Protein AF-0000000080322066 (afdb_homodimer)

Organism: NCBI:txid113653

Radius of gyration: 26.66 Å; Cα contacts (8 Å, |Δi|>4): 1120; chains: 2; bounding box: 71×75×61 Å

pLDDT: mean 92.22, std 10.04, range [24.88, 98.88]

Foldseek 3Di:
DKWWFQFWAADVVATLAGGDIDDDDWLFEEEEEEDVSLCLLVVLCCQLVVDPTPDTFMDDPRHTCVVCVPVQNLQEQEADPDFDFDQAAFLLRRLVVLCVVSPHDPVLLNVLSVVLCVLLVHDRPDGPNPDDPLNSLSSSVSSSCSSPHQEYRYEASCPPHDPVSLQSVLVVLQVVSVVGHYYYYYHHDQVSVVSRGQWYFYGGNNHTLDTDGPVVLQLLPKWKWWWKDAPRDIDIDIGSDPVVVVVVCVVCVVRVIGTPDIDIDGDGVVVSNCCSVVPVDSPPPD/DKWWFQFWAADVVATLAGGDIDDFDWLFEEEEEEDVSLCLLVVLCCQLVVDPTPDTFMDDPRHTCVVCVPVQNLQEQEADPDFDFDQAAFLLRRLVVLCVVSPHDPVLLNVLSVVLCVLLVHDRPDGPNPDDPLNSLSSSVSSSCSSPHQEYRYEASCPPHDPVSLQSVLVVLQVVSVVGHYYYYYHHDQVSVVSRGQWYFYGGSNHTLDTDGPVVLQLLPKWKWWWKDAPRDIDIDIDSDPVVVVVVCVVCVVRVIGTPDIDIDGDGVVVSNCCSVVPVDSDPPD

Structure (mmCIF, N/CA/C/O backbone):
data_AF-0000000080322066-model_v1
#
loop_
_entity.id
_entity.type
_entity.pdbx_description
1 polymer 'ABC-type multidrug transport system, ATPase component'
#
loop_
_atom_site.group_PDB
_atom_site.id
_atom_site.type_symbol
_atom_site.label_atom_id
_atom_site.label_alt_id
_atom_site.label_comp_id
_atom_site.label_asym_id
_atom_site.label_entity_id
_atom_site.label_seq_id
_atom_site.pdbx_PDB_ins_code
_atom_site.Cartn_x
_atom_site.Cartn_y
_atom_site.Cartn_z
_atom_site.occupancy
_atom_site.B_iso_or_equiv
_atom_site.auth_seq_id
_atom_site.auth_comp_id
_atom_site.auth_asym_id
_atom_site.auth_atom_id
_atom_site.pdbx_PDB_model_num
ATOM 1 N N . MET A 1 1 ? 2.367 23.25 19.203 1 96.31 1 MET A N 1
ATOM 2 C CA . MET A 1 1 ? 2.781 21.875 19.406 1 96.31 1 MET A CA 1
ATOM 3 C C . MET A 1 1 ? 1.598 21 19.828 1 96.31 1 MET A C 1
ATOM 5 O O . MET A 1 1 ? 0.732 21.438 20.578 1 96.31 1 MET A O 1
ATOM 9 N N . LEU A 1 2 ? 1.507 19.812 19.203 1 98.5 2 LEU A N 1
ATOM 10 C CA . LEU A 1 2 ? 0.509 18.812 19.578 1 98.5 2 LEU A CA 1
ATOM 11 C C . LEU A 1 2 ? 1.105 17.781 20.531 1 98.5 2 LEU A C 1
ATOM 13 O O . LEU A 1 2 ? 2.182 17.234 20.266 1 98.5 2 LEU A O 1
ATOM 17 N N . LYS A 1 3 ? 0.4 17.578 21.688 1 98.56 3 LYS A N 1
ATOM 18 C CA . LYS A 1 3 ? 0.848 16.562 22.641 1 98.56 3 LYS A CA 1
ATOM 19 C C . LYS A 1 3 ? -0.284 15.609 23 1 98.56 3 LYS A C 1
ATOM 21 O O . LYS A 1 3 ? -1.39 16.047 23.328 1 98.56 3 LYS A O 1
ATOM 26 N N . ALA A 1 4 ? -0.084 14.414 22.828 1 98.62 4 ALA A N 1
ATOM 27 C CA . ALA A 1 4 ? -0.898 13.359 23.422 1 98.62 4 ALA A CA 1
ATOM 28 C C . ALA A 1 4 ? -0.222 12.781 24.656 1 98.62 4 ALA A C 1
ATOM 30 O O . ALA A 1 4 ? 0.933 12.352 24.594 1 98.62 4 ALA A O 1
ATOM 31 N N . ILE A 1 5 ? -0.932 12.758 25.75 1 98.06 5 ILE A N 1
ATOM 32 C CA . ILE A 1 5 ? -0.31 12.375 27.016 1 98.06 5 ILE A CA 1
ATOM 33 C C . ILE A 1 5 ? -1.082 11.211 27.641 1 98.06 5 ILE A C 1
ATOM 35 O O . ILE A 1 5 ? -2.182 11.398 28.156 1 98.06 5 ILE A O 1
ATOM 39 N N . GLY A 1 6 ? -0.517 10.086 27.547 1 98.06 6 GLY A N 1
ATOM 40 C CA . GLY A 1 6 ? -1.036 8.914 28.234 1 98.06 6 GLY A CA 1
ATOM 41 C C . GLY A 1 6 ? -2.449 8.555 27.828 1 98.06 6 GLY A C 1
ATOM 42 O O . GLY A 1 6 ? -3.293 8.242 28.672 1 98.06 6 GLY A O 1
ATOM 43 N N . LEU A 1 7 ? -2.781 8.57 26.594 1 98.44 7 LEU A N 1
ATOM 44 C CA . LEU A 1 7 ? -4.137 8.312 26.109 1 98.44 7 LEU A CA 1
ATOM 45 C C . LEU A 1 7 ? -4.516 6.848 26.312 1 98.44 7 LEU A C 1
ATOM 47 O O . LEU A 1 7 ? -3.736 5.953 25.984 1 98.44 7 LEU A O 1
ATOM 51 N N . ARG A 1 8 ? -5.633 6.68 26.875 1 98.5 8 ARG A N 1
ATOM 52 C CA . ARG A 1 8 ? -6.207 5.355 27.078 1 98.5 8 ARG A CA 1
ATOM 53 C C . ARG A 1 8 ? -7.672 5.32 26.656 1 98.5 8 ARG A C 1
ATOM 55 O O . ARG A 1 8 ? -8.406 6.285 26.875 1 98.5 8 ARG A O 1
ATOM 62 N N . LYS A 1 9 ? -8.117 4.277 26.031 1 98.44 9 LYS A N 1
ATOM 63 C CA . LYS A 1 9 ? -9.516 4.109 25.656 1 98.44 9 LYS A CA 1
ATOM 64 C C . LYS A 1 9 ? -9.906 2.633 25.641 1 98.44 9 LYS A C 1
ATOM 66 O O . LYS A 1 9 ? -9.18 1.8 25.078 1 98.44 9 LYS A O 1
ATOM 71 N N . SER A 1 10 ? -10.977 2.346 26.203 1 97.56 10 SER A N 1
ATOM 72 C CA . SER A 1 10 ? -11.531 0.998 26.203 1 97.56 10 SER A CA 1
ATOM 73 C C . SER A 1 10 ? -12.953 0.984 25.641 1 97.56 10 SER A C 1
ATOM 75 O O . SER A 1 10 ? -13.688 1.962 25.781 1 97.56 10 SER A O 1
ATOM 77 N N . TYR A 1 11 ? -13.312 -0.067 24.969 1 95.44 11 TYR A N 1
ATOM 78 C CA . TYR A 1 11 ? -14.672 -0.399 24.547 1 95.44 11 TYR A CA 1
ATOM 79 C C . TYR A 1 11 ? -15.164 -1.665 25.25 1 95.44 11 TYR A C 1
ATOM 81 O O . TYR A 1 11 ? -14.82 -2.775 24.844 1 95.44 11 TYR A O 1
ATOM 89 N N . GLY A 1 12 ? -15.969 -1.432 26.25 1 94.5 12 GLY A N 1
ATOM 90 C CA . GLY A 1 12 ? -16.266 -2.574 27.109 1 94.5 12 GLY A CA 1
ATOM 91 C C . GLY A 1 12 ? -15.023 -3.16 27.766 1 94.5 12 GLY A C 1
ATOM 92 O O . GLY A 1 12 ? -14.266 -2.443 28.422 1 94.5 12 GLY A O 1
ATOM 93 N N . ASP A 1 13 ? -14.836 -4.426 27.469 1 92.88 13 ASP A N 1
ATOM 94 C CA . ASP A 1 13 ? -13.703 -5.109 28.078 1 92.88 13 ASP A CA 1
ATOM 95 C C . ASP A 1 13 ? -12.461 -5.023 27.188 1 92.88 13 ASP A C 1
ATOM 97 O O . ASP A 1 13 ? -11.367 -5.418 27.594 1 92.88 13 ASP A O 1
ATOM 101 N N . PHE A 1 14 ? -12.617 -4.434 26.078 1 93.88 14 PHE A N 1
ATOM 102 C CA . PHE A 1 14 ? -11.508 -4.371 25.125 1 93.88 14 PHE A CA 1
ATOM 103 C C . PHE A 1 14 ? -10.789 -3.031 25.234 1 93.88 14 PHE A C 1
ATOM 105 O O . PHE A 1 14 ? -11.391 -1.979 25 1 93.88 14 PHE A O 1
ATOM 112 N N . VAL A 1 15 ? -9.523 -3.096 25.578 1 95.88 15 VAL A N 1
ATOM 113 C CA . VAL A 1 15 ? -8.719 -1.879 25.609 1 95.88 15 VAL A CA 1
ATOM 114 C C . VAL A 1 15 ? -8.125 -1.613 24.234 1 95.88 15 VAL A C 1
ATOM 116 O O . VAL A 1 15 ? -7.199 -2.312 23.797 1 95.88 15 VAL A O 1
ATOM 119 N N . ALA A 1 16 ? -8.562 -0.614 23.547 1 96.56 16 ALA A N 1
ATOM 120 C CA . ALA A 1 16 ? -8.125 -0.282 22.203 1 96.56 16 ALA A CA 1
ATOM 121 C C . ALA A 1 16 ? -6.824 0.512 22.219 1 96.56 16 ALA A C 1
ATOM 123 O O . ALA A 1 16 ? -5.984 0.362 21.328 1 96.56 16 ALA A O 1
ATOM 124 N N . VAL A 1 17 ? -6.715 1.354 23.203 1 98.19 17 VAL A N 1
ATOM 125 C CA . VAL A 1 17 ? -5.52 2.17 23.391 1 98.19 17 VAL A CA 1
ATOM 126 C C . VAL A 1 17 ? -5.062 2.094 24.844 1 98.19 17 VAL A C 1
ATOM 128 O O . VAL A 1 17 ? -5.832 2.385 25.75 1 98.19 17 VAL A O 1
ATOM 131 N N . HIS A 1 18 ? -3.941 1.713 25.109 1 97.06 18 HIS A N 1
ATOM 132 C CA . HIS A 1 18 ? -3.469 1.451 26.453 1 97.06 18 HIS A CA 1
ATOM 133 C C . HIS A 1 18 ? -2.799 2.686 27.062 1 97.06 18 HIS A C 1
ATOM 135 O O . HIS A 1 18 ? -3.125 3.092 28.172 1 97.06 18 HIS A O 1
ATOM 141 N N . GLU A 1 19 ? -1.914 3.281 26.453 1 96.19 19 GLU A N 1
ATOM 142 C CA . GLU A 1 19 ? -1.176 4.453 26.906 1 96.19 19 GLU A CA 1
ATOM 143 C C . GLU A 1 19 ? -0.302 5.027 25.797 1 96.19 19 GLU A C 1
ATOM 145 O O . GLU A 1 19 ? 0.922 4.879 25.828 1 96.19 19 GLU A O 1
ATOM 150 N N . ILE A 1 20 ? -0.901 5.77 25.047 1 97.94 20 ILE A N 1
ATOM 151 C CA . ILE A 1 20 ? -0.164 6.328 23.922 1 97.94 20 ILE A CA 1
ATOM 152 C C . ILE A 1 20 ? 0.227 7.773 24.219 1 97.94 20 ILE A C 1
ATOM 154 O O . ILE A 1 20 ? -0.613 8.578 24.625 1 97.94 20 ILE A O 1
ATOM 158 N N . SER A 1 21 ? 1.488 8.062 24.172 1 98.56 21 SER A N 1
ATOM 159 C CA . SER A 1 21 ? 2.016 9.414 24.312 1 98.56 21 SER A CA 1
ATOM 160 C C . SER A 1 21 ? 2.934 9.773 23.156 1 98.56 21 SER A C 1
ATOM 162 O O . SER A 1 21 ? 3.715 8.945 22.688 1 98.56 21 SER A O 1
ATOM 164 N N . PHE A 1 22 ? 2.768 10.938 22.641 1 98.5 22 PHE A N 1
ATOM 165 C CA . PHE A 1 22 ? 3.674 11.477 21.625 1 98.5 22 PHE A CA 1
ATOM 166 C C . PHE A 1 22 ? 3.516 12.984 21.516 1 98.5 22 PHE A C 1
ATOM 168 O O . PHE A 1 22 ? 2.598 13.57 22.094 1 98.5 22 PHE A O 1
ATOM 175 N N . GLU A 1 23 ? 4.418 13.555 20.859 1 98.5 23 GLU A N 1
ATOM 176 C CA . GLU A 1 23 ? 4.359 14.992 20.609 1 98.5 23 GLU A CA 1
ATOM 177 C C . GLU A 1 23 ? 4.789 15.32 19.172 1 98.5 23 GLU A C 1
ATOM 179 O O . GLU A 1 23 ? 5.633 14.625 18.609 1 98.5 23 GLU A O 1
ATOM 184 N N . VAL A 1 24 ? 4.195 16.344 18.656 1 98.62 24 VAL A N 1
ATOM 185 C CA . VAL A 1 24 ? 4.504 16.781 17.312 1 98.62 24 VAL A CA 1
ATOM 186 C C . VAL A 1 24 ? 4.746 18.297 17.312 1 98.62 24 VAL A C 1
ATOM 188 O O . VAL A 1 24 ? 3.852 19.078 17.641 1 98.62 24 VAL A O 1
ATOM 191 N N . GLU A 1 25 ? 5.949 18.672 16.906 1 97.88 25 GLU A N 1
ATOM 192 C CA . GLU A 1 25 ? 6.266 20.094 16.797 1 97.88 25 GLU A CA 1
ATOM 193 C C . GLU A 1 25 ? 5.492 20.75 15.648 1 97.88 25 GLU A C 1
ATOM 195 O O . GLU A 1 25 ? 5.109 20.078 14.688 1 97.88 25 GLU A O 1
ATOM 200 N N . ARG A 1 26 ? 5.316 22.031 15.797 1 97.38 26 ARG A N 1
ATOM 201 C CA . ARG A 1 26 ? 4.641 22.766 14.727 1 97.38 26 ARG A CA 1
ATOM 202 C C . ARG A 1 26 ? 5.355 22.562 13.391 1 97.38 26 ARG A C 1
ATOM 204 O O . ARG A 1 26 ? 6.586 22.562 13.336 1 97.38 26 ARG A O 1
ATOM 211 N N . GLY A 1 27 ? 4.539 22.328 12.414 1 97.81 27 GLY A N 1
ATOM 212 C CA . GLY A 1 27 ? 5.082 22.25 11.07 1 97.81 27 GLY A CA 1
ATOM 213 C C . GLY A 1 27 ? 5.633 20.875 10.734 1 97.81 27 GLY A C 1
ATOM 214 O O . GLY A 1 27 ? 6.207 20.672 9.664 1 97.81 27 GLY A O 1
ATOM 215 N N . HIS A 1 28 ? 5.488 19.891 11.57 1 98.5 28 HIS A N 1
ATOM 216 C CA . HIS A 1 28 ? 5.988 18.547 11.312 1 98.5 28 HIS A CA 1
ATOM 217 C C . HIS A 1 28 ? 4.859 17.594 10.914 1 98.5 28 HIS A C 1
ATOM 219 O O . HIS A 1 28 ? 3.689 17.875 11.195 1 98.5 28 HIS A O 1
ATOM 225 N N . VAL A 1 29 ? 5.238 16.609 10.234 1 98.75 29 VAL A N 1
ATOM 226 C CA . VAL A 1 29 ? 4.297 15.57 9.812 1 98.75 29 VAL A CA 1
ATOM 227 C C . VAL A 1 29 ? 4.562 14.281 10.586 1 98.75 29 VAL A C 1
ATOM 229 O O . VAL A 1 29 ? 5.684 13.758 10.57 1 98.75 29 VAL A O 1
ATOM 232 N N . LEU A 1 30 ? 3.547 13.789 11.266 1 98.81 30 LEU A N 1
ATOM 233 C CA . LEU A 1 30 ? 3.611 12.508 11.969 1 98.81 30 LEU A CA 1
ATOM 234 C C . LEU A 1 30 ? 2.773 11.453 11.258 1 98.81 30 LEU A C 1
ATOM 236 O O . LEU A 1 30 ? 1.587 11.664 11 1 98.81 30 LEU A O 1
ATOM 240 N N . GLY A 1 31 ? 3.418 10.352 10.938 1 98.56 31 GLY A N 1
ATOM 241 C CA . GLY A 1 31 ? 2.703 9.188 10.438 1 98.56 31 GLY A CA 1
ATOM 242 C C . GLY A 1 31 ? 2.453 8.141 11.508 1 98.56 31 GLY A C 1
ATOM 243 O O . GLY A 1 31 ? 3.365 7.773 12.25 1 98.56 31 GLY A O 1
ATOM 244 N N . ILE A 1 32 ? 1.212 7.723 11.609 1 98.25 32 ILE A N 1
ATOM 245 C CA . ILE A 1 32 ? 0.838 6.648 12.523 1 98.25 32 ILE A CA 1
ATOM 246 C C . ILE A 1 32 ? 0.613 5.359 11.734 1 98.25 32 ILE A C 1
ATOM 248 O O . ILE A 1 32 ? -0.261 5.297 10.867 1 98.25 32 ILE A O 1
ATOM 252 N N . ILE A 1 33 ? 1.356 4.367 12.078 1 96.94 33 ILE A N 1
ATOM 253 C CA . ILE A 1 33 ? 1.239 3.096 11.375 1 96.94 33 ILE A CA 1
ATOM 254 C C . ILE A 1 33 ? 0.971 1.977 12.383 1 96.94 33 ILE A C 1
ATOM 256 O O . ILE A 1 33 ? 1.365 2.07 13.547 1 96.94 33 ILE A O 1
ATOM 260 N N . GLY A 1 34 ? 0.308 0.98 11.961 1 94.5 34 GLY A N 1
ATOM 261 C CA . GLY A 1 34 ? -0.092 -0.172 12.75 1 94.5 34 GLY A CA 1
ATOM 262 C C . GLY A 1 34 ? -1.092 -1.065 12.047 1 94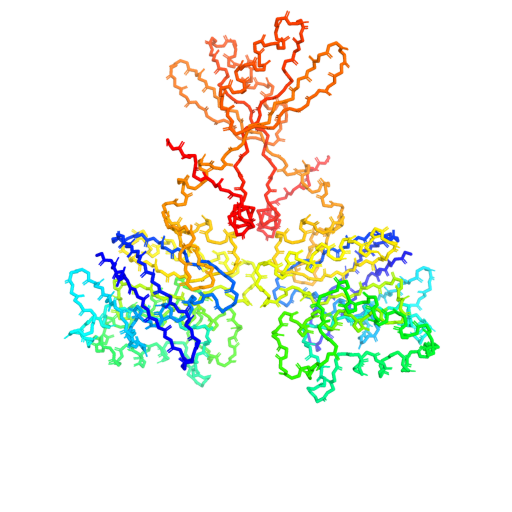.5 34 GLY A C 1
ATOM 263 O O . GLY A 1 34 ? -1.626 -0.699 10.992 1 94.5 34 GLY A O 1
ATOM 264 N N . GLU A 1 35 ? -1.357 -2.15 12.641 1 93.38 35 GLU A N 1
ATOM 265 C CA . GLU A 1 35 ? -2.311 -3.1 12.07 1 93.38 35 GLU A CA 1
ATOM 266 C C . GLU A 1 35 ? -3.744 -2.596 12.211 1 93.38 35 GLU A C 1
ATOM 268 O O . GLU A 1 35 ? -3.992 -1.604 12.906 1 93.38 35 GLU A O 1
ATOM 273 N N . ASN A 1 36 ? -4.59 -3.34 11.477 1 90.44 36 ASN A N 1
ATOM 274 C CA . ASN A 1 36 ? -6.004 -3.053 11.688 1 90.44 36 ASN A CA 1
ATOM 275 C C . ASN A 1 36 ? -6.418 -3.34 13.133 1 90.44 36 ASN A C 1
ATOM 277 O O . ASN A 1 36 ? -6.078 -4.387 13.68 1 90.44 36 ASN A O 1
ATOM 281 N N . GLY A 1 37 ? -7.008 -2.4 13.758 1 91 37 GLY A N 1
ATOM 282 C CA . GLY A 1 37 ? -7.434 -2.564 15.141 1 91 37 GLY A CA 1
ATOM 283 C C . GLY A 1 37 ? -6.359 -2.203 16.141 1 91 37 GLY A C 1
ATOM 284 O O . GLY A 1 37 ? -6.547 -2.367 17.359 1 91 37 GLY A O 1
ATOM 285 N N . ALA A 1 38 ? -5.305 -1.626 15.641 1 94.06 38 ALA A N 1
ATOM 286 C CA . ALA A 1 38 ? -4.18 -1.341 16.531 1 94.06 38 ALA A CA 1
ATOM 287 C C . ALA A 1 38 ? -4.457 -0.113 17.391 1 94.06 38 ALA A C 1
ATOM 289 O O . ALA A 1 38 ? -3.74 0.149 18.359 1 94.06 38 ALA A O 1
ATOM 290 N N . GLY A 1 39 ? -5.516 0.626 17.047 1 96.06 39 GLY A N 1
ATOM 291 C CA . GLY A 1 39 ? -5.855 1.809 17.828 1 96.06 39 GLY A CA 1
ATOM 292 C C . GLY A 1 39 ? -5.629 3.104 17.078 1 96.06 39 GLY A C 1
ATOM 293 O O . GLY A 1 39 ? -5.734 4.191 17.641 1 96.06 39 GLY A O 1
ATOM 294 N N . LYS A 1 40 ? -5.258 3.029 15.797 1 96.81 40 LYS A N 1
ATOM 295 C CA . LYS A 1 40 ? -4.93 4.215 15.008 1 96.81 40 LYS A CA 1
ATOM 296 C C . LYS A 1 40 ? -6.105 5.188 14.961 1 96.81 40 LYS A C 1
ATOM 298 O O . LYS A 1 40 ? -5.988 6.34 15.383 1 96.81 40 LYS A O 1
ATOM 303 N N . SER A 1 41 ? -7.297 4.684 14.5 1 96.38 41 SER A N 1
ATOM 304 C CA . SER A 1 41 ? -8.477 5.527 14.359 1 96.38 41 SER A CA 1
ATOM 305 C C . SER A 1 41 ? -8.969 6.027 15.711 1 96.38 41 SER A C 1
ATOM 307 O O . SER A 1 41 ? -9.391 7.18 15.836 1 96.38 41 SER A O 1
ATOM 309 N N . THR A 1 42 ? -8.914 5.152 16.703 1 97.69 42 THR A N 1
ATOM 310 C CA . THR A 1 42 ? -9.289 5.547 18.047 1 97.69 42 THR A CA 1
ATOM 311 C C . THR A 1 42 ? -8.414 6.695 18.547 1 97.69 42 THR A C 1
ATOM 313 O O . THR A 1 42 ? -8.922 7.676 19.094 1 97.69 42 THR A O 1
ATOM 316 N N . THR A 1 43 ? -7.129 6.586 18.297 1 98.44 43 THR A N 1
ATOM 317 C CA . THR A 1 43 ? -6.188 7.625 18.688 1 98.44 43 THR A CA 1
ATOM 318 C C . THR A 1 43 ? -6.488 8.93 17.953 1 98.44 43 THR A C 1
ATOM 320 O O . THR A 1 43 ? -6.57 9.992 18.578 1 98.44 43 THR A O 1
ATOM 323 N N . LEU A 1 44 ? -6.727 8.859 16.656 1 98.5 44 LEU A N 1
ATOM 324 C CA . LEU A 1 44 ? -6.992 10.062 15.875 1 98.5 44 LEU A CA 1
ATOM 325 C C . LEU A 1 44 ? -8.273 10.742 16.328 1 98.5 44 LEU A C 1
ATOM 327 O O . LEU A 1 44 ? -8.336 11.969 16.422 1 98.5 44 LEU A O 1
ATOM 331 N N . LYS A 1 45 ? -9.273 9.984 16.656 1 98.06 45 LYS A N 1
ATOM 332 C CA . LYS A 1 45 ? -10.539 10.539 17.125 1 98.06 45 LYS A CA 1
ATOM 333 C C . LYS A 1 45 ? -10.359 11.242 18.469 1 98.06 45 LYS A C 1
ATOM 335 O O . LYS A 1 45 ? -10.977 12.273 18.719 1 98.06 45 LYS A O 1
ATOM 340 N N . MET A 1 46 ? -9.523 10.688 19.312 1 98.44 46 MET A N 1
ATOM 341 C CA . MET A 1 46 ? -9.242 11.344 20.578 1 98.44 46 MET A CA 1
ATOM 342 C C . MET A 1 46 ? -8.484 12.648 20.359 1 98.44 46 MET A C 1
ATOM 344 O O . MET A 1 46 ? -8.711 13.625 21.078 1 98.44 46 MET A O 1
ATOM 348 N N . LEU A 1 47 ? -7.637 12.688 19.344 1 98.5 47 LEU A N 1
ATOM 349 C CA . LEU A 1 47 ? -6.863 13.891 19.047 1 98.5 47 LEU A CA 1
ATOM 350 C C . LEU A 1 47 ? -7.777 15.031 18.609 1 98.5 47 LEU A C 1
ATOM 352 O O . LEU A 1 47 ? -7.43 16.203 18.75 1 98.5 47 LEU A O 1
ATOM 356 N N . THR A 1 48 ? -8.945 14.664 18.031 1 97.56 48 THR A N 1
ATOM 357 C CA . THR A 1 48 ? -9.836 15.68 17.469 1 97.56 48 THR A CA 1
ATOM 358 C C . THR A 1 48 ? -10.953 16.031 18.453 1 97.56 48 THR A C 1
ATOM 360 O O . THR A 1 48 ? -11.727 16.953 18.219 1 97.56 48 THR A O 1
ATOM 363 N N . GLY A 1 49 ? -11.078 15.211 19.5 1 97.19 49 GLY A N 1
ATOM 364 C CA . GLY A 1 49 ? -12.141 15.414 20.469 1 97.19 49 GLY A CA 1
ATOM 365 C C . GLY A 1 49 ? -13.43 14.703 20.094 1 97.19 49 GLY A C 1
ATOM 366 O O . GLY A 1 49 ? -14.43 14.805 20.812 1 97.19 49 GLY A O 1
ATOM 367 N N . LEU A 1 50 ? -13.461 14.008 19 1 96.38 50 LEU A N 1
ATOM 368 C CA . LEU A 1 50 ? -14.617 13.219 18.594 1 96.38 50 LEU A CA 1
ATOM 369 C C . LEU A 1 50 ? -14.844 12.055 19.562 1 96.38 50 LEU A C 1
ATOM 371 O O . LEU A 1 50 ? -15.938 11.5 19.625 1 96.38 50 LEU A O 1
ATOM 375 N N . LEU A 1 51 ? -13.82 11.68 20.25 1 97.19 51 LEU A N 1
ATOM 376 C CA . LEU A 1 51 ? -13.844 10.641 21.266 1 97.19 51 LEU A CA 1
ATOM 377 C C . LEU A 1 51 ? -13.117 11.102 22.531 1 97.19 51 LEU A C 1
ATOM 379 O O . LEU A 1 51 ? -12.016 11.648 22.453 1 97.19 51 LEU A O 1
ATOM 383 N N . VAL A 1 52 ? -13.711 10.922 23.656 1 97.38 52 VAL A N 1
ATOM 384 C CA . VAL A 1 52 ? -13.086 11.289 24.922 1 97.38 52 VAL A CA 1
ATOM 385 C C . VAL A 1 52 ? -12.273 10.109 25.469 1 97.38 52 VAL A C 1
ATOM 387 O O . VAL A 1 52 ? -12.797 9 25.578 1 97.38 52 VAL A O 1
ATOM 390 N N . PRO A 1 53 ? -11.062 10.312 25.734 1 98.12 53 PRO A N 1
ATOM 391 C CA . PRO A 1 53 ? -10.289 9.211 26.312 1 98.12 53 PRO A CA 1
ATOM 392 C C . PRO A 1 53 ? -10.734 8.852 27.734 1 98.12 53 PRO A C 1
ATOM 394 O O . PRO A 1 53 ? -11.336 9.68 28.422 1 98.12 53 PRO A O 1
ATOM 397 N N . ASP A 1 54 ? -10.469 7.602 28.078 1 98.25 54 ASP A N 1
ATOM 398 C CA . ASP A 1 54 ? -10.734 7.176 29.453 1 98.25 54 ASP A CA 1
ATOM 399 C C . ASP A 1 54 ? -9.703 7.762 30.422 1 98.25 54 ASP A C 1
ATOM 401 O O . ASP A 1 54 ? -10.008 8.008 31.594 1 98.25 54 ASP A O 1
ATOM 405 N N . ALA A 1 55 ? -8.523 7.883 29.922 1 98.06 55 ALA A N 1
ATOM 406 C CA . ALA A 1 55 ? -7.422 8.5 30.656 1 98.06 55 ALA A CA 1
ATOM 407 C C . ALA A 1 55 ? -6.465 9.219 29.719 1 98.06 55 ALA A C 1
ATOM 409 O O . ALA A 1 55 ? -6.406 8.906 28.531 1 98.06 55 ALA A O 1
ATOM 410 N N . GLY A 1 56 ? -5.734 10.164 30.25 1 97.81 56 GLY A N 1
ATOM 411 C CA . GLY A 1 56 ? -4.812 10.961 29.453 1 97.81 56 GLY A CA 1
ATOM 412 C C . GLY A 1 56 ? -5.438 12.234 28.906 1 97.81 56 GLY A C 1
ATOM 413 O O . GLY A 1 56 ? -6.59 12.547 29.219 1 97.81 56 GLY A O 1
ATOM 414 N N . THR A 1 57 ? -4.629 12.992 28.188 1 97.12 57 THR A N 1
ATOM 415 C CA . THR A 1 57 ? -5.133 14.25 27.641 1 97.12 57 THR A CA 1
ATOM 416 C C . THR A 1 57 ? -4.441 14.594 26.328 1 97.12 57 THR A C 1
ATOM 418 O O . THR A 1 57 ? -3.518 13.891 25.906 1 97.12 57 THR A O 1
ATOM 421 N N . VAL A 1 58 ? -5.035 15.516 25.656 1 98.38 58 VAL A N 1
ATOM 422 C CA . VAL A 1 58 ? -4.5 16.047 24.406 1 98.38 58 VAL A CA 1
ATOM 423 C C . VAL A 1 58 ? -4.328 17.562 24.531 1 98.38 58 VAL A C 1
ATOM 425 O O . VAL A 1 58 ? -5.215 18.266 25.031 1 98.38 58 VAL A O 1
ATOM 428 N N . GLU A 1 59 ? -3.164 18.016 24.172 1 98.31 59 GLU A N 1
ATOM 429 C CA . GLU A 1 59 ? -2.895 19.453 24.234 1 98.31 59 GLU A CA 1
ATOM 430 C C . GLU A 1 59 ? -2.494 20 22.875 1 98.31 59 GLU A C 1
ATOM 432 O O . GLU A 1 59 ? -1.738 19.375 22.141 1 98.31 59 GLU A O 1
ATOM 437 N N . TYR A 1 60 ? -3.057 21.094 22.516 1 98.31 60 TYR A N 1
ATOM 438 C CA . TYR A 1 60 ? -2.654 21.891 21.359 1 98.31 60 TYR A CA 1
ATOM 439 C C . TYR A 1 60 ? -2.088 23.234 21.797 1 98.31 60 TYR A C 1
ATOM 441 O O . TYR A 1 60 ? -2.812 24.078 22.328 1 98.31 60 TYR A O 1
ATOM 449 N N . ASP A 1 61 ? -0.82 23.391 21.562 1 97.19 61 ASP A N 1
ATOM 450 C CA . ASP A 1 61 ? -0.128 24.625 21.953 1 97.19 61 ASP A CA 1
ATOM 451 C C . ASP A 1 61 ? -0.359 24.938 23.422 1 97.19 61 ASP A C 1
ATOM 453 O O . ASP A 1 61 ? -0.689 26.078 23.766 1 97.19 61 ASP A O 1
ATOM 457 N N . GLY A 1 62 ? -0.323 23.953 24.156 1 95.5 62 GLY A N 1
ATOM 458 C CA . GLY A 1 62 ? -0.391 24.109 25.609 1 95.5 62 GLY A CA 1
ATOM 459 C C . GLY A 1 62 ? -1.812 24.141 26.141 1 95.5 62 GLY A C 1
ATOM 460 O O . GLY A 1 62 ? -2.027 24.156 27.344 1 95.5 62 GLY A O 1
ATOM 461 N N . GLN A 1 63 ? -2.777 24.172 25.281 1 96.44 63 GLN A N 1
ATOM 462 C CA . GLN A 1 63 ? -4.176 24.188 25.703 1 96.44 63 GLN A CA 1
ATOM 463 C C . GLN A 1 63 ? -4.773 22.781 25.672 1 96.44 63 GLN A C 1
ATOM 465 O O . GLN A 1 63 ? -4.672 22.078 24.672 1 96.44 63 GLN A O 1
ATOM 470 N N . ASN A 1 64 ? -5.406 22.484 26.766 1 96.81 64 ASN A N 1
ATOM 471 C CA . ASN A 1 64 ? -6.074 21.203 26.844 1 96.81 64 ASN A CA 1
ATOM 472 C C . ASN A 1 64 ? -7.285 21.141 25.922 1 96.81 64 ASN A C 1
ATOM 474 O O . ASN A 1 64 ? -8.188 21.969 26 1 96.81 64 ASN A O 1
ATOM 478 N N . LEU A 1 65 ? -7.297 20.141 25.078 1 97.62 65 LEU A N 1
ATOM 479 C CA . LEU A 1 65 ? -8.344 19.984 24.078 1 97.62 65 LEU A CA 1
ATOM 480 C C . LEU A 1 65 ? -9.719 19.922 24.734 1 97.62 65 LEU A C 1
ATOM 482 O O . LEU A 1 65 ? -10.648 20.609 24.312 1 97.62 65 LEU A O 1
ATOM 486 N N . PHE A 1 66 ? -9.859 19.234 25.797 1 95.75 66 PHE A N 1
ATOM 487 C CA . PHE A 1 66 ? -11.172 18.922 26.359 1 95.75 66 PHE A CA 1
ATOM 488 C C . PHE A 1 66 ? -11.641 20.031 27.297 1 95.75 66 PHE A C 1
ATOM 490 O O . PHE A 1 66 ? -12.82 20.094 27.641 1 95.75 66 PHE A O 1
ATOM 497 N N . ASP A 1 67 ? -10.742 20.969 27.656 1 95 67 ASP A N 1
ATOM 498 C CA . ASP A 1 67 ? -11.133 22.156 28.406 1 95 67 ASP A CA 1
ATOM 499 C C . ASP A 1 67 ? -11.68 23.25 27.484 1 95 67 ASP A C 1
ATOM 501 O O . ASP A 1 67 ? -12.43 24.125 27.922 1 95 67 ASP A O 1
ATOM 505 N N . SER A 1 68 ? -11.219 23.219 26.234 1 93.62 68 SER A N 1
ATOM 506 C CA . SER A 1 68 ? -11.578 24.25 25.266 1 93.62 68 SER A CA 1
ATOM 507 C C . SER A 1 68 ? -11.898 23.625 23.906 1 93.62 68 SER A C 1
ATOM 509 O O . SER A 1 68 ? -11.359 24.047 22.891 1 93.62 68 SER A O 1
ATOM 511 N N . LEU A 1 69 ? -12.789 22.734 23.906 1 93.81 69 LEU A N 1
ATOM 512 C CA . LEU A 1 69 ? -13.078 21.891 22.75 1 93.81 69 LEU A CA 1
ATOM 513 C C . LEU A 1 69 ? -13.461 22.75 21.547 1 93.81 69 LEU A C 1
ATOM 515 O O . LEU A 1 69 ? -12.883 22.594 20.453 1 93.81 69 LEU A O 1
ATOM 519 N N . LYS A 1 70 ? -14.367 23.688 21.703 1 91.94 70 LYS A N 1
ATOM 520 C CA . LYS A 1 70 ? -14.875 24.5 20.609 1 91.94 70 LYS A CA 1
ATOM 521 C C . LYS A 1 70 ? -13.766 25.359 20 1 91.94 70 LYS A C 1
ATOM 523 O O . LYS A 1 70 ? -13.625 25.422 18.781 1 91.94 70 LYS A O 1
ATOM 528 N N . GLU A 1 71 ? -13.008 25.922 20.828 1 93.81 71 GLU A N 1
ATOM 529 C CA . GLU A 1 71 ? -11.945 26.812 20.375 1 93.81 71 GLU A CA 1
ATOM 530 C C . GLU A 1 71 ? -10.836 26.031 19.672 1 93.81 71 GLU A C 1
ATOM 532 O O . GLU A 1 71 ? -10.352 26.453 18.625 1 93.81 71 GLU A O 1
ATOM 537 N N . VAL A 1 72 ? -10.492 24.906 20.25 1 94.88 72 VAL A N 1
ATOM 538 C CA . VAL A 1 72 ? -9.383 24.125 19.703 1 94.88 72 VAL A CA 1
ATOM 539 C C . VAL A 1 72 ? -9.805 23.484 18.391 1 94.88 72 VAL A C 1
ATOM 541 O O . VAL A 1 72 ? -9.023 23.422 17.438 1 94.88 72 VAL A O 1
ATOM 544 N N . ARG A 1 73 ? -11 23.109 18.281 1 94.19 73 ARG A N 1
ATOM 545 C CA . ARG A 1 73 ? -11.492 22.406 17.094 1 94.19 73 ARG A CA 1
ATOM 546 C C . ARG A 1 73 ? -11.5 23.312 15.875 1 94.19 73 ARG A C 1
ATOM 548 O O . ARG A 1 73 ? -11.383 22.844 14.742 1 94.19 73 ARG A O 1
ATOM 555 N N . LYS A 1 74 ? -11.578 24.594 16.109 1 95.19 74 LYS A N 1
ATOM 556 C CA . LYS A 1 74 ? -11.516 25.562 15.008 1 95.19 74 LYS A CA 1
ATOM 557 C C . LYS A 1 74 ? -10.141 25.562 14.352 1 95.19 74 LYS A C 1
ATOM 559 O O . LYS A 1 74 ? -9.992 26.031 13.219 1 95.19 74 LYS A O 1
ATOM 564 N N . ARG A 1 75 ? -9.195 25.031 15.07 1 97.38 75 ARG A N 1
ATOM 565 C CA . ARG A 1 75 ? -7.824 25.031 14.578 1 97.38 75 ARG A CA 1
ATOM 566 C C . ARG A 1 75 ? -7.453 23.672 13.992 1 97.38 75 ARG A C 1
ATOM 568 O O . ARG A 1 75 ? -6.301 23.438 13.609 1 97.38 75 ARG A O 1
ATOM 575 N N . ILE A 1 76 ? -8.453 22.781 13.961 1 98.25 76 ILE A N 1
ATOM 576 C CA . ILE A 1 76 ? -8.18 21.406 13.523 1 98.25 76 ILE A CA 1
ATOM 577 C C . ILE A 1 76 ? -8.969 21.109 12.242 1 98.25 76 ILE A C 1
ATOM 579 O O . ILE A 1 76 ? -10.148 21.438 12.148 1 98.25 76 ILE A O 1
ATOM 583 N N . GLY A 1 77 ? -8.305 20.656 11.227 1 98.38 77 GLY A N 1
ATOM 584 C CA . GLY A 1 77 ? -8.945 20 10.094 1 98.38 77 GLY A CA 1
ATOM 585 C C . GLY A 1 77 ? -8.898 18.484 10.172 1 98.38 77 GLY A C 1
ATOM 586 O O . GLY A 1 77 ? -7.82 17.891 10.219 1 98.38 77 GLY A O 1
ATOM 587 N N . TYR A 1 78 ? -10.07 17.891 10.195 1 98.12 78 TYR A N 1
ATOM 588 C CA . TYR A 1 78 ? -10.148 16.438 10.359 1 98.12 78 TYR A CA 1
ATOM 589 C C . TYR A 1 78 ? -10.656 15.773 9.086 1 98.12 78 TYR A C 1
ATOM 591 O O . TYR A 1 78 ? -11.664 16.188 8.516 1 98.12 78 TYR A O 1
ATOM 599 N N . LEU A 1 79 ? -9.922 14.766 8.633 1 98.19 79 LEU A N 1
ATOM 600 C CA . LEU A 1 79 ? -10.305 13.938 7.504 1 98.19 79 LEU A CA 1
ATOM 601 C C . LEU A 1 79 ? -10.602 12.508 7.953 1 98.19 79 LEU A C 1
ATOM 603 O O . LEU A 1 79 ? -9.688 11.742 8.258 1 98.19 79 LEU A O 1
ATOM 607 N N . PRO A 1 80 ? -11.852 12.102 7.973 1 95.94 80 PRO A N 1
ATOM 608 C CA . PRO A 1 80 ? -12.172 10.719 8.32 1 95.94 80 PRO A CA 1
ATOM 609 C C . PRO A 1 80 ? -11.82 9.727 7.211 1 95.94 80 PRO A C 1
ATOM 611 O O . PRO A 1 80 ? -11.492 10.141 6.094 1 95.94 80 PRO A O 1
ATOM 614 N N . GLU A 1 81 ? -11.852 8.508 7.57 1 91 81 GLU A N 1
ATOM 615 C CA . GLU A 1 81 ? -11.508 7.469 6.605 1 91 81 GLU A CA 1
ATOM 616 C C . GLU A 1 81 ? -12.492 7.449 5.441 1 91 81 GLU A C 1
ATOM 618 O O . GLU A 1 81 ? -12.102 7.23 4.293 1 91 81 GLU A O 1
ATOM 623 N N . TYR A 1 82 ? -13.703 7.715 5.703 1 88.62 82 TYR A N 1
ATOM 624 C CA . TYR A 1 82 ? -14.727 7.707 4.66 1 88.62 82 TYR A CA 1
ATOM 625 C C . TYR A 1 82 ? -15.141 9.125 4.297 1 88.62 82 TYR A C 1
ATOM 627 O O . TYR A 1 82 ? -15.234 9.992 5.164 1 88.62 82 TYR A O 1
ATOM 635 N N . ASP A 1 83 ? -15.43 9.219 3.027 1 87.06 83 ASP A N 1
ATOM 636 C CA . ASP A 1 83 ? -15.844 10.531 2.535 1 87.06 83 ASP A CA 1
ATOM 637 C C . ASP A 1 83 ? -17.359 10.703 2.643 1 87.06 83 ASP A C 1
ATOM 639 O O . ASP A 1 83 ? -18.125 9.828 2.229 1 87.06 83 ASP A O 1
ATOM 643 N N . ALA A 1 84 ? -17.734 11.672 3.316 1 85.06 84 ALA A N 1
ATOM 644 C CA . ALA A 1 84 ? -19.141 12.023 3.379 1 85.06 84 ALA A CA 1
ATOM 645 C C . ALA A 1 84 ? -19.422 13.297 2.582 1 85.06 84 ALA A C 1
ATOM 647 O O . ALA A 1 84 ? -19.484 14.391 3.146 1 85.06 84 ALA A O 1
ATOM 648 N N . LEU A 1 85 ? -19.641 13.164 1.312 1 91.31 85 LEU A N 1
ATOM 649 C CA . LEU A 1 85 ? -19.828 14.32 0.433 1 91.31 85 LEU A CA 1
ATOM 650 C C . LEU A 1 85 ? -21.281 14.438 -0.008 1 91.31 85 LEU A C 1
ATOM 652 O O . LEU A 1 85 ? -22.062 13.5 0.164 1 91.31 85 LEU A O 1
ATOM 656 N N . TYR A 1 86 ? -21.578 15.523 -0.489 1 88.62 86 TYR A N 1
ATOM 657 C CA . TYR A 1 86 ? -22.906 15.781 -1.056 1 88.62 86 TYR A CA 1
ATOM 658 C C . TYR A 1 86 ? -22.859 15.703 -2.576 1 88.62 86 TYR A C 1
ATOM 660 O O . TYR A 1 86 ? -22.391 16.625 -3.244 1 88.62 86 TYR A O 1
ATOM 668 N N . ASP A 1 87 ? -23.531 14.758 -3.121 1 90.94 87 ASP A N 1
ATOM 669 C CA . ASP A 1 87 ? -23.359 14.398 -4.527 1 90.94 87 ASP A CA 1
ATOM 670 C C . ASP A 1 87 ? -24 15.453 -5.434 1 90.94 87 ASP A C 1
ATOM 672 O O . ASP A 1 87 ? -23.594 15.609 -6.59 1 90.94 87 ASP A O 1
ATOM 676 N N . ASN A 1 88 ? -24.906 16.172 -4.906 1 92.56 88 ASN A N 1
ATOM 677 C CA . ASN A 1 88 ? -25.688 17.078 -5.75 1 92.56 88 ASN A CA 1
ATOM 678 C C . ASN A 1 88 ? -25.062 18.469 -5.82 1 92.56 88 ASN A C 1
ATOM 680 O O . ASN A 1 88 ? -25.453 19.281 -6.648 1 92.56 88 ASN A O 1
ATOM 684 N N . LEU A 1 89 ? -24.109 18.766 -5.031 1 94.12 89 LEU A N 1
ATOM 685 C CA . LEU A 1 89 ? -23.422 20.047 -5.047 1 94.12 89 LEU A CA 1
ATOM 686 C C . LEU A 1 89 ? -22.172 19.984 -5.93 1 94.12 89 LEU A C 1
ATOM 688 O O . LEU A 1 89 ? -21.594 18.906 -6.125 1 94.12 89 LEU A O 1
ATOM 692 N N . ASN A 1 90 ? -21.875 21.109 -6.477 1 95.31 90 ASN A N 1
ATOM 693 C CA . ASN A 1 90 ? -20.531 21.172 -7.066 1 95.31 90 ASN A CA 1
ATOM 694 C C . ASN A 1 90 ? -19.469 21.375 -6.004 1 95.31 90 ASN A C 1
ATOM 696 O O . ASN A 1 90 ? -19.781 21.609 -4.832 1 95.31 90 ASN A O 1
ATOM 700 N N . ALA A 1 91 ? -18.25 21.266 -6.395 1 96.75 91 ALA A N 1
ATOM 701 C CA . ALA A 1 91 ? -17.141 21.297 -5.449 1 96.75 91 ALA A CA 1
ATOM 702 C C . ALA A 1 91 ? -17.094 22.625 -4.691 1 96.75 91 ALA A C 1
ATOM 704 O O . ALA A 1 91 ? -16.953 22.641 -3.469 1 96.75 91 ALA A O 1
ATOM 705 N N . ALA A 1 92 ? -17.266 23.734 -5.402 1 96.69 92 ALA A N 1
ATOM 706 C CA . ALA A 1 92 ? -17.203 25.047 -4.777 1 96.69 92 ALA A CA 1
ATOM 707 C C . ALA A 1 92 ? -18.359 25.25 -3.803 1 96.69 92 ALA A C 1
ATOM 709 O O . ALA A 1 92 ? -18.156 25.797 -2.707 1 96.69 92 ALA A O 1
ATOM 710 N N . GLU A 1 93 ? -19.547 24.844 -4.195 1 96.06 93 GLU A N 1
ATOM 711 C CA . GLU A 1 93 ? -20.719 24.953 -3.332 1 96.06 93 GLU A CA 1
ATOM 712 C C . GLU A 1 93 ? -20.547 24.141 -2.051 1 96.06 93 GLU A C 1
ATOM 714 O O . GLU A 1 93 ? -20.859 24.609 -0.96 1 96.06 93 GLU A O 1
ATOM 719 N N . TYR A 1 94 ? -20.047 22.984 -2.26 1 96.19 94 TYR A N 1
ATOM 720 C CA . TYR A 1 94 ? -19.781 22.109 -1.124 1 96.19 94 TYR A CA 1
ATOM 721 C C . TYR A 1 94 ? -18.828 22.75 -0.129 1 96.19 94 TYR A C 1
ATOM 723 O O . TYR A 1 94 ? -19.109 22.781 1.073 1 96.19 94 TYR A O 1
ATOM 731 N N . LEU A 1 95 ? -17.781 23.344 -0.606 1 97.25 95 LEU A N 1
ATOM 732 C CA . LEU A 1 95 ? -16.781 23.953 0.256 1 97.25 95 LEU A CA 1
ATOM 733 C C . LEU A 1 95 ? -17.328 25.219 0.915 1 97.25 95 LEU A C 1
ATOM 735 O O . LEU A 1 95 ? -16.969 25.531 2.049 1 97.25 95 LEU A O 1
ATOM 739 N N . ARG A 1 96 ? -18.219 25.906 0.219 1 96.56 96 ARG A N 1
ATOM 740 C CA . ARG A 1 96 ? -18.828 27.125 0.766 1 96.56 96 ARG A CA 1
ATOM 741 C C . ARG A 1 96 ? -19.656 26.797 2.004 1 96.56 96 ARG A C 1
ATOM 743 O O . ARG A 1 96 ? -19.672 27.578 2.963 1 96.56 96 ARG A O 1
ATOM 750 N N . VAL A 1 97 ? -20.359 25.688 1.919 1 96.44 97 VAL A N 1
ATOM 751 C CA . VAL A 1 97 ? -21.172 25.266 3.061 1 96.44 97 VAL A CA 1
ATOM 752 C C . VAL A 1 97 ? -20.281 25.141 4.301 1 96.44 97 VAL A C 1
ATOM 754 O O . VAL A 1 97 ? -20.641 25.656 5.367 1 96.44 97 VAL A O 1
ATOM 757 N N . PHE A 1 98 ? -19.172 24.609 4.168 1 96.12 98 PHE A N 1
ATOM 758 C CA . PHE A 1 98 ? -18.281 24.375 5.305 1 96.12 98 PHE A CA 1
ATOM 759 C C . PHE A 1 98 ? -17.578 25.656 5.715 1 96.12 98 PHE A C 1
ATOM 761 O O . PHE A 1 98 ? -17.328 25.891 6.902 1 96.12 98 PHE A O 1
ATOM 768 N N . ALA A 1 99 ? -17.266 26.469 4.746 1 97.56 99 ALA A N 1
ATOM 769 C CA . ALA A 1 99 ? -16.719 27.781 5.086 1 97.56 99 ALA A CA 1
ATOM 770 C C . ALA A 1 99 ? -17.688 28.562 5.977 1 97.56 99 ALA A C 1
ATOM 772 O O . ALA A 1 99 ? -17.266 29.203 6.945 1 97.56 99 ALA A O 1
ATOM 773 N N . GLU A 1 100 ? -18.938 28.438 5.664 1 97.19 100 GLU A N 1
ATOM 774 C CA . GLU A 1 100 ? -19.969 29.125 6.441 1 97.19 100 GLU A CA 1
ATOM 775 C C . GLU A 1 100 ? -20.078 28.531 7.848 1 97.19 100 GLU A C 1
ATOM 777 O O . GLU A 1 100 ? -20.188 29.281 8.828 1 97.19 100 GLU A O 1
ATOM 782 N N . ILE A 1 101 ? -20.031 27.266 7.875 1 95.44 101 ILE A N 1
ATOM 783 C CA . ILE A 1 101 ? -20.125 26.578 9.156 1 95.44 101 ILE A CA 1
ATOM 784 C C . ILE A 1 101 ? -18.984 27.047 10.07 1 95.44 101 ILE A C 1
ATOM 786 O O . ILE A 1 101 ? -19.203 27.25 11.273 1 95.44 101 ILE A O 1
ATOM 790 N N . TYR A 1 102 ? -17.812 27.359 9.5 1 96 102 TYR A N 1
ATOM 791 C CA . TYR A 1 102 ? -16.641 27.75 10.297 1 96 102 TYR A CA 1
ATOM 792 C C . TYR A 1 102 ? -16.562 29.266 10.445 1 96 102 TYR A C 1
ATOM 794 O O . TYR A 1 102 ? -15.617 29.781 11.047 1 96 102 TYR A O 1
ATOM 802 N N . GLY A 1 103 ? -17.453 29.922 9.797 1 95.94 103 GLY A N 1
ATOM 803 C CA . GLY A 1 103 ? -17.547 31.359 9.961 1 95.94 103 GLY A CA 1
ATOM 804 C C . GLY A 1 103 ? -16.5 32.125 9.172 1 95.94 103 GLY A C 1
ATOM 805 O O . GLY A 1 103 ? -16.047 33.188 9.586 1 95.94 103 GLY A O 1
ATOM 806 N N . VAL A 1 104 ? -16.125 31.594 8.086 1 97 104 VAL A N 1
ATOM 807 C CA . VAL A 1 104 ? -15.156 32.281 7.234 1 97 104 VAL A CA 1
ATOM 808 C C . VAL A 1 104 ? -15.844 33.375 6.441 1 97 104 VAL A C 1
ATOM 810 O O . VAL A 1 104 ? -16.922 33.156 5.879 1 97 104 VAL A O 1
ATOM 813 N N . GLU A 1 105 ? -15.219 34.5 6.438 1 97.19 105 GLU A N 1
ATOM 814 C CA . GLU A 1 105 ? -15.766 35.625 5.668 1 97.19 105 GLU A CA 1
ATOM 815 C C . GLU A 1 105 ? -15.875 35.25 4.188 1 97.19 105 GLU A C 1
ATOM 817 O O . GLU A 1 105 ? -14.977 34.625 3.625 1 97.19 105 GLU A O 1
ATOM 822 N N . ARG A 1 106 ? -16.891 35.719 3.609 1 96.31 106 ARG A N 1
ATOM 823 C CA . ARG A 1 106 ? -17.266 35.312 2.268 1 96.31 106 ARG A CA 1
ATOM 824 C C . ARG A 1 106 ? -16.141 35.562 1.271 1 96.31 106 ARG A C 1
ATOM 826 O O . ARG A 1 106 ? -15.773 34.656 0.5 1 96.31 106 ARG A O 1
ATOM 833 N N . GLU A 1 107 ? -15.594 36.688 1.285 1 97.25 107 GLU A N 1
ATOM 834 C CA . GLU A 1 107 ? -14.547 37.031 0.326 1 97.25 107 GLU A CA 1
ATOM 835 C C . GLU A 1 107 ? -13.312 36.156 0.521 1 97.25 107 GLU A C 1
ATOM 837 O O . GLU A 1 107 ? -12.727 35.688 -0.45 1 97.25 107 GLU A O 1
ATOM 842 N N . VAL A 1 108 ? -13.016 35.969 1.751 1 97.69 108 VAL A N 1
ATOM 843 C CA . VAL A 1 108 ? -11.875 35.125 2.096 1 97.69 108 VAL A CA 1
ATOM 844 C C . VAL A 1 108 ? -12.148 33.688 1.68 1 97.69 108 VAL A C 1
ATOM 846 O O . VAL A 1 108 ? -11.273 33.031 1.125 1 97.69 108 VAL A O 1
ATOM 849 N N . ALA A 1 109 ? -13.352 33.281 1.949 1 97.81 109 ALA A N 1
ATOM 850 C CA . ALA A 1 109 ? -13.758 31.922 1.608 1 97.81 109 ALA A CA 1
ATOM 851 C C . ALA A 1 109 ? -13.648 31.688 0.105 1 97.81 109 ALA A C 1
ATOM 853 O O . ALA A 1 109 ? -13.109 30.656 -0.327 1 97.81 109 ALA A O 1
ATOM 854 N N . GLU A 1 110 ? -14.141 32.625 -0.654 1 97.25 110 GLU A N 1
ATOM 855 C CA . GLU A 1 110 ? -14.133 32.438 -2.104 1 97.25 110 GLU A CA 1
ATOM 856 C C . GLU A 1 110 ? -12.703 32.344 -2.639 1 97.25 110 GLU A C 1
ATOM 858 O O . GLU A 1 110 ? -12.414 31.531 -3.506 1 97.25 110 GLU A O 1
ATOM 863 N N . GLU A 1 111 ? -11.883 33.188 -2.154 1 97.88 111 GLU A N 1
ATOM 864 C CA . GLU A 1 111 ? -10.484 33.156 -2.574 1 97.88 111 GLU A CA 1
ATOM 865 C C . GLU A 1 111 ? -9.812 31.828 -2.193 1 97.88 111 GLU A C 1
ATOM 867 O O . GLU A 1 111 ? -9.109 31.234 -3.004 1 97.88 111 GLU A O 1
ATOM 872 N N . ARG A 1 112 ? -10.016 31.422 -0.999 1 97.81 112 ARG A N 1
ATOM 873 C CA . ARG A 1 112 ? -9.422 30.172 -0.504 1 97.81 112 ARG A CA 1
ATOM 874 C C . ARG A 1 112 ? -9.953 28.969 -1.272 1 97.81 112 ARG A C 1
ATOM 876 O O . ARG A 1 112 ? -9.188 28.062 -1.622 1 97.81 112 ARG A O 1
ATOM 883 N N . ILE A 1 113 ? -11.227 28.953 -1.507 1 97.81 113 ILE A N 1
ATOM 884 C CA . ILE A 1 113 ? -11.859 27.859 -2.229 1 97.81 113 ILE A CA 1
ATOM 885 C C . ILE A 1 113 ? -11.273 27.766 -3.637 1 97.81 113 ILE A C 1
ATOM 887 O O . ILE A 1 113 ? -10.922 26.672 -4.09 1 97.81 113 ILE A O 1
ATOM 891 N N . ALA A 1 114 ? -11.141 28.891 -4.289 1 97.38 114 ALA A N 1
ATOM 892 C CA . ALA A 1 114 ? -10.562 28.891 -5.629 1 97.38 114 ALA A CA 1
ATOM 893 C C . ALA A 1 114 ? -9.141 28.344 -5.617 1 97.38 114 ALA A C 1
ATOM 895 O O . ALA A 1 114 ? -8.766 27.547 -6.48 1 97.38 114 ALA A O 1
ATOM 896 N N . ARG A 1 115 ? -8.383 28.766 -4.676 1 97.69 115 ARG A N 1
ATOM 897 C CA . ARG A 1 115 ? -7.004 28.297 -4.547 1 97.69 115 ARG A CA 1
ATOM 898 C C . ARG A 1 115 ? -6.949 26.797 -4.281 1 97.69 115 ARG A C 1
ATOM 900 O O . ARG A 1 115 ? -6.133 26.094 -4.871 1 97.69 115 ARG A O 1
ATOM 907 N N . LEU A 1 116 ? -7.781 26.312 -3.389 1 98.06 116 LEU A N 1
ATOM 908 C CA . LEU A 1 116 ? -7.801 24.906 -3.021 1 98.06 116 LEU A CA 1
ATOM 909 C C . LEU A 1 116 ? -8.211 24.031 -4.207 1 98.06 116 LEU A C 1
ATOM 911 O O . LEU A 1 116 ? -7.594 23 -4.469 1 98.06 116 LEU A O 1
ATOM 915 N N . LEU A 1 117 ? -9.266 24.484 -4.91 1 98.06 117 LEU A N 1
ATOM 916 C CA . LEU A 1 117 ? -9.711 23.719 -6.07 1 98.06 117 LEU A CA 1
ATOM 917 C C . LEU A 1 117 ? -8.617 23.656 -7.129 1 98.06 117 LEU A C 1
ATOM 919 O O . LEU A 1 117 ? -8.391 22.594 -7.73 1 98.06 117 LEU A O 1
ATOM 923 N N . SER A 1 118 ? -7.918 24.734 -7.309 1 97.56 118 SER A N 1
ATOM 924 C CA . SER A 1 118 ? -6.809 24.766 -8.258 1 97.56 118 SER A CA 1
ATOM 925 C C . SER A 1 118 ? -5.66 23.875 -7.801 1 97.56 118 SER A C 1
ATOM 927 O O . SER A 1 118 ? -5.16 23.062 -8.57 1 97.56 118 SER A O 1
ATOM 929 N N . SER A 1 119 ? -5.254 23.969 -6.527 1 97.38 119 SER A N 1
ATOM 930 C CA . SER A 1 119 ? -4.121 23.219 -5.988 1 97.38 119 SER A CA 1
ATOM 931 C C . SER A 1 119 ? -4.387 21.719 -6.008 1 97.38 119 SER A C 1
ATOM 933 O O . SER A 1 119 ? -3.457 20.922 -6.141 1 97.38 119 SER A O 1
ATOM 935 N N . LEU A 1 120 ? -5.688 21.328 -5.926 1 97.75 120 LEU A N 1
ATOM 936 C CA . LEU A 1 120 ? -6.031 19.922 -5.859 1 97.75 120 LEU A CA 1
ATOM 937 C C . LEU A 1 120 ? -6.566 19.422 -7.199 1 97.75 120 LEU A C 1
ATOM 939 O O . LEU A 1 120 ? -7.059 18.297 -7.301 1 97.75 120 LEU A O 1
ATOM 943 N N . ASN A 1 121 ? -6.508 20.25 -8.219 1 96.25 121 ASN A N 1
ATOM 944 C CA . ASN A 1 121 ? -6.918 19.922 -9.578 1 96.25 121 ASN A CA 1
ATOM 945 C C . ASN A 1 121 ? -8.359 19.422 -9.625 1 96.25 121 ASN A C 1
ATOM 947 O O . ASN A 1 121 ? -8.641 18.375 -10.195 1 96.25 121 ASN A O 1
ATOM 951 N N . LEU A 1 122 ? -9.227 20.172 -8.977 1 97.31 122 LEU A N 1
ATOM 952 C CA . LEU A 1 122 ? -10.641 19.812 -8.938 1 97.31 122 LEU A CA 1
ATOM 953 C C . LEU A 1 122 ? -11.469 20.781 -9.789 1 97.31 122 LEU A C 1
ATOM 955 O O . LEU A 1 122 ? -11.25 21.984 -9.75 1 97.31 122 LEU A O 1
ATOM 959 N N . PRO A 1 123 ? -12.344 20.25 -10.555 1 93.25 123 PRO A N 1
ATOM 960 C CA . PRO A 1 123 ? -13.242 21.109 -11.312 1 93.25 123 PRO A CA 1
ATOM 961 C C . PRO A 1 123 ? -14.312 21.766 -10.438 1 93.25 123 PRO A C 1
ATOM 963 O O . PRO A 1 123 ? -14.641 21.234 -9.367 1 93.25 123 PRO A O 1
ATOM 966 N N . ASP 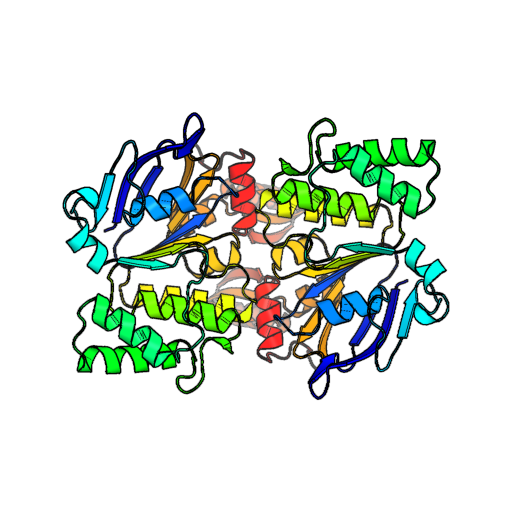A 1 124 ? -14.766 22.859 -10.875 1 86.06 124 ASP A N 1
ATOM 967 C CA . ASP A 1 124 ? -15.797 23.578 -10.125 1 86.06 124 ASP A CA 1
ATOM 968 C C . ASP A 1 124 ? -17.109 23.641 -10.906 1 86.06 124 ASP A C 1
ATOM 970 O O . ASP A 1 124 ? -18.094 24.219 -10.438 1 86.06 124 ASP A O 1
ATOM 974 N N . ASP A 1 125 ? -17.141 23.016 -11.938 1 84.88 125 ASP A N 1
ATOM 975 C CA . ASP A 1 125 ? -18.266 23.234 -12.852 1 84.88 125 ASP A CA 1
ATOM 976 C C . ASP A 1 125 ? -19.125 21.969 -12.969 1 84.88 125 ASP A C 1
ATOM 978 O O . ASP A 1 125 ? -19.953 21.859 -13.875 1 84.88 125 ASP A O 1
ATOM 982 N N . ARG A 1 126 ? -18.844 20.906 -12.148 1 88 126 ARG A N 1
ATOM 983 C CA . ARG A 1 126 ? -19.672 19.703 -12.234 1 88 126 ARG A CA 1
ATOM 984 C C . ARG A 1 126 ? -19.969 19.141 -10.852 1 88 126 ARG A C 1
ATOM 986 O O . ARG A 1 126 ? -19.219 19.375 -9.906 1 88 126 ARG A O 1
ATOM 993 N N . PRO A 1 127 ? -21.047 18.406 -10.859 1 94 127 PRO A N 1
ATOM 994 C CA . PRO A 1 127 ? -21.469 17.859 -9.562 1 94 127 PRO A CA 1
ATOM 995 C C . PRO A 1 127 ? -20.484 16.828 -9.016 1 94 127 PRO A C 1
ATOM 997 O O . PRO A 1 127 ? -19.906 16.047 -9.773 1 94 127 PRO A O 1
ATOM 1000 N N . VAL A 1 128 ? -20.406 16.781 -7.684 1 94.56 128 VAL A N 1
ATOM 1001 C CA . VAL A 1 128 ? -19.5 15.922 -6.941 1 94.56 128 VAL A CA 1
ATOM 1002 C C . VAL A 1 128 ? -19.844 14.453 -7.199 1 94.56 128 VAL A C 1
ATOM 1004 O O . VAL A 1 128 ? -18.969 13.586 -7.164 1 94.56 128 VAL A O 1
ATOM 1007 N N . GLY A 1 129 ? -21.078 14.227 -7.449 1 94.06 129 GLY A N 1
ATOM 1008 C CA . GLY A 1 129 ? -21.516 12.867 -7.723 1 94.06 129 GLY A CA 1
ATOM 1009 C C . GLY A 1 129 ? -20.781 12.219 -8.883 1 94.06 129 GLY A C 1
ATOM 1010 O O . GLY A 1 129 ? -20.641 10.992 -8.93 1 94.06 129 GLY A O 1
ATOM 1011 N N . GLY A 1 130 ? -20.328 12.984 -9.812 1 92.75 130 GLY A N 1
ATOM 1012 C CA . GLY A 1 130 ? -19.609 12.484 -10.977 1 92.75 130 GLY A CA 1
ATOM 1013 C C . GLY A 1 130 ? -18.109 12.391 -10.766 1 92.75 130 GLY A C 1
ATOM 1014 O O . GLY A 1 130 ? -17.375 12 -11.672 1 92.75 130 GLY A O 1
ATOM 1015 N N . PHE A 1 131 ? -17.672 12.75 -9.57 1 94.25 131 PHE A N 1
ATOM 1016 C CA . PHE A 1 131 ? -16.234 12.711 -9.266 1 94.25 131 PHE A CA 1
ATOM 1017 C C . PHE A 1 131 ? -15.758 11.273 -9.117 1 94.25 131 PHE A C 1
ATOM 1019 O O . PHE A 1 131 ? -16.5 10.406 -8.641 1 94.25 131 PHE A O 1
ATOM 1026 N N . SER A 1 132 ? -14.555 11.055 -9.602 1 91.62 132 SER A N 1
ATOM 1027 C CA . SER A 1 132 ? -13.883 9.797 -9.289 1 91.62 132 SER A CA 1
ATOM 1028 C C . SER A 1 132 ? -13.586 9.695 -7.793 1 91.62 132 SER A C 1
ATOM 1030 O O . SER A 1 132 ? -13.727 10.672 -7.055 1 91.62 132 SER A O 1
ATOM 1032 N N . LYS A 1 133 ? -13.242 8.523 -7.312 1 91.38 133 LYS A N 1
ATOM 1033 C CA . LYS A 1 133 ? -12.867 8.312 -5.914 1 91.38 133 LYS A CA 1
ATOM 1034 C C . LYS A 1 133 ? -11.734 9.242 -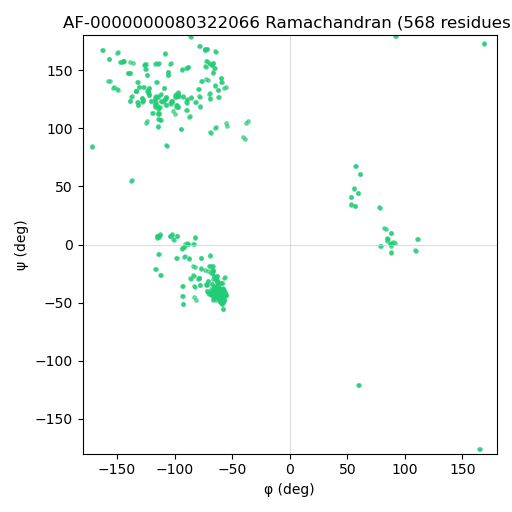5.508 1 91.38 133 LYS A C 1
ATOM 1036 O O . LYS A 1 133 ? -11.75 9.82 -4.414 1 91.38 133 LYS A O 1
ATOM 1041 N N . GLY A 1 134 ? -10.711 9.383 -6.402 1 94.75 134 GLY A N 1
ATOM 1042 C CA . GLY A 1 134 ? -9.586 10.273 -6.137 1 94.75 134 GLY A CA 1
ATOM 1043 C C . GLY A 1 134 ? -9.992 11.727 -6.023 1 94.75 134 GLY A C 1
ATOM 1044 O O . GLY A 1 134 ? -9.492 12.453 -5.16 1 94.75 134 GLY A O 1
ATOM 1045 N N . MET A 1 135 ? -10.898 12.086 -6.855 1 95.38 135 MET A N 1
ATOM 1046 C CA . MET A 1 135 ? -11.391 13.461 -6.824 1 95.38 135 MET A CA 1
ATOM 1047 C C . MET A 1 135 ? -12.188 13.727 -5.551 1 95.38 135 MET A C 1
ATOM 1049 O O . MET A 1 135 ? -12.047 14.781 -4.934 1 95.38 135 MET A O 1
ATOM 1053 N N . LYS A 1 136 ? -12.992 12.781 -5.23 1 96.69 136 LYS A N 1
ATOM 1054 C CA . LYS A 1 136 ? -13.781 12.914 -4.008 1 96.69 136 LYS A CA 1
ATOM 1055 C C . LYS A 1 136 ? -12.875 13.023 -2.781 1 96.69 136 LYS A C 1
ATOM 1057 O O . LYS A 1 136 ? -13.125 13.844 -1.894 1 96.69 136 LYS A O 1
ATOM 1062 N N . ARG A 1 137 ? -11.867 12.242 -2.754 1 97.06 137 ARG A N 1
ATOM 1063 C CA . ARG A 1 137 ? -10.922 12.289 -1.642 1 97.06 137 ARG A CA 1
ATOM 1064 C C . ARG A 1 137 ? -10.227 13.648 -1.574 1 97.06 137 ARG A C 1
ATOM 1066 O O . ARG A 1 137 ? -10.078 14.219 -0.493 1 97.06 137 ARG A O 1
ATOM 1073 N N . LYS A 1 138 ? -9.812 14.141 -2.715 1 97.81 138 LYS A N 1
ATOM 1074 C CA . LYS A 1 138 ? -9.188 15.461 -2.783 1 97.81 138 LYS A CA 1
ATOM 1075 C C . LYS A 1 138 ? -10.133 16.547 -2.291 1 97.81 138 LYS A C 1
ATOM 1077 O O . LYS A 1 138 ? -9.719 17.469 -1.592 1 97.81 138 LYS A O 1
ATOM 1082 N N . LEU A 1 139 ? -11.375 16.391 -2.625 1 97.69 139 LEU A N 1
ATOM 1083 C CA . LEU A 1 139 ? -12.375 17.359 -2.166 1 97.69 139 LEU A CA 1
ATOM 1084 C C . LEU A 1 139 ? -12.539 17.281 -0.65 1 97.69 139 LEU A C 1
ATOM 1086 O O . LEU A 1 139 ? -12.648 18.328 0.012 1 97.69 139 LEU A O 1
ATOM 1090 N N . SER A 1 140 ? -12.531 16.062 -0.14 1 98 140 SER A N 1
ATOM 1091 C CA . SER A 1 140 ? -12.594 15.898 1.309 1 98 140 SER A CA 1
ATOM 1092 C C . SER A 1 140 ? -11.414 16.562 1.998 1 98 140 SER A C 1
ATOM 1094 O O . SER A 1 140 ? -11.562 17.156 3.07 1 98 140 SER A O 1
ATOM 1096 N N . ILE A 1 141 ? -10.273 16.469 1.393 1 98.5 141 ILE A N 1
ATOM 1097 C CA . ILE A 1 141 ? -9.086 17.125 1.923 1 98.5 141 ILE A CA 1
ATOM 1098 C C . ILE A 1 141 ? -9.25 18.641 1.865 1 98.5 141 ILE A C 1
ATOM 1100 O O . ILE A 1 141 ? -8.953 19.344 2.834 1 98.5 141 ILE A O 1
ATOM 1104 N N . ALA A 1 142 ? -9.758 19.125 0.733 1 98.19 142 ALA A N 1
ATOM 1105 C CA . ALA A 1 142 ? -10.016 20.547 0.601 1 98.19 142 ALA A CA 1
ATOM 1106 C C . ALA A 1 142 ? -10.938 21.047 1.714 1 98.19 142 ALA A C 1
ATOM 1108 O O . ALA A 1 142 ? -10.719 22.125 2.271 1 98.19 142 ALA A O 1
ATOM 1109 N N . ARG A 1 143 ? -11.898 20.281 1.99 1 97.88 143 ARG A N 1
ATOM 1110 C CA . ARG A 1 143 ? -12.867 20.641 3.025 1 97.88 143 ARG A CA 1
ATOM 1111 C C . ARG A 1 143 ? -12.18 20.859 4.367 1 97.88 143 ARG A C 1
ATOM 1113 O O . ARG A 1 143 ? -12.562 21.75 5.125 1 97.88 143 ARG A O 1
ATOM 1120 N N . THR A 1 144 ? -11.18 20.062 4.648 1 98.25 144 THR A N 1
ATOM 1121 C CA . THR A 1 144 ? -10.484 20.172 5.93 1 98.25 144 THR A CA 1
ATOM 1122 C C . THR A 1 144 ? -9.68 21.469 6 1 98.25 144 THR A C 1
ATOM 1124 O O . THR A 1 144 ? -9.234 21.875 7.074 1 98.25 144 THR A O 1
ATOM 1127 N N . LEU A 1 145 ? -9.539 22.188 4.898 1 98.5 145 LEU A N 1
ATOM 1128 C CA . LEU A 1 145 ? -8.602 23.312 4.816 1 98.5 145 LEU A CA 1
ATOM 1129 C C . LEU A 1 145 ? -9.344 24.625 4.66 1 98.5 145 LEU A C 1
ATOM 1131 O O . LEU A 1 145 ? -8.734 25.703 4.754 1 98.5 145 LEU A O 1
ATOM 1135 N N . VAL A 1 146 ? -10.586 24.594 4.469 1 97.62 146 VAL A N 1
ATOM 1136 C CA . VAL A 1 146 ? -11.352 25.781 4.074 1 97.62 146 VAL A CA 1
ATOM 1137 C C . VAL A 1 146 ? -11.281 26.828 5.172 1 97.62 146 VAL A C 1
ATOM 1139 O O . VAL A 1 146 ? -11.344 28.031 4.895 1 97.62 146 VAL A O 1
ATOM 1142 N N . HIS A 1 147 ? -11.18 26.438 6.402 1 97.62 147 HIS A N 1
ATOM 1143 C CA . HIS A 1 147 ? -11.141 27.375 7.508 1 97.62 147 HIS A CA 1
ATOM 1144 C C . HIS A 1 147 ? -9.703 27.641 7.965 1 97.62 147 HIS A C 1
ATOM 1146 O O . HIS A 1 147 ? -9.484 28.219 9.031 1 97.62 147 HIS A O 1
ATOM 1152 N N . ASP A 1 148 ? -8.742 27.141 7.246 1 97.75 148 ASP A N 1
ATOM 1153 C CA . ASP A 1 148 ? -7.32 27.391 7.422 1 97.75 148 ASP A CA 1
ATOM 1154 C C . ASP A 1 148 ? -6.844 26.922 8.797 1 97.75 148 ASP A C 1
ATOM 1156 O O . ASP A 1 148 ? -6.266 27.703 9.555 1 97.75 148 ASP A O 1
ATOM 1160 N N . PRO A 1 149 ? -6.965 25.688 9.109 1 98.44 149 PRO A N 1
ATOM 1161 C CA . PRO A 1 149 ? -6.547 25.141 10.406 1 98.44 149 PRO A CA 1
ATOM 1162 C C . PRO A 1 149 ? -5.031 25.062 10.547 1 98.44 149 PRO A C 1
ATOM 1164 O O . PRO A 1 149 ? -4.312 25.031 9.539 1 98.44 149 PRO A O 1
ATOM 1167 N N . ASP A 1 150 ? -4.57 25.016 11.805 1 98.31 150 ASP A N 1
ATOM 1168 C CA . ASP A 1 150 ? -3.15 24.859 12.109 1 98.31 150 ASP A CA 1
ATOM 1169 C C . ASP A 1 150 ? -2.742 23.391 12.125 1 98.31 150 ASP A C 1
ATOM 1171 O O . ASP A 1 150 ? -1.589 23.062 11.844 1 98.31 150 ASP A O 1
ATOM 1175 N N . TYR A 1 151 ? -3.691 22.594 12.469 1 98.81 151 TYR A N 1
ATOM 1176 C CA . TYR A 1 151 ? -3.447 21.172 12.664 1 98.81 151 TYR A CA 1
ATOM 1177 C C . TYR A 1 151 ? -4.355 20.344 11.766 1 98.81 151 TYR A C 1
ATOM 1179 O O . TYR A 1 151 ? -5.551 20.625 11.648 1 98.81 151 TYR A O 1
ATOM 1187 N N . LEU A 1 152 ? -3.791 19.391 11.102 1 98.88 152 LEU A N 1
ATOM 1188 C CA . LEU A 1 152 ? -4.531 18.469 10.242 1 98.88 152 LEU A CA 1
ATOM 1189 C C . LEU A 1 152 ? -4.426 17.031 10.758 1 98.88 152 LEU A C 1
ATOM 1191 O O . LEU A 1 152 ? -3.324 16.531 10.969 1 98.88 152 LEU A O 1
ATOM 1195 N N . ILE A 1 153 ? -5.559 16.406 11.047 1 98.88 153 ILE A N 1
ATOM 1196 C CA . ILE A 1 153 ? -5.648 15.031 11.508 1 98.88 153 ILE A CA 1
ATOM 1197 C C . ILE A 1 153 ? -6.352 14.18 10.445 1 98.88 153 ILE A C 1
ATOM 1199 O O . ILE A 1 153 ? -7.566 14.289 10.266 1 98.88 153 ILE A O 1
ATOM 1203 N N . TYR A 1 154 ? -5.594 13.336 9.773 1 98.69 154 TYR A N 1
ATOM 1204 C CA . TYR A 1 154 ? -6.121 12.609 8.625 1 98.69 154 TYR A CA 1
ATOM 1205 C C . TYR A 1 154 ? -6.117 11.109 8.875 1 98.69 154 TYR A C 1
ATOM 1207 O O . TYR A 1 154 ? -5.078 10.531 9.219 1 98.69 154 TYR A O 1
ATOM 1215 N N . ASP A 1 155 ? -7.238 10.523 8.727 1 97.81 155 ASP A N 1
ATOM 1216 C CA . ASP A 1 155 ? -7.363 9.078 8.836 1 97.81 155 ASP A CA 1
ATOM 1217 C C . ASP A 1 155 ? -7.277 8.414 7.465 1 97.81 155 ASP A C 1
ATOM 1219 O O . ASP A 1 155 ? -8.258 8.398 6.715 1 97.81 155 ASP A O 1
ATOM 1223 N N . GLU A 1 156 ? -6.09 7.887 7.133 1 95.88 156 GLU A N 1
ATOM 1224 C CA . GLU A 1 156 ? -5.816 7.164 5.895 1 95.88 156 GLU A CA 1
ATOM 1225 C C . GLU A 1 156 ? -6.141 8.023 4.676 1 95.88 156 GLU A C 1
ATOM 1227 O O . GLU A 1 156 ? -6.961 7.641 3.838 1 95.88 156 GLU A O 1
ATOM 1232 N N . PRO A 1 157 ? -5.43 9.016 4.469 1 97.19 157 PRO A N 1
ATOM 1233 C CA . PRO A 1 157 ? -5.754 9.969 3.404 1 97.19 157 PRO A CA 1
ATOM 1234 C C . PRO A 1 157 ? -5.547 9.383 2.01 1 97.19 157 PRO A C 1
ATOM 1236 O O . PRO A 1 157 ? -6.09 9.906 1.032 1 97.19 157 PRO A O 1
ATOM 1239 N N . THR A 1 158 ? -4.781 8.32 1.922 1 94.81 158 THR A N 1
ATOM 1240 C CA . THR A 1 158 ? -4.488 7.801 0.59 1 94.81 158 THR A CA 1
ATOM 1241 C C . THR A 1 158 ? -5.098 6.414 0.401 1 94.81 158 THR A C 1
ATOM 1243 O O . THR A 1 158 ? -4.824 5.742 -0.596 1 94.81 158 THR A O 1
ATOM 1246 N N . SER A 1 159 ? -5.848 5.992 1.316 1 89.56 159 SER A N 1
ATOM 1247 C CA . SER A 1 159 ? -6.418 4.652 1.238 1 89.56 159 SER A CA 1
ATOM 1248 C C . SER A 1 159 ? -7.328 4.508 0.024 1 89.56 159 SER A C 1
ATOM 1250 O O . SER A 1 159 ? -8.148 5.383 -0.248 1 89.56 159 SER A O 1
ATOM 1252 N N . GLY A 1 160 ? -7.129 3.408 -0.701 1 85.94 160 GLY A N 1
ATOM 1253 C CA . GLY A 1 160 ? -8 3.098 -1.822 1 85.94 160 GLY A CA 1
ATOM 1254 C C . GLY A 1 160 ? -7.68 3.898 -3.07 1 85.94 160 GLY A C 1
ATOM 1255 O O . GLY A 1 160 ? -8.328 3.732 -4.105 1 85.94 160 GLY A O 1
ATOM 1256 N N . LEU A 1 161 ? -6.715 4.77 -3.004 1 92.06 161 LEU A N 1
ATOM 1257 C CA . LEU A 1 161 ? -6.348 5.598 -4.148 1 92.06 161 LEU A CA 1
ATOM 1258 C C . LEU A 1 161 ? -5.312 4.895 -5.02 1 92.06 161 LEU A C 1
ATOM 1260 O O . LEU A 1 161 ? -4.562 4.047 -4.535 1 92.06 161 LEU A O 1
ATOM 1264 N N . ASP A 1 162 ? -5.312 5.246 -6.324 1 92.19 162 ASP A N 1
ATOM 1265 C CA . ASP A 1 162 ? -4.27 4.727 -7.203 1 92.19 162 ASP A CA 1
ATOM 1266 C C . ASP A 1 162 ? -2.922 5.379 -6.902 1 92.19 162 ASP A C 1
ATOM 1268 O O . ASP A 1 162 ? -2.852 6.348 -6.145 1 92.19 162 ASP A O 1
ATOM 1272 N N . PRO A 1 163 ? -1.872 4.875 -7.422 1 92.12 163 PRO A N 1
ATOM 1273 C CA . PRO A 1 163 ? -0.524 5.328 -7.074 1 92.12 163 PRO A CA 1
ATOM 1274 C C . PRO A 1 163 ? -0.302 6.805 -7.383 1 92.12 163 PRO A C 1
ATOM 1276 O O . PRO A 1 163 ? 0.264 7.535 -6.566 1 92.12 163 PRO A O 1
ATOM 1279 N N . SER A 1 164 ? -0.764 7.254 -8.508 1 92.62 164 SER A N 1
ATOM 1280 C CA . SER A 1 164 ? -0.521 8.641 -8.898 1 92.62 164 SER A CA 1
ATOM 1281 C C . SER A 1 164 ? -1.245 9.609 -7.973 1 92.62 164 SER A C 1
ATOM 1283 O O . SER A 1 164 ? -0.674 10.617 -7.555 1 92.62 164 SER A O 1
ATOM 1285 N N . THR A 1 165 ? -2.471 9.281 -7.684 1 94.38 165 THR A N 1
ATOM 1286 C CA . THR A 1 165 ? -3.238 10.133 -6.781 1 94.38 165 THR A CA 1
ATOM 1287 C C . THR A 1 165 ? -2.66 10.086 -5.367 1 94.38 165 THR A C 1
ATOM 1289 O O . THR A 1 165 ? -2.588 11.109 -4.688 1 94.38 165 THR A O 1
ATOM 1292 N N . SER A 1 166 ? -2.266 8.891 -4.965 1 95.5 166 SER A N 1
ATOM 1293 C CA . SER A 1 166 ? -1.639 8.75 -3.652 1 95.5 166 SER A CA 1
ATOM 1294 C C . SER A 1 166 ? -0.382 9.609 -3.547 1 95.5 166 SER A C 1
ATOM 1296 O O . SER A 1 166 ? -0.163 10.281 -2.535 1 95.5 166 SER A O 1
ATOM 1298 N N . LEU A 1 167 ? 0.425 9.586 -4.582 1 94.69 167 LEU A N 1
ATOM 1299 C CA . LEU A 1 167 ? 1.637 10.398 -4.602 1 94.69 167 LEU A CA 1
ATOM 1300 C C . LEU A 1 167 ? 1.296 11.883 -4.559 1 94.69 167 LEU A C 1
ATOM 1302 O O . LEU A 1 167 ? 1.932 12.648 -3.832 1 94.69 167 LEU A O 1
ATOM 1306 N N . PHE A 1 168 ? 0.323 12.242 -5.293 1 96.06 168 PHE A N 1
ATOM 1307 C CA . PHE A 1 168 ? -0.123 13.625 -5.312 1 96.06 168 PHE A CA 1
ATOM 1308 C C . PHE A 1 168 ? -0.54 14.078 -3.916 1 96.06 168 PHE A C 1
ATOM 1310 O O . PHE A 1 168 ? -0.088 15.117 -3.434 1 96.06 168 PHE A O 1
ATOM 1317 N N . VAL A 1 169 ? -1.376 13.312 -3.299 1 97.62 169 VAL A N 1
ATOM 1318 C CA . VAL A 1 169 ? -1.872 13.641 -1.967 1 97.62 169 VAL A CA 1
ATOM 1319 C C . VAL A 1 169 ? -0.709 13.695 -0.979 1 97.62 169 VAL A C 1
ATOM 1321 O O . VAL A 1 169 ? -0.65 14.578 -0.125 1 97.62 169 VAL A O 1
ATOM 1324 N N . THR A 1 170 ? 0.193 12.789 -1.094 1 97.12 170 THR A N 1
ATOM 1325 C CA . THR A 1 170 ? 1.373 12.734 -0.238 1 97.12 170 THR A CA 1
ATOM 1326 C C . THR A 1 170 ? 2.193 14.016 -0.363 1 97.12 170 THR A C 1
ATOM 1328 O O . THR A 1 170 ? 2.561 14.625 0.645 1 97.12 170 THR A O 1
ATOM 1331 N N . ARG A 1 171 ? 2.43 14.398 -1.564 1 97.19 171 ARG A N 1
ATOM 1332 C CA . ARG A 1 171 ? 3.182 15.625 -1.813 1 97.19 171 ARG A CA 1
ATOM 1333 C C . ARG A 1 171 ? 2.424 16.844 -1.3 1 97.19 171 ARG A C 1
ATOM 1335 O O . ARG A 1 171 ? 3.027 17.781 -0.756 1 97.19 171 ARG A O 1
ATOM 1342 N N . PHE A 1 172 ? 1.158 16.797 -1.486 1 98.25 172 PHE A N 1
ATOM 1343 C CA . PHE A 1 172 ? 0.319 17.891 -1.02 1 98.25 172 PHE A CA 1
ATOM 1344 C C . PHE A 1 172 ? 0.417 18.047 0.493 1 98.25 172 PHE A C 1
ATOM 1346 O O . PHE A 1 172 ? 0.552 19.156 1.004 1 98.25 172 PHE A O 1
ATOM 1353 N N . ILE A 1 173 ? 0.408 16.953 1.209 1 98.12 173 ILE A N 1
ATOM 1354 C CA . ILE A 1 173 ? 0.537 16.953 2.662 1 98.12 173 ILE A CA 1
ATOM 1355 C C . ILE A 1 173 ? 1.891 17.531 3.062 1 98.12 173 ILE A C 1
ATOM 1357 O O . ILE A 1 173 ? 1.975 18.344 3.98 1 98.12 173 ILE A O 1
ATOM 1361 N N . ARG A 1 174 ? 2.879 17.141 2.402 1 97.69 174 ARG A N 1
ATOM 1362 C CA . ARG A 1 174 ? 4.215 17.672 2.682 1 97.69 174 ARG A CA 1
ATOM 1363 C C . ARG A 1 174 ? 4.27 19.172 2.443 1 97.69 174 ARG A C 1
ATOM 1365 O O . ARG A 1 174 ? 4.879 19.906 3.225 1 97.69 174 ARG A O 1
ATOM 1372 N N . ASP A 1 175 ? 3.658 19.562 1.372 1 97.75 175 ASP A N 1
ATOM 1373 C CA . ASP A 1 175 ? 3.625 20.984 1.057 1 97.75 175 ASP A CA 1
ATOM 1374 C C . ASP A 1 175 ? 2.898 21.781 2.146 1 97.75 175 ASP A C 1
ATOM 1376 O O . ASP A 1 175 ? 3.322 22.875 2.514 1 97.75 175 ASP A O 1
ATOM 1380 N N . LEU A 1 176 ? 1.828 21.25 2.621 1 98.31 176 LEU A N 1
ATOM 1381 C CA . LEU A 1 176 ? 1.096 21.906 3.703 1 98.31 176 LEU A CA 1
ATOM 1382 C C . LEU A 1 176 ? 1.981 22.078 4.934 1 98.31 176 LEU A C 1
ATOM 1384 O O . LEU A 1 176 ? 1.944 23.109 5.594 1 98.31 176 LEU A O 1
ATOM 1388 N N . SER A 1 177 ? 2.725 21.047 5.215 1 98.06 177 SER A N 1
ATOM 1389 C CA . SER A 1 177 ? 3.658 21.125 6.332 1 98.06 177 SER A CA 1
ATOM 1390 C C . SER A 1 177 ? 4.691 22.234 6.113 1 98.06 177 SER A C 1
ATOM 1392 O O . SER A 1 177 ? 4.992 23 7.031 1 98.06 177 SER A O 1
ATOM 1394 N N . ARG A 1 178 ? 5.18 22.344 4.961 1 96.69 178 ARG A N 1
ATOM 1395 C CA . ARG A 1 178 ? 6.164 23.359 4.625 1 96.69 178 ARG A CA 1
ATOM 1396 C C . ARG A 1 178 ? 5.574 24.766 4.777 1 96.69 178 ARG A C 1
ATOM 1398 O O . ARG A 1 178 ? 6.297 25.719 5.066 1 96.69 178 ARG A O 1
ATOM 1405 N N . GLU A 1 179 ? 4.293 24.781 4.609 1 97.06 179 GLU A N 1
ATOM 1406 C CA . GLU A 1 179 ? 3.584 26.047 4.773 1 97.06 179 GLU A CA 1
ATOM 1407 C C . GLU A 1 179 ? 3.27 26.312 6.242 1 97.06 179 GLU A C 1
ATOM 1409 O O . GLU A 1 179 ? 2.633 27.312 6.574 1 97.06 179 GLU A O 1
ATOM 1414 N N . GLY A 1 180 ? 3.682 25.406 7.074 1 97.62 180 GLY A N 1
ATOM 1415 C CA . GLY A 1 180 ? 3.586 25.656 8.5 1 97.62 180 GLY A CA 1
ATOM 1416 C C .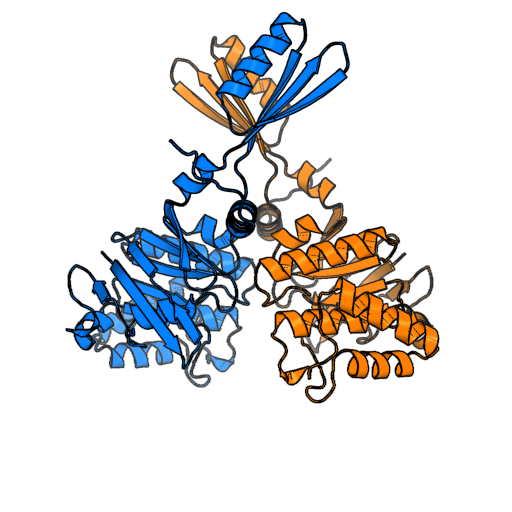 GLY A 1 180 ? 2.523 24.812 9.188 1 97.62 180 GLY A C 1
ATOM 1417 O O . GLY A 1 180 ? 2.371 24.875 10.414 1 97.62 180 GLY A O 1
ATOM 1418 N N . LYS A 1 181 ? 1.747 24.047 8.492 1 98.44 181 LYS A N 1
ATOM 1419 C CA . LYS A 1 181 ? 0.709 23.219 9.094 1 98.44 181 LYS A CA 1
ATOM 1420 C C . LYS A 1 181 ? 1.309 21.969 9.734 1 98.44 181 LYS A C 1
ATOM 1422 O O . LYS A 1 181 ? 2.27 21.406 9.219 1 98.44 181 LYS A O 1
ATOM 1427 N N . THR A 1 182 ? 0.765 21.609 10.875 1 98.81 182 THR A N 1
ATOM 1428 C CA . THR A 1 182 ? 1.128 20.344 11.531 1 98.81 182 THR A CA 1
ATOM 1429 C C . THR A 1 182 ? 0.179 19.234 11.117 1 98.81 182 THR A C 1
ATOM 1431 O O . THR A 1 182 ? -1.042 19.391 11.188 1 98.81 182 THR A O 1
ATOM 1434 N N . VAL A 1 183 ? 0.739 18.109 10.648 1 98.81 183 VAL A N 1
ATOM 1435 C CA . VAL A 1 183 ? -0.116 17.062 10.102 1 98.81 183 VAL A CA 1
ATOM 1436 C C . VAL A 1 183 ? 0.136 15.75 10.844 1 98.81 183 VAL A C 1
ATOM 1438 O O . VAL A 1 183 ? 1.286 15.383 11.094 1 98.81 183 VAL A O 1
ATOM 1441 N N . VAL A 1 184 ? -0.913 15.109 11.242 1 98.88 184 VAL A N 1
ATOM 1442 C CA . VAL A 1 184 ? -0.899 13.734 11.734 1 98.88 184 VAL A CA 1
ATOM 1443 C C . VAL A 1 184 ? -1.796 12.859 10.867 1 98.88 184 VAL A C 1
ATOM 1445 O O . VAL A 1 184 ? -2.963 13.188 10.641 1 98.88 184 VAL A O 1
ATOM 1448 N N . PHE A 1 185 ? -1.249 11.82 10.328 1 98.44 185 PHE A N 1
ATOM 1449 C CA . PHE A 1 185 ? -2.121 10.961 9.539 1 98.44 185 PHE A CA 1
ATOM 1450 C C . PHE A 1 185 ? -1.778 9.492 9.766 1 98.44 185 PHE A C 1
ATOM 1452 O O . PHE A 1 185 ? -0.641 9.156 10.109 1 98.44 185 PHE A O 1
ATOM 1459 N N . SER A 1 186 ? -2.771 8.648 9.703 1 97.56 186 SER A N 1
ATOM 1460 C CA . SER A 1 186 ? -2.58 7.203 9.719 1 97.56 186 SER A CA 1
ATOM 1461 C C . SER A 1 186 ? -2.412 6.652 8.312 1 97.56 186 SER A C 1
ATOM 1463 O O . SER A 1 186 ? -2.857 7.27 7.34 1 97.56 186 SER A O 1
ATOM 1465 N N . ALA A 1 187 ? -1.702 5.555 8.18 1 93.88 187 ALA A N 1
ATOM 1466 C CA . ALA A 1 187 ? -1.516 4.957 6.855 1 93.88 187 ALA A CA 1
ATOM 1467 C C . ALA A 1 187 ? -1.173 3.475 6.969 1 93.88 187 ALA A C 1
ATOM 1469 O O . ALA A 1 187 ? -0.695 3.02 8.008 1 93.88 187 ALA A O 1
ATOM 1470 N N . HIS A 1 188 ? -1.432 2.836 5.828 1 88.88 188 HIS A N 1
ATOM 1471 C CA . HIS A 1 188 ? -1.024 1.441 5.703 1 88.88 188 HIS A CA 1
ATOM 1472 C C . HIS A 1 188 ? 0.092 1.286 4.676 1 88.88 188 HIS A C 1
ATOM 1474 O O . HIS A 1 188 ? 0.826 0.295 4.695 1 88.88 188 HIS A O 1
ATOM 1480 N N . ASN A 1 189 ? 0.145 2.123 3.793 1 89.75 189 ASN A N 1
ATOM 1481 C CA . ASN A 1 189 ? 1.215 2.088 2.801 1 89.75 189 ASN A CA 1
ATOM 1482 C C . ASN A 1 189 ? 2.432 2.887 3.26 1 89.75 189 ASN A C 1
ATOM 1484 O O . ASN A 1 189 ? 2.402 4.117 3.268 1 89.75 189 ASN A O 1
ATOM 1488 N N . MET A 1 190 ? 3.477 2.23 3.445 1 93.25 190 MET A N 1
ATOM 1489 C CA . MET A 1 190 ? 4.625 2.812 4.133 1 93.25 190 MET A CA 1
ATOM 1490 C C . MET A 1 190 ? 5.484 3.625 3.168 1 93.25 190 MET A C 1
ATOM 1492 O O . MET A 1 190 ? 6.285 4.457 3.592 1 93.25 190 MET A O 1
ATOM 1496 N N . TYR A 1 191 ? 5.32 3.383 1.834 1 91.94 191 TYR A N 1
ATOM 1497 C CA . TYR A 1 191 ? 6.039 4.203 0.863 1 91.94 191 TYR A CA 1
ATOM 1498 C C . TYR A 1 191 ? 5.672 5.672 1.011 1 91.94 191 TYR A C 1
ATOM 1500 O O . TYR A 1 191 ? 6.551 6.539 1.05 1 91.94 191 TYR A O 1
ATOM 1508 N N . TYR A 1 192 ? 4.438 5.91 1.198 1 93.38 192 TYR A N 1
ATOM 1509 C CA . TYR A 1 192 ? 3.951 7.281 1.268 1 93.38 192 TYR A CA 1
ATOM 1510 C C . TYR A 1 192 ? 4.234 7.891 2.635 1 93.38 192 TYR A C 1
ATOM 1512 O O . TYR A 1 192 ? 4.43 9.102 2.752 1 93.38 192 TYR A O 1
ATOM 1520 N N . VAL A 1 193 ? 4.277 7.043 3.643 1 95.44 193 VAL A N 1
ATOM 1521 C CA . VAL A 1 193 ? 4.688 7.508 4.965 1 95.44 193 VAL A CA 1
ATOM 1522 C C . VAL A 1 193 ? 6.129 8.008 4.91 1 95.44 193 VAL A C 1
ATOM 1524 O O . VAL A 1 193 ? 6.426 9.109 5.383 1 95.44 193 VAL A O 1
ATOM 1527 N N . GLU A 1 194 ? 6.938 7.266 4.285 1 94.12 194 GLU A N 1
ATOM 1528 C CA . GLU A 1 194 ? 8.344 7.645 4.168 1 94.12 194 GLU A CA 1
ATOM 1529 C C . GLU A 1 194 ? 8.5 8.953 3.4 1 94.12 194 GLU A C 1
ATOM 1531 O O . GLU A 1 194 ? 9.375 9.766 3.715 1 94.12 194 GLU A O 1
ATOM 1536 N N . ALA A 1 195 ? 7.668 9.117 2.455 1 93 195 ALA A N 1
ATOM 1537 C CA . ALA A 1 195 ? 7.785 10.273 1.567 1 93 195 ALA A CA 1
ATOM 1538 C C . ALA A 1 195 ? 7.273 11.539 2.246 1 93 195 ALA A C 1
ATOM 1540 O O . ALA A 1 195 ? 7.715 12.641 1.923 1 93 195 ALA A O 1
ATOM 1541 N N . ALA A 1 196 ? 6.469 11.375 3.25 1 96.12 196 ALA A N 1
ATOM 1542 C CA . ALA A 1 196 ? 5.77 12.562 3.732 1 96.12 196 ALA A CA 1
ATOM 1543 C C . ALA A 1 196 ? 6.184 12.898 5.16 1 96.12 196 ALA A C 1
ATOM 1545 O O . ALA A 1 196 ? 6.047 14.039 5.602 1 96.12 196 ALA A O 1
ATOM 1546 N N . CYS A 1 197 ? 6.719 11.969 5.922 1 97.38 197 CYS A N 1
ATOM 1547 C CA . CYS A 1 197 ? 6.688 12.141 7.371 1 97.38 197 CYS A CA 1
ATOM 1548 C C . CYS A 1 197 ? 8.062 12.516 7.906 1 97.38 197 CYS A C 1
ATOM 1550 O O . CYS A 1 197 ? 9.086 12.086 7.367 1 97.38 197 CYS A O 1
ATOM 1552 N N . ASP A 1 198 ? 8.039 13.273 8.961 1 97.62 198 ASP A N 1
ATOM 1553 C CA . ASP A 1 198 ? 9.203 13.555 9.789 1 97.62 198 ASP A CA 1
ATOM 1554 C C . ASP A 1 198 ? 9.312 12.57 10.953 1 97.62 198 ASP A C 1
ATOM 1556 O O . ASP A 1 198 ? 10.398 12.094 11.273 1 97.62 198 ASP A O 1
ATOM 1560 N N . LEU A 1 199 ? 8.141 12.375 11.531 1 98.31 199 LEU A N 1
ATOM 1561 C CA . LEU A 1 199 ? 8.016 11.523 12.703 1 98.31 199 LEU A CA 1
ATOM 1562 C C . LEU A 1 199 ? 7.188 10.281 12.383 1 98.31 199 LEU A C 1
ATOM 1564 O O . LEU A 1 199 ? 6.383 10.289 11.445 1 98.31 199 LEU A O 1
ATOM 1568 N N . LEU A 1 200 ? 7.469 9.281 13.188 1 97.94 200 LEU A N 1
ATOM 1569 C CA . LEU A 1 200 ? 6.777 8.008 13.031 1 97.94 200 LEU A CA 1
ATOM 1570 C C . LEU A 1 200 ? 6.281 7.48 14.375 1 97.94 200 LEU A C 1
ATOM 1572 O O . LEU A 1 200 ? 7.008 7.535 15.367 1 97.94 200 LEU A O 1
ATOM 1576 N N . LEU A 1 201 ? 5.062 7.094 14.391 1 98.25 201 LEU A N 1
ATOM 1577 C CA . LEU A 1 201 ? 4.477 6.375 15.516 1 98.25 201 LEU A CA 1
ATOM 1578 C C . LEU A 1 201 ? 3.988 4.996 15.094 1 98.25 201 LEU A C 1
ATOM 1580 O O . LEU A 1 201 ? 3.088 4.883 14.258 1 98.25 201 LEU A O 1
ATOM 1584 N N . ILE A 1 202 ? 4.586 4.008 15.57 1 96.81 202 ILE A N 1
ATOM 1585 C CA . ILE A 1 202 ? 4.164 2.639 15.297 1 96.81 202 ILE A CA 1
ATOM 1586 C C . ILE A 1 202 ? 3.41 2.082 16.5 1 96.81 202 ILE A C 1
ATOM 1588 O O . ILE A 1 202 ? 3.941 2.047 17.609 1 96.81 202 ILE A O 1
ATOM 1592 N N . ILE A 1 203 ? 2.23 1.672 16.203 1 96.62 203 ILE A N 1
ATOM 1593 C CA . ILE A 1 203 ? 1.379 1.158 17.266 1 96.62 203 ILE A CA 1
ATOM 1594 C C . ILE A 1 203 ? 1.092 -0.322 17.031 1 96.62 203 ILE A C 1
ATOM 1596 O O . ILE A 1 203 ? 0.851 -0.741 15.898 1 96.62 203 ILE A O 1
ATOM 1600 N N . LYS A 1 204 ? 1.108 -1.064 18.062 1 94.12 204 LYS A N 1
ATOM 1601 C CA . LYS A 1 204 ? 0.736 -2.477 18.047 1 94.12 204 LYS A CA 1
ATOM 1602 C C . LYS A 1 204 ? -0.1 -2.84 19.266 1 94.12 204 LYS A C 1
ATOM 1604 O O . LYS A 1 204 ? 0.338 -2.65 20.406 1 94.12 204 LYS A O 1
ATOM 1609 N N . GLY A 1 205 ? -1.265 -3.363 19.016 1 92.19 205 GLY A N 1
ATOM 1610 C CA . GLY A 1 205 ? -2.139 -3.762 20.094 1 92.19 205 GLY A CA 1
ATOM 1611 C C . GLY A 1 205 ? -2.457 -2.627 21.047 1 92.19 205 GLY A C 1
ATOM 1612 O O . GLY A 1 205 ? -2.463 -2.816 22.266 1 92.19 205 GLY A O 1
ATOM 1613 N N . GLY A 1 206 ? -2.531 -1.452 20.562 1 95.94 206 GLY A N 1
ATOM 1614 C CA . GLY A 1 206 ? -2.908 -0.3 21.359 1 95.94 206 GLY A CA 1
ATOM 1615 C C . GLY A 1 206 ? -1.74 0.308 22.109 1 95.94 206 GLY A C 1
ATOM 1616 O O . GLY A 1 206 ? -1.92 1.236 22.906 1 95.94 206 GLY A O 1
ATOM 1617 N N . ARG A 1 207 ? -0.564 -0.231 21.859 1 96.38 207 ARG A N 1
ATOM 1618 C CA . ARG A 1 207 ? 0.635 0.252 22.531 1 96.38 207 ARG A CA 1
ATOM 1619 C C . ARG A 1 207 ? 1.63 0.835 21.531 1 96.38 207 ARG A C 1
ATOM 1621 O O . ARG A 1 207 ? 1.653 0.436 20.375 1 96.38 207 ARG A O 1
ATOM 1628 N N . VAL A 1 208 ? 2.479 1.73 22.062 1 96.88 208 VAL A N 1
ATOM 1629 C CA . VAL A 1 208 ? 3.502 2.342 21.219 1 96.88 208 VAL A CA 1
ATOM 1630 C C . VAL A 1 208 ? 4.695 1.398 21.094 1 96.88 208 VAL A C 1
ATOM 1632 O O . VAL A 1 208 ? 5.285 0.993 22.094 1 96.88 208 VAL A O 1
ATOM 1635 N N . LEU A 1 209 ? 4.992 1.075 19.922 1 95.06 209 LEU A N 1
ATOM 1636 C CA . LEU A 1 209 ? 6.184 0.275 19.656 1 95.06 209 LEU A CA 1
ATOM 1637 C C . LEU A 1 209 ? 7.379 1.169 19.344 1 95.06 209 LEU A C 1
ATOM 1639 O O . LEU A 1 209 ? 8.516 0.832 19.703 1 95.06 209 LEU A O 1
ATOM 1643 N N . TYR A 1 210 ? 7.133 2.227 18.688 1 95.56 210 TYR A N 1
ATOM 1644 C CA . TYR A 1 210 ? 8.164 3.201 18.359 1 95.56 210 TYR A CA 1
ATOM 1645 C C . TYR A 1 210 ? 7.57 4.594 18.203 1 95.56 210 TYR A C 1
ATOM 1647 O O . TYR A 1 210 ? 6.492 4.75 17.625 1 95.56 210 TYR A O 1
ATOM 1655 N N . PHE A 1 211 ? 8.195 5.48 18.734 1 97.75 211 PHE A N 1
ATOM 1656 C CA . PHE A 1 211 ? 7.938 6.891 18.453 1 97.75 211 PHE A CA 1
ATOM 1657 C C . PHE A 1 211 ? 9.242 7.656 18.312 1 97.75 211 PHE A C 1
ATOM 1659 O O . PHE A 1 211 ? 10.117 7.582 19.172 1 97.75 211 PHE A O 1
ATOM 1666 N N . GLY A 1 212 ? 9.375 8.391 17.172 1 97.31 212 GLY A N 1
ATOM 1667 C CA . GLY A 1 212 ? 10.555 9.211 16.938 1 97.31 212 GLY A CA 1
ATOM 1668 C C . GLY A 1 212 ? 10.703 9.656 15.5 1 97.31 212 GLY A C 1
ATOM 1669 O O . GLY A 1 212 ? 9.781 9.484 14.695 1 97.31 212 GLY A O 1
ATOM 1670 N N . GLU A 1 213 ? 11.773 10.289 15.289 1 97.25 213 GLU A N 1
ATOM 1671 C CA . GLU A 1 213 ? 12.078 10.719 13.93 1 97.25 213 GLU A CA 1
ATOM 1672 C C . GLU A 1 213 ? 12.297 9.523 13 1 97.25 213 GLU A C 1
ATOM 1674 O O . GLU A 1 213 ? 12.938 8.547 13.383 1 97.25 213 GLU A O 1
ATOM 1679 N N . LEU A 1 214 ? 11.719 9.633 11.812 1 95.38 214 LEU A N 1
ATOM 1680 C CA . LEU A 1 214 ? 11.883 8.586 10.805 1 95.38 214 LEU A CA 1
ATOM 1681 C C . LEU A 1 214 ? 13.359 8.359 10.492 1 95.38 214 LEU A C 1
ATOM 1683 O O . LEU A 1 214 ? 13.805 7.215 10.391 1 95.38 214 LEU A O 1
ATOM 1687 N N . GLU A 1 215 ? 14.086 9.414 10.445 1 91.25 215 GLU A N 1
ATOM 1688 C CA . GLU A 1 215 ? 15.508 9.336 10.102 1 91.25 215 GLU A CA 1
ATOM 1689 C C . GLU A 1 215 ? 16.297 8.578 11.172 1 91.25 215 GLU A C 1
ATOM 1691 O O . GLU A 1 215 ? 17.234 7.859 10.859 1 91.25 215 GLU A O 1
ATOM 1696 N N . ASN A 1 216 ? 15.891 8.773 12.359 1 92.94 216 ASN A N 1
ATOM 1697 C CA . ASN A 1 216 ? 16.562 8.055 13.438 1 92.94 216 ASN A CA 1
ATOM 1698 C C . ASN A 1 216 ? 16.344 6.547 13.32 1 92.94 216 ASN A C 1
ATOM 1700 O O . ASN A 1 216 ? 17.266 5.762 13.547 1 92.94 216 ASN A O 1
ATOM 1704 N N . LEU A 1 217 ? 15.156 6.215 12.969 1 91.06 217 LEU A N 1
ATOM 1705 C CA . LEU A 1 217 ? 14.867 4.797 12.781 1 91.06 217 LEU A CA 1
ATOM 1706 C C . LEU A 1 217 ? 15.672 4.223 11.625 1 91.06 217 LEU A C 1
ATOM 1708 O O . LEU A 1 217 ? 16.234 3.133 11.734 1 91.06 217 LEU A O 1
ATOM 1712 N N . ARG A 1 218 ? 15.742 4.926 10.539 1 88.06 218 ARG A N 1
ATOM 1713 C CA . ARG A 1 218 ? 16.5 4.52 9.359 1 88.06 218 ARG A CA 1
ATOM 1714 C C . ARG A 1 218 ? 17.969 4.305 9.703 1 88.06 218 ARG A C 1
ATOM 1716 O O . ARG A 1 218 ? 18.562 3.299 9.312 1 88.06 218 ARG A O 1
ATOM 1723 N N . GLU A 1 219 ? 18.484 5.203 10.453 1 83.94 219 GLU A N 1
ATOM 1724 C CA . GLU A 1 219 ? 19.891 5.125 10.836 1 83.94 219 GLU A CA 1
ATOM 1725 C C . GLU A 1 219 ? 20.141 3.928 11.75 1 83.94 219 GLU A C 1
ATOM 1727 O O . GLU A 1 219 ? 21.141 3.227 11.594 1 83.94 219 GLU A O 1
ATOM 1732 N N . ALA A 1 220 ? 19.25 3.752 12.578 1 85.75 220 ALA A N 1
ATOM 1733 C CA . ALA A 1 220 ? 19.391 2.668 13.539 1 85.75 220 ALA A CA 1
ATOM 1734 C C . ALA A 1 220 ? 19.328 1.307 12.859 1 85.75 220 ALA A C 1
ATOM 1736 O O . ALA A 1 220 ? 19.891 0.33 13.344 1 85.75 220 ALA A O 1
ATOM 1737 N N . MET A 1 221 ? 18.719 1.298 11.688 1 87.25 221 MET A N 1
ATOM 1738 C CA . MET A 1 221 ? 18.484 0 11.055 1 87.25 221 MET A CA 1
ATOM 1739 C C . MET A 1 221 ? 19.328 -0.139 9.789 1 87.25 221 MET A C 1
ATOM 1741 O O . MET A 1 221 ? 19.125 -1.07 9.008 1 87.25 221 MET A O 1
ATOM 1745 N N . LYS A 1 222 ? 20.141 0.776 9.648 1 83.94 222 LYS A N 1
ATOM 1746 C CA . LYS A 1 222 ? 21.078 0.732 8.531 1 83.94 222 LYS A CA 1
ATOM 1747 C C . LYS A 1 222 ? 21.938 -0.519 8.594 1 83.94 222 LYS A C 1
ATOM 1749 O O . LYS A 1 222 ? 22.328 -0.96 9.672 1 83.94 222 LYS A O 1
ATOM 1754 N N . ARG A 1 223 ? 22.172 -1.121 7.379 1 82.75 223 ARG A N 1
ATOM 1755 C CA . ARG A 1 223 ? 23.047 -2.283 7.281 1 82.75 223 ARG A CA 1
ATOM 1756 C C . ARG A 1 223 ? 24.141 -2.057 6.242 1 82.75 223 ARG A C 1
ATOM 1758 O O . ARG A 1 223 ? 23.984 -1.23 5.34 1 82.75 223 ARG A O 1
ATOM 1765 N N . TYR A 1 224 ? 25.234 -2.791 6.484 1 78.38 224 TYR A N 1
ATOM 1766 C CA . TYR A 1 224 ? 26.359 -2.764 5.559 1 78.38 224 TYR A CA 1
ATOM 1767 C C . TYR A 1 224 ? 26.562 -4.125 4.906 1 78.38 224 TYR A C 1
ATOM 1769 O O . TYR A 1 224 ? 26.516 -5.156 5.582 1 78.38 224 TYR A O 1
ATOM 1777 N N . VAL A 1 225 ? 26.594 -4.066 3.627 1 83.69 225 VAL A N 1
ATOM 1778 C CA . VAL A 1 225 ? 26.891 -5.285 2.887 1 83.69 225 VAL A CA 1
ATOM 1779 C C . VAL A 1 225 ? 28.297 -5.203 2.301 1 83.69 225 VAL A C 1
ATOM 1781 O O . VAL A 1 225 ? 28.594 -4.316 1.492 1 83.69 225 VAL A O 1
ATOM 1784 N N . VAL A 1 226 ? 29.109 -6.188 2.75 1 80.88 226 VAL A N 1
ATOM 1785 C CA . VAL A 1 226 ? 30.484 -6.246 2.262 1 80.88 226 VAL A CA 1
ATOM 1786 C C . VAL A 1 226 ? 30.688 -7.52 1.439 1 80.88 226 VAL A C 1
ATOM 1788 O O . VAL A 1 226 ? 30.469 -8.625 1.939 1 80.88 226 VAL A O 1
ATOM 1791 N N . VAL A 1 227 ? 30.875 -7.348 0.27 1 86.88 227 VAL A N 1
ATOM 1792 C CA . VAL A 1 227 ? 31.25 -8.469 -0.583 1 86.88 227 VAL A CA 1
ATOM 1793 C C . VAL A 1 227 ? 32.781 -8.492 -0.759 1 86.88 227 VAL A C 1
ATOM 1795 O O . VAL A 1 227 ? 33.375 -7.477 -1.083 1 86.88 227 VAL A O 1
ATOM 1798 N N . TYR A 1 228 ? 33.375 -9.656 -0.482 1 83.12 228 TYR A N 1
ATOM 1799 C CA . TYR A 1 228 ? 34.844 -9.75 -0.565 1 83.12 228 TYR A CA 1
ATOM 1800 C C . TYR A 1 228 ? 35.281 -11.117 -1.069 1 83.12 228 TYR A C 1
ATOM 1802 O O . TYR A 1 228 ? 34.469 -12.047 -1.135 1 83.12 228 TYR A O 1
ATOM 1810 N N . GLU A 1 229 ? 36.312 -11.156 -1.528 1 89.38 229 GLU A N 1
ATOM 1811 C CA . GLU A 1 229 ? 36.906 -12.398 -2.01 1 89.38 229 GLU A CA 1
ATOM 1812 C C . GLU A 1 229 ? 38.094 -12.82 -1.123 1 89.38 229 GLU A C 1
ATOM 1814 O O . GLU A 1 229 ? 38.969 -12.016 -0.846 1 89.38 229 GLU A O 1
ATOM 1819 N N . GLU A 1 230 ? 37.969 -14.031 -0.617 1 85.56 230 GLU A N 1
ATOM 1820 C CA . GLU A 1 230 ? 39.062 -14.648 0.154 1 85.56 230 GLU A CA 1
ATOM 1821 C C . GLU A 1 230 ? 39.406 -16.031 -0.39 1 85.56 230 GLU A C 1
ATOM 1823 O O . GLU A 1 230 ? 38.531 -16.906 -0.467 1 85.56 230 GLU A O 1
ATOM 1828 N N . SER A 1 231 ? 40.719 -16.234 -0.753 1 89.62 231 SER A N 1
ATOM 1829 C CA . SER A 1 231 ? 41.219 -17.5 -1.296 1 89.62 231 SER A CA 1
ATOM 1830 C C . SER A 1 231 ? 40.375 -17.938 -2.508 1 89.62 231 SER A C 1
ATOM 1832 O O . SER A 1 231 ? 40.031 -19.109 -2.639 1 89.62 231 SER A O 1
ATOM 1834 N N . GLY A 1 232 ? 39.906 -17.109 -3.273 1 87.31 232 GLY A N 1
ATOM 1835 C CA . GLY A 1 232 ? 39.188 -17.359 -4.523 1 87.31 232 GLY A CA 1
ATOM 1836 C C . GLY A 1 232 ? 37.719 -17.562 -4.344 1 87.31 232 GLY A C 1
ATOM 1837 O O . GLY A 1 232 ? 37 -17.859 -5.305 1 87.31 232 GLY A O 1
ATOM 1838 N N . VAL A 1 233 ? 37.281 -17.484 -3.113 1 93 233 VAL A N 1
ATOM 1839 C CA . VAL A 1 233 ? 35.875 -17.703 -2.828 1 93 233 VAL A CA 1
ATOM 1840 C C . VAL A 1 233 ? 35.219 -16.375 -2.473 1 93 233 VAL A C 1
ATOM 1842 O O . VAL A 1 233 ? 35.688 -15.641 -1.614 1 93 233 VAL A O 1
ATOM 1845 N N . GLU A 1 234 ? 34.094 -16.016 -3.158 1 92.75 234 GLU A N 1
ATOM 1846 C CA . GLU A 1 234 ? 33.344 -14.797 -2.863 1 92.75 234 GLU A CA 1
ATOM 1847 C C . GLU A 1 234 ? 32.469 -14.984 -1.634 1 92.75 234 GLU A C 1
ATOM 1849 O O . GLU A 1 234 ? 31.75 -16 -1.515 1 92.75 234 GLU A O 1
ATOM 1854 N N . ARG A 1 235 ? 32.625 -14.062 -0.72 1 92.62 235 ARG A N 1
ATOM 1855 C CA . ARG A 1 235 ? 31.844 -14.086 0.511 1 92.62 235 ARG A CA 1
ATOM 1856 C C . ARG A 1 235 ? 31.125 -12.766 0.716 1 92.62 235 ARG A C 1
ATOM 1858 O O . ARG A 1 235 ? 31.453 -11.758 0.081 1 92.62 235 ARG A O 1
ATOM 1865 N N . GLU A 1 236 ? 30.031 -12.875 1.474 1 91.12 236 GLU A N 1
ATOM 1866 C CA . GLU A 1 236 ? 29.219 -11.695 1.772 1 91.12 236 GLU A CA 1
ATOM 1867 C C . GLU A 1 236 ? 28.969 -11.562 3.271 1 91.12 236 GLU A C 1
ATOM 1869 O O . GLU A 1 236 ? 28.688 -12.547 3.951 1 91.12 236 GLU A O 1
ATOM 1874 N N . LEU A 1 237 ? 29.328 -10.367 3.75 1 87.75 237 LEU A N 1
ATOM 1875 C CA . LEU A 1 237 ? 29.016 -10.031 5.133 1 87.75 237 LEU A CA 1
ATOM 1876 C C . LEU A 1 237 ? 27.891 -8.992 5.195 1 87.75 237 LEU A C 1
ATOM 1878 O O . LEU A 1 237 ? 27.953 -7.965 4.52 1 87.75 237 LEU A O 1
ATOM 1882 N N . VAL A 1 238 ? 26.875 -9.336 5.926 1 89.38 238 VAL A N 1
ATOM 1883 C CA . VAL A 1 238 ? 25.828 -8.367 6.227 1 89.38 238 VAL A CA 1
ATOM 1884 C C . VAL A 1 238 ? 25.812 -8.055 7.723 1 89.38 238 VAL A C 1
ATOM 1886 O O . VAL A 1 238 ? 25.688 -8.961 8.555 1 89.38 238 VAL A O 1
ATOM 1889 N N . THR A 1 239 ? 26.094 -6.793 8.016 1 85.62 239 THR A N 1
ATOM 1890 C CA . THR A 1 239 ? 26.188 -6.426 9.43 1 85.62 239 THR A CA 1
ATOM 1891 C C . THR A 1 239 ? 25.656 -5.016 9.656 1 85.62 239 THR A C 1
ATOM 1893 O O . THR A 1 239 ? 25.531 -4.23 8.711 1 85.62 239 THR A O 1
ATOM 1896 N N . ASP A 1 240 ? 25.25 -4.766 10.922 1 81.5 240 ASP A N 1
ATOM 1897 C CA . ASP A 1 240 ? 24.812 -3.416 11.273 1 81.5 240 ASP A CA 1
ATOM 1898 C C . ASP A 1 240 ? 25.906 -2.674 12.039 1 81.5 240 ASP A C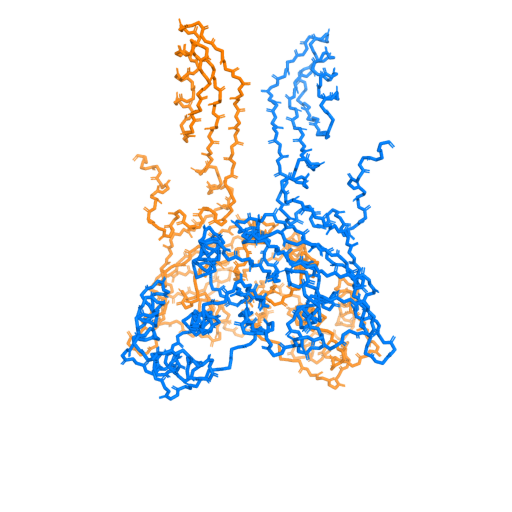 1
ATOM 1900 O O . ASP A 1 240 ? 25.688 -1.578 12.555 1 81.5 240 ASP A O 1
ATOM 1904 N N . SER A 1 241 ? 27.062 -3.268 12.102 1 80.44 241 SER A N 1
ATOM 1905 C CA . SER A 1 241 ? 28.172 -2.713 12.883 1 80.44 241 SER A CA 1
ATOM 1906 C C . SER A 1 241 ? 29.312 -2.254 11.977 1 80.44 241 SER A C 1
ATOM 1908 O O . SER A 1 241 ? 29.922 -3.066 11.289 1 80.44 241 SER A O 1
ATOM 1910 N N . VAL A 1 242 ? 29.484 -0.964 12.133 1 75.12 242 VAL A N 1
ATOM 1911 C CA . VAL A 1 242 ? 30.594 -0.41 11.367 1 75.12 242 VAL A CA 1
ATOM 1912 C C . VAL A 1 242 ? 31.906 -1.034 11.844 1 75.12 242 VAL A C 1
ATOM 1914 O O . VAL A 1 242 ? 32.812 -1.251 11.055 1 75.12 242 VAL A O 1
ATOM 1917 N N . GLU A 1 243 ? 31.922 -1.314 13.023 1 79.5 243 GLU A N 1
ATOM 1918 C CA . GLU A 1 243 ? 33.094 -1.938 13.594 1 79.5 243 GLU A CA 1
ATOM 1919 C C . GLU A 1 243 ? 33.375 -3.291 12.945 1 79.5 243 GLU A C 1
ATOM 1921 O O . GLU A 1 243 ? 34.531 -3.623 12.656 1 79.5 243 GLU A O 1
ATOM 1926 N N . GLU A 1 244 ? 32.281 -3.951 12.734 1 84.12 244 GLU A N 1
ATOM 1927 C CA . GLU A 1 244 ? 32.406 -5.258 12.102 1 84.12 244 GLU A CA 1
ATOM 1928 C C . GLU A 1 244 ? 32.906 -5.117 10.656 1 84.12 244 GLU A C 1
ATOM 1930 O O . GLU A 1 244 ? 33.688 -5.926 10.18 1 84.12 244 GLU A O 1
ATOM 1935 N N . VAL A 1 245 ? 32.344 -4.137 10.07 1 80.44 245 VAL A N 1
ATOM 1936 C CA . VAL A 1 245 ? 32.781 -3.879 8.703 1 80.44 245 VAL A CA 1
ATOM 1937 C C . VAL A 1 245 ? 34.281 -3.646 8.664 1 80.44 245 VAL A C 1
ATOM 1939 O O . VAL A 1 245 ? 35 -4.273 7.875 1 80.44 245 VAL A O 1
ATOM 1942 N N . ASN A 1 246 ? 34.75 -2.846 9.516 1 77.25 246 ASN A N 1
ATOM 1943 C CA . ASN A 1 246 ? 36.188 -2.512 9.57 1 77.25 246 ASN A CA 1
ATOM 1944 C C . ASN A 1 246 ? 37.031 -3.73 9.914 1 77.25 246 ASN A C 1
ATOM 1946 O O . ASN A 1 246 ? 38.094 -3.916 9.352 1 77.25 246 ASN A O 1
ATOM 1950 N N . ARG A 1 247 ? 36.5 -4.441 10.781 1 84.44 247 ARG A N 1
ATOM 1951 C CA . ARG A 1 247 ? 37.219 -5.66 11.164 1 84.44 247 ARG A CA 1
ATOM 1952 C C . ARG A 1 247 ? 37.406 -6.59 9.969 1 84.44 247 ARG A C 1
ATOM 1954 O O . ARG A 1 247 ? 38.5 -7.082 9.719 1 84.44 247 ARG A O 1
ATOM 1961 N N . VAL A 1 248 ? 36.312 -6.781 9.258 1 85.69 248 VAL A N 1
ATOM 1962 C CA . VAL A 1 248 ? 36.344 -7.707 8.125 1 85.69 248 VAL A CA 1
ATOM 1963 C C . VAL A 1 248 ? 37.281 -7.168 7.043 1 85.69 248 VAL A C 1
ATOM 1965 O O . VAL A 1 248 ? 38.031 -7.926 6.434 1 85.69 248 VAL A O 1
ATOM 1968 N N . ILE A 1 249 ? 37.188 -5.906 6.883 1 78.94 249 ILE A N 1
ATOM 1969 C CA . ILE A 1 249 ? 38.062 -5.297 5.883 1 78.94 249 ILE A CA 1
ATOM 1970 C C . ILE A 1 249 ? 39.531 -5.57 6.234 1 78.94 249 ILE A C 1
ATOM 1972 O O . ILE A 1 249 ? 40.312 -5.973 5.379 1 78.94 249 ILE A O 1
ATOM 1976 N N . ARG A 1 250 ? 39.844 -5.438 7.449 1 80.25 250 ARG A N 1
ATOM 1977 C CA . ARG A 1 250 ? 41.188 -5.656 7.93 1 80.25 250 ARG A CA 1
ATOM 1978 C C . ARG A 1 250 ? 41.594 -7.117 7.777 1 80.25 250 ARG A C 1
ATOM 1980 O O . ARG A 1 250 ? 42.688 -7.418 7.297 1 80.25 250 ARG A O 1
ATOM 1987 N N . GLU A 1 251 ? 40.656 -7.922 8.148 1 88.31 251 GLU A N 1
ATOM 1988 C CA . GLU A 1 251 ? 40.938 -9.352 8.086 1 88.31 251 GLU A CA 1
ATOM 1989 C C . GLU A 1 251 ? 41.125 -9.82 6.648 1 88.31 251 GLU A C 1
ATOM 1991 O O . GLU A 1 251 ? 42 -10.648 6.371 1 88.31 251 GLU A O 1
ATOM 1996 N N . VAL A 1 252 ? 40.281 -9.383 5.82 1 85.44 252 VAL A N 1
ATOM 1997 C CA . VAL A 1 252 ? 40.375 -9.758 4.41 1 85.44 252 VAL A CA 1
ATOM 1998 C C . VAL A 1 252 ? 41.719 -9.297 3.834 1 85.44 252 VAL A C 1
ATOM 2000 O O . VAL A 1 252 ? 42.375 -10.047 3.113 1 85.44 252 VAL A O 1
ATOM 2003 N N . ALA A 1 253 ? 42.031 -8.102 4.156 1 80.25 253 ALA A N 1
ATOM 2004 C CA . ALA A 1 253 ? 43.312 -7.551 3.676 1 80.25 253 ALA A CA 1
ATOM 2005 C C . ALA A 1 253 ? 44.5 -8.367 4.191 1 80.25 253 ALA A C 1
ATOM 2007 O O . ALA A 1 253 ? 45.406 -8.68 3.436 1 80.25 253 ALA A O 1
ATOM 2008 N N . GLU A 1 254 ? 44.469 -8.719 5.395 1 87.38 254 GLU A N 1
ATOM 2009 C CA . GLU A 1 254 ? 45.562 -9.469 6.031 1 87.38 254 GLU A CA 1
ATOM 2010 C C . GLU A 1 254 ? 45.688 -10.867 5.43 1 87.38 254 GLU A C 1
ATOM 2012 O O . GLU A 1 254 ? 46.781 -11.414 5.359 1 87.38 254 GLU A O 1
ATOM 2017 N N . ALA A 1 255 ? 44.625 -11.359 4.992 1 90.25 255 ALA A N 1
ATOM 2018 C CA . ALA A 1 255 ? 44.594 -12.711 4.434 1 90.25 255 ALA A CA 1
ATOM 2019 C C . ALA A 1 255 ? 44.906 -12.688 2.941 1 90.25 255 ALA A C 1
ATOM 2021 O O . ALA A 1 255 ? 44.969 -13.742 2.295 1 90.25 255 ALA A O 1
ATOM 2022 N N . GLY A 1 256 ? 45.156 -11.539 2.414 1 86.12 256 GLY A N 1
ATOM 2023 C CA . GLY A 1 256 ? 45.469 -11.398 1.003 1 86.12 256 GLY A CA 1
ATOM 2024 C C . GLY A 1 256 ? 44.25 -11.375 0.109 1 86.12 256 GLY A C 1
ATOM 2025 O O . GLY A 1 256 ? 44.344 -11.562 -1.104 1 86.12 256 GLY A O 1
ATOM 2026 N N . GLY A 1 257 ? 43.094 -11.195 0.757 1 84.94 257 GLY A N 1
ATOM 2027 C CA . GLY A 1 257 ? 41.875 -11.109 -0.012 1 84.94 257 GLY A CA 1
ATOM 2028 C C . GLY A 1 257 ? 41.562 -9.703 -0.506 1 84.94 257 GLY A C 1
ATOM 2029 O O . GLY A 1 257 ? 42.438 -8.828 -0.454 1 84.94 257 GLY A O 1
ATOM 2030 N N . LYS A 1 258 ? 40.438 -9.586 -1.233 1 85 258 LYS A N 1
ATOM 2031 C CA . LYS A 1 258 ? 40.031 -8.281 -1.748 1 85 258 LYS A CA 1
ATOM 2032 C C . LYS A 1 258 ? 38.562 -7.996 -1.44 1 85 258 LYS A C 1
ATOM 2034 O O . LYS A 1 258 ? 37.719 -8.898 -1.524 1 85 258 LYS A O 1
ATOM 2039 N N . VAL A 1 259 ? 38.312 -6.738 -0.973 1 78.06 259 VAL A N 1
ATOM 2040 C CA . VAL A 1 259 ? 36.938 -6.273 -0.828 1 78.06 259 VAL A CA 1
ATOM 2041 C C . VAL A 1 259 ? 36.375 -5.871 -2.191 1 78.06 259 VAL A C 1
ATOM 2043 O O . VAL A 1 259 ? 36.969 -5.016 -2.873 1 78.06 259 VAL A O 1
ATOM 2046 N N . ILE A 1 260 ? 35.344 -6.543 -2.568 1 77.94 260 ILE A N 1
ATOM 2047 C CA . ILE A 1 260 ? 34.781 -6.32 -3.887 1 77.94 260 ILE A CA 1
ATOM 2048 C C . ILE A 1 260 ? 33.844 -5.117 -3.836 1 77.94 260 ILE A C 1
ATOM 2050 O O . ILE A 1 260 ? 33.844 -4.273 -4.734 1 77.94 260 ILE A O 1
ATOM 2054 N N . SER A 1 261 ? 33 -5.109 -2.775 1 76.44 261 SER A N 1
ATOM 2055 C CA . SER A 1 261 ? 32.062 -4.004 -2.65 1 76.44 261 SER A CA 1
ATOM 2056 C C . SER A 1 261 ? 31.594 -3.826 -1.205 1 76.44 261 SER A C 1
ATOM 2058 O O . SER A 1 261 ? 31.609 -4.777 -0.423 1 76.44 261 SER A O 1
ATOM 2060 N N . ILE A 1 262 ? 31.469 -2.535 -0.812 1 70.81 262 ILE A N 1
ATOM 2061 C CA . ILE A 1 262 ? 30.797 -2.168 0.434 1 70.81 262 ILE A CA 1
ATOM 2062 C C . ILE A 1 262 ? 29.562 -1.318 0.133 1 70.81 262 ILE A C 1
ATOM 2064 O O . ILE A 1 262 ? 29.672 -0.281 -0.527 1 70.81 262 ILE A O 1
ATOM 2068 N N . GLU A 1 263 ? 28.438 -1.864 0.547 1 74.38 263 GLU A N 1
ATOM 2069 C CA . GLU A 1 263 ? 27.188 -1.15 0.29 1 74.38 263 GLU A CA 1
ATOM 2070 C C . GLU A 1 263 ? 26.438 -0.871 1.588 1 74.38 263 GLU A C 1
ATOM 2072 O O . GLU A 1 263 ? 26.375 -1.725 2.475 1 74.38 263 GLU A O 1
ATOM 2077 N N . THR A 1 264 ? 26.094 0.41 1.711 1 75.81 264 THR A N 1
ATOM 2078 C CA . THR A 1 264 ? 25.172 0.75 2.793 1 75.81 264 THR A CA 1
ATOM 2079 C C . THR A 1 264 ? 23.734 0.57 2.352 1 75.81 264 THR A C 1
ATOM 2081 O O . THR A 1 264 ? 23.328 1.088 1.309 1 75.81 264 THR A O 1
ATOM 2084 N N . GLN A 1 265 ? 23.016 -0.198 3.129 1 81.31 265 GLN A N 1
ATOM 2085 C CA . GLN A 1 265 ? 21.609 -0.437 2.83 1 81.31 265 GLN A CA 1
ATOM 2086 C C . GLN A 1 265 ? 20.703 0.136 3.922 1 81.31 265 GLN A C 1
ATOM 2088 O O . GLN A 1 265 ? 20.906 -0.143 5.105 1 81.31 265 GLN A O 1
ATOM 2093 N N . VAL A 1 266 ? 19.891 1.007 3.514 1 81.19 266 VAL A N 1
ATOM 2094 C CA . VAL A 1 266 ? 18.844 1.472 4.41 1 81.19 266 VAL A CA 1
ATOM 2095 C C . VAL A 1 266 ? 17.547 0.715 4.125 1 81.19 266 VAL A C 1
ATOM 2097 O O . VAL A 1 266 ? 17.016 0.773 3.012 1 81.19 266 VAL A O 1
ATOM 2100 N N . PRO A 1 267 ? 17.094 0.023 5.105 1 86.19 267 PRO A N 1
ATOM 2101 C CA . PRO A 1 267 ? 15.891 -0.764 4.852 1 86.19 267 PRO A CA 1
ATOM 2102 C C . PRO A 1 267 ? 14.672 0.106 4.57 1 86.19 267 PRO A C 1
ATOM 2104 O O . PRO A 1 267 ? 14.602 1.251 5.023 1 86.19 267 PRO A O 1
ATOM 2107 N N . ARG A 1 268 ? 13.758 -0.444 3.801 1 89.25 268 ARG A N 1
ATOM 2108 C CA . ARG A 1 268 ? 12.461 0.194 3.6 1 89.25 268 ARG A CA 1
ATOM 2109 C C . ARG A 1 268 ? 11.648 0.206 4.891 1 89.25 268 ARG A C 1
ATOM 2111 O O . ARG A 1 268 ? 11.867 -0.622 5.777 1 89.25 268 ARG A O 1
ATOM 2118 N N . LEU A 1 269 ? 10.773 1.083 4.961 1 92 269 LEU A N 1
ATOM 2119 C CA . LEU A 1 269 ? 9.977 1.211 6.172 1 92 269 LEU A CA 1
ATOM 2120 C C . LEU A 1 269 ? 9.18 -0.064 6.434 1 92 269 LEU A C 1
ATOM 2122 O O . LEU A 1 269 ? 8.992 -0.459 7.586 1 92 269 LEU A O 1
ATOM 2126 N N . GLU A 1 270 ? 8.75 -0.755 5.352 1 91.94 270 GLU A N 1
ATOM 2127 C CA . GLU A 1 270 ? 8.078 -2.039 5.527 1 91.94 270 GLU A CA 1
ATOM 2128 C C . GLU A 1 270 ? 8.953 -3.023 6.293 1 91.94 270 GLU A C 1
ATOM 2130 O O . GLU A 1 270 ? 8.492 -3.676 7.234 1 91.94 270 GLU A O 1
ATOM 2135 N N . GLU A 1 271 ? 10.148 -3.082 5.891 1 90.31 271 GLU A N 1
ATOM 2136 C CA . GLU A 1 271 ? 11.086 -4.004 6.527 1 90.31 271 GLU A CA 1
ATOM 2137 C C . GLU A 1 271 ? 11.32 -3.631 7.988 1 90.31 271 GLU A C 1
ATOM 2139 O O . GLU A 1 271 ? 11.383 -4.504 8.859 1 90.31 271 GLU A O 1
ATOM 2144 N N . MET A 1 272 ? 11.477 -2.326 8.203 1 91.81 272 MET A N 1
ATOM 2145 C CA . MET A 1 272 ? 11.656 -1.851 9.578 1 91.81 272 MET A CA 1
ATOM 2146 C C . MET A 1 272 ? 10.438 -2.184 10.43 1 91.81 272 MET A C 1
ATOM 2148 O O . MET A 1 272 ? 10.578 -2.637 11.57 1 91.81 272 MET A O 1
ATOM 2152 N N . TYR A 1 273 ? 9.297 -2.008 9.891 1 93.5 273 TYR A N 1
ATOM 2153 C CA . TYR A 1 273 ? 8.039 -2.289 10.57 1 93.5 273 TYR A CA 1
ATOM 2154 C C . TYR A 1 273 ? 7.953 -3.76 10.961 1 93.5 273 TYR A C 1
ATOM 2156 O O . TYR A 1 273 ? 7.652 -4.082 12.117 1 93.5 273 TYR A O 1
ATOM 2164 N N . PHE A 1 274 ? 8.227 -4.609 10.023 1 92.38 274 PHE A N 1
ATOM 2165 C CA . PHE A 1 274 ? 8.117 -6.039 10.289 1 92.38 274 PHE A CA 1
ATOM 2166 C C . PHE A 1 274 ? 9.172 -6.484 11.297 1 92.38 274 PHE A C 1
ATOM 2168 O O . PHE A 1 274 ? 8.898 -7.328 12.156 1 92.38 274 PHE A O 1
ATOM 2175 N N . ALA A 1 275 ? 10.344 -5.934 11.18 1 89.5 275 ALA A N 1
ATOM 2176 C CA . ALA A 1 275 ? 11.391 -6.25 12.141 1 89.5 275 ALA A CA 1
ATOM 2177 C C . ALA A 1 275 ? 10.961 -5.871 13.555 1 89.5 275 ALA A C 1
ATOM 2179 O O . ALA A 1 275 ? 11.148 -6.648 14.5 1 89.5 275 ALA A O 1
ATOM 2180 N N . LEU A 1 276 ? 10.336 -4.715 13.703 1 90 276 LEU A N 1
ATOM 2181 C CA . LEU A 1 276 ? 9.914 -4.207 15 1 90 276 LEU A CA 1
ATOM 2182 C C . LEU A 1 276 ? 8.734 -5.008 15.539 1 90 276 LEU A C 1
ATOM 2184 O O . LEU A 1 276 ? 8.68 -5.328 16.734 1 90 276 LEU A O 1
ATOM 2188 N N . THR A 1 277 ? 7.883 -5.336 14.711 1 89.56 277 THR A N 1
ATOM 2189 C CA . THR A 1 277 ? 6.652 -5.98 15.148 1 89.56 277 THR A CA 1
ATOM 2190 C C . THR A 1 277 ? 6.891 -7.461 15.43 1 89.56 277 THR A C 1
ATOM 2192 O O . THR A 1 277 ? 6.133 -8.086 16.172 1 89.56 277 THR A O 1
ATOM 2195 N N . GLU A 1 278 ? 7.867 -8.062 14.711 1 84.75 278 GLU A N 1
ATOM 2196 C CA . GLU A 1 278 ? 8.227 -9.453 14.961 1 84.75 278 GLU A CA 1
ATOM 2197 C C . GLU A 1 278 ? 9.18 -9.578 16.141 1 84.75 278 GLU A C 1
ATOM 2199 O O . GLU A 1 278 ? 9.578 -10.68 16.516 1 84.75 278 GLU A O 1
ATOM 2204 N N . GLY A 1 279 ? 9.477 -8.57 16.828 1 74.38 279 GLY A N 1
ATOM 2205 C CA . GLY A 1 279 ? 10.242 -8.586 18.062 1 74.38 279 GLY A CA 1
ATOM 2206 C C . GLY A 1 279 ? 11.734 -8.406 17.844 1 74.38 279 GLY A C 1
ATOM 2207 O O . GLY A 1 279 ? 12.539 -8.648 18.75 1 74.38 279 GLY A O 1
ATOM 2208 N N . LYS A 1 280 ? 12.25 -8.219 16.625 1 62.25 280 LYS A N 1
ATOM 2209 C CA . LYS A 1 280 ? 13.672 -7.926 16.469 1 62.25 280 LYS A CA 1
ATOM 2210 C C . LYS A 1 280 ? 14.023 -6.586 17.109 1 62.25 280 LYS A C 1
ATOM 2212 O O . LYS A 1 280 ? 13.336 -5.59 16.891 1 62.25 280 LYS A O 1
ATOM 2217 N N . SER A 1 281 ? 14.641 -6.625 18.406 1 51.94 281 SER A N 1
ATOM 2218 C CA . SER A 1 281 ? 14.977 -5.465 19.219 1 51.94 281 SER A CA 1
ATOM 2219 C C . SER A 1 281 ? 15.859 -4.484 18.453 1 51.94 281 SER A C 1
ATOM 2221 O O . SER A 1 281 ? 16.812 -4.895 17.797 1 51.94 281 SER A O 1
ATOM 2223 N N . ILE A 1 282 ? 15.477 -3.475 18 1 50.47 282 ILE A N 1
ATOM 2224 C CA . ILE A 1 282 ? 16.266 -2.426 17.375 1 50.47 282 ILE A CA 1
ATOM 2225 C C . ILE A 1 282 ? 17.141 -1.736 18.438 1 50.47 282 ILE A C 1
ATOM 2227 O O . ILE A 1 282 ? 18 -0.917 18.094 1 50.47 282 ILE A O 1
ATOM 2231 N N . ILE A 1 283 ? 16.672 -1.426 19.672 1 38.41 283 ILE A N 1
ATOM 2232 C CA . ILE A 1 283 ? 17.438 -0.547 20.547 1 38.41 283 ILE A CA 1
ATOM 2233 C C . ILE A 1 283 ? 18.719 -1.246 20.984 1 38.41 283 ILE A C 1
ATOM 2235 O O . ILE A 1 283 ? 18.672 -2.338 21.562 1 38.41 283 ILE A O 1
ATOM 2239 N N . LYS A 1 284 ? 19.75 -0.925 20.234 1 36.88 284 LYS A N 1
ATOM 2240 C CA . LYS A 1 284 ? 21.078 -1.177 20.797 1 36.88 284 LYS A CA 1
ATOM 2241 C C . LYS A 1 284 ? 21.109 -0.841 22.297 1 36.88 284 LYS A C 1
ATOM 2243 O O . LYS A 1 284 ? 20.641 0.225 22.703 1 36.88 284 LYS A O 1
ATOM 2248 N N . GLU A 1 285 ? 20.812 -1.831 23.172 1 28.61 285 GLU A N 1
ATOM 2249 C CA . GLU A 1 285 ? 21.188 -1.483 24.531 1 28.61 285 GLU A CA 1
ATOM 2250 C C . GLU A 1 285 ? 22.484 -0.683 24.562 1 28.61 285 GLU A C 1
ATOM 2252 O O . GLU A 1 285 ? 23.5 -1.115 24.016 1 28.61 285 GLU A O 1
ATOM 2257 N N . GLU A 1 286 ? 22.328 0.598 24.828 1 24.88 286 GLU A N 1
ATOM 2258 C CA . GLU A 1 286 ? 23.531 1.137 25.453 1 24.88 286 GLU A CA 1
ATOM 2259 C C . GLU A 1 286 ? 23.969 0.295 26.656 1 24.88 286 GLU A C 1
ATOM 2261 O O . GLU A 1 286 ? 23.109 -0.161 27.422 1 24.88 286 GLU A O 1
ATOM 2266 N N . MET B 1 1 ? 1.276 -22.906 -20 1 96.25 1 MET B N 1
ATOM 2267 C CA . MET B 1 1 ? 1.568 -21.5 -20.25 1 96.25 1 MET B CA 1
ATOM 2268 C C . MET B 1 1 ? 0.285 -20.719 -20.5 1 96.25 1 MET B C 1
ATOM 2270 O O . MET B 1 1 ? -0.643 -21.219 -21.141 1 96.25 1 MET B O 1
ATOM 2274 N N . LEU B 1 2 ? 0.201 -19.531 -19.859 1 98.5 2 LEU B N 1
ATOM 2275 C CA . LEU B 1 2 ? -0.901 -18.609 -20.094 1 98.5 2 LEU B CA 1
ATOM 2276 C C . LEU B 1 2 ? -0.506 -17.547 -21.109 1 98.5 2 LEU B C 1
ATOM 2278 O O . LEU B 1 2 ? 0.556 -16.922 -20.984 1 98.5 2 LEU B O 1
ATOM 2282 N N . LYS B 1 3 ? -1.371 -17.375 -22.156 1 98.56 3 LYS B N 1
ATOM 2283 C CA . LYS B 1 3 ? -1.121 -16.359 -23.172 1 98.56 3 LYS B CA 1
ATOM 2284 C C . LYS B 1 3 ? -2.352 -15.477 -23.375 1 98.56 3 LYS B C 1
ATOM 2286 O O . LYS B 1 3 ? -3.459 -15.984 -23.562 1 98.56 3 LYS B O 1
ATOM 2291 N N . ALA B 1 4 ? -2.207 -14.266 -23.203 1 98.62 4 ALA B N 1
ATOM 2292 C CA . ALA B 1 4 ? -3.16 -13.273 -23.688 1 98.62 4 ALA B CA 1
ATOM 2293 C C . ALA B 1 4 ? -2.693 -12.656 -25 1 98.62 4 ALA B C 1
ATOM 2295 O O . ALA B 1 4 ? -1.571 -12.148 -25.094 1 98.62 4 ALA B O 1
ATOM 2296 N N . ILE B 1 5 ? -3.543 -12.688 -25.984 1 98.06 5 ILE B N 1
ATOM 2297 C CA . ILE B 1 5 ? -3.119 -12.266 -27.328 1 98.06 5 ILE B CA 1
ATOM 2298 C C . ILE B 1 5 ? -4.043 -11.164 -27.828 1 98.06 5 ILE B C 1
ATOM 2300 O O . ILE B 1 5 ? -5.188 -11.422 -28.203 1 98.06 5 ILE B O 1
ATOM 2304 N N . GLY B 1 6 ? -3.553 -10 -27.828 1 98.06 6 GLY B N 1
ATOM 2305 C CA . GLY B 1 6 ? -4.234 -8.867 -28.438 1 98.06 6 GLY B CA 1
ATOM 2306 C C . GLY B 1 6 ? -5.602 -8.602 -27.828 1 98.06 6 GLY B C 1
ATOM 2307 O O . GLY B 1 6 ? -6.566 -8.352 -28.547 1 98.06 6 GLY B O 1
ATOM 2308 N N . LEU B 1 7 ? -5.754 -8.625 -26.562 1 98.44 7 LEU B N 1
ATOM 2309 C CA . LEU B 1 7 ? -7.047 -8.461 -25.906 1 98.44 7 LEU B CA 1
ATOM 2310 C C . LEU B 1 7 ? -7.543 -7.023 -26.047 1 98.44 7 LEU B C 1
ATOM 2312 O O . LEU B 1 7 ? -6.785 -6.078 -25.812 1 98.44 7 LEU B O 1
ATOM 2316 N N . ARG B 1 8 ? -8.734 -6.93 -26.469 1 98.44 8 ARG B N 1
ATOM 2317 C CA . ARG B 1 8 ? -9.422 -5.645 -26.578 1 98.44 8 ARG B CA 1
ATOM 2318 C C . ARG B 1 8 ? -10.812 -5.707 -25.969 1 98.44 8 ARG B C 1
ATOM 2320 O O . ARG B 1 8 ? -11.508 -6.719 -26.094 1 98.44 8 ARG B O 1
ATOM 2327 N N . LYS B 1 9 ? -11.234 -4.703 -25.281 1 98.44 9 LYS B N 1
ATOM 2328 C CA . LYS B 1 9 ? -12.578 -4.625 -24.719 1 98.44 9 LYS B CA 1
ATOM 2329 C C . LYS B 1 9 ? -13.062 -3.18 -24.641 1 98.44 9 LYS B C 1
ATOM 2331 O O . LYS B 1 9 ? -12.328 -2.297 -24.188 1 98.44 9 LYS B O 1
ATOM 2336 N N . SER B 1 10 ? -14.219 -2.961 -25.062 1 97.56 10 SER B N 1
ATOM 2337 C CA . SER B 1 10 ? -14.852 -1.651 -24.984 1 97.56 10 SER B CA 1
ATOM 2338 C C . SER B 1 10 ? -16.188 -1.727 -24.234 1 97.56 10 SER B C 1
ATOM 2340 O O . SER B 1 10 ? -16.875 -2.752 -24.281 1 97.56 10 SER B O 1
ATOM 2342 N N . TYR B 1 11 ? -16.516 -0.695 -23.516 1 95.5 11 TYR B N 1
ATOM 2343 C CA . TYR B 1 11 ? -17.828 -0.448 -22.922 1 95.5 11 TYR B CA 1
ATOM 2344 C C . TYR B 1 11 ? -18.484 0.781 -23.547 1 95.5 11 TYR B C 1
ATOM 2346 O O . TYR B 1 11 ? -18.172 1.914 -23.172 1 95.5 11 TYR B O 1
ATOM 2354 N N . GLY B 1 12 ? -19.406 0.494 -24.438 1 94.5 12 GLY B N 1
ATOM 2355 C CA . GLY B 1 12 ? -19.875 1.611 -25.25 1 94.5 12 GLY B CA 1
ATOM 2356 C C . GLY B 1 12 ? -18.781 2.275 -26.047 1 94.5 12 GLY B C 1
ATOM 2357 O O . GLY B 1 12 ? -18.062 1.609 -26.812 1 94.5 12 GLY B O 1
ATOM 2358 N N . ASP B 1 13 ? -18.625 3.553 -25.781 1 92.88 13 ASP B N 1
ATOM 2359 C CA . ASP B 1 13 ? -17.625 4.309 -26.531 1 92.88 13 ASP B CA 1
ATOM 2360 C C . ASP B 1 13 ? -16.281 4.305 -25.812 1 92.88 13 ASP B C 1
ATOM 2362 O O . ASP B 1 13 ? -15.281 4.758 -26.359 1 92.88 13 ASP B O 1
ATOM 2366 N N . PHE B 1 14 ? -16.25 3.703 -24.688 1 93.88 14 PHE B N 1
ATOM 2367 C CA . PHE B 1 14 ? -15.031 3.715 -23.906 1 93.88 14 PHE B CA 1
ATOM 2368 C C . PHE B 1 14 ? -14.25 2.424 -24.094 1 93.88 14 PHE B C 1
ATOM 2370 O O . PHE B 1 14 ? -14.742 1.337 -23.797 1 93.88 14 PHE B O 1
ATOM 2377 N N . VAL B 1 15 ? -13.055 2.574 -24.609 1 95.81 15 VAL B N 1
ATOM 2378 C CA . VAL B 1 15 ? -12.18 1.41 -24.75 1 95.81 15 VAL B CA 1
ATOM 2379 C C . VAL B 1 15 ? -11.391 1.191 -23.469 1 95.81 15 VAL B C 1
ATOM 2381 O O . VAL B 1 15 ? -10.469 1.953 -23.156 1 95.81 15 VAL B O 1
ATOM 2384 N N . ALA B 1 16 ? -11.672 0.156 -22.734 1 96.62 16 ALA B N 1
ATOM 2385 C CA . ALA B 1 16 ? -11.039 -0.14 -21.453 1 96.62 16 ALA B CA 1
ATOM 2386 C C . ALA B 1 16 ? -9.703 -0.846 -21.641 1 96.62 16 ALA B C 1
ATOM 2388 O O . ALA B 1 16 ? -8.766 -0.634 -20.875 1 96.62 16 ALA B O 1
ATOM 2389 N N . VAL B 1 17 ? -9.672 -1.676 -22.641 1 98.19 17 VAL B N 1
ATOM 2390 C CA . VAL B 1 17 ? -8.461 -2.41 -22.984 1 98.19 17 VAL B CA 1
ATOM 2391 C C . VAL B 1 17 ? -8.203 -2.305 -24.484 1 98.19 17 VAL B C 1
ATOM 2393 O O . VAL B 1 17 ? -9.062 -2.652 -25.297 1 98.19 17 VAL B O 1
ATOM 2396 N N . HIS B 1 18 ? -7.148 -1.847 -24.891 1 97.06 18 HIS B N 1
ATOM 2397 C CA . HIS B 1 18 ? -6.875 -1.556 -26.297 1 97.06 18 HIS B CA 1
ATOM 2398 C C . HIS B 1 18 ? -6.211 -2.742 -26.984 1 97.06 18 HIS B C 1
ATOM 2400 O O . HIS B 1 18 ? -6.648 -3.17 -28.062 1 97.06 18 HIS B O 1
ATOM 2406 N N . GLU B 1 19 ? -5.234 -3.271 -26.516 1 96.12 19 GLU B N 1
ATOM 2407 C CA . GLU B 1 19 ? -4.488 -4.395 -27.062 1 96.12 19 GLU B CA 1
ATOM 2408 C C . GLU B 1 19 ? -3.439 -4.902 -26.078 1 96.12 19 GLU B C 1
ATOM 2410 O O . GLU B 1 19 ? -2.246 -4.641 -26.25 1 96.12 19 GLU B O 1
ATOM 2415 N N . ILE B 1 20 ? -3.871 -5.703 -25.266 1 97.94 20 ILE B N 1
ATOM 2416 C CA . ILE B 1 20 ? -2.957 -6.211 -24.25 1 97.94 20 ILE B CA 1
ATOM 2417 C C . ILE B 1 20 ? -2.516 -7.625 -24.609 1 97.94 20 ILE B C 1
ATOM 2419 O O . ILE B 1 20 ? -3.35 -8.484 -24.906 1 97.94 20 ILE B O 1
ATOM 2423 N N . SER B 1 21 ? -1.246 -7.828 -24.719 1 98.56 21 SER B N 1
ATOM 2424 C CA . SER B 1 21 ? -0.657 -9.141 -24.938 1 98.56 21 SER B CA 1
ATOM 2425 C C . SER B 1 21 ? 0.43 -9.438 -23.906 1 98.56 21 SER B C 1
ATOM 2427 O O . SER B 1 21 ? 1.212 -8.555 -23.562 1 98.56 21 SER B O 1
ATOM 2429 N N . PHE B 1 22 ? 0.407 -10.609 -23.391 1 98.5 22 PHE B N 1
ATOM 2430 C CA . PHE B 1 22 ? 1.471 -11.086 -22.516 1 98.5 22 PHE B CA 1
ATOM 2431 C C . PHE B 1 22 ? 1.429 -12.602 -22.391 1 98.5 22 PHE B C 1
ATOM 2433 O O . PHE B 1 22 ? 0.481 -13.242 -22.844 1 98.5 22 PHE B O 1
ATOM 2440 N N . GLU B 1 23 ? 2.445 -13.117 -21.859 1 98.5 23 GLU B N 1
ATOM 2441 C CA . GLU B 1 23 ? 2.514 -14.555 -21.609 1 98.5 23 GLU B CA 1
ATOM 2442 C C . GLU B 1 23 ? 3.15 -14.844 -20.25 1 98.5 23 GLU B C 1
ATOM 2444 O O . GLU B 1 23 ? 4.012 -14.094 -19.797 1 98.5 23 GLU B O 1
ATOM 2449 N N . VAL B 1 24 ? 2.697 -15.898 -19.672 1 98.62 24 VAL B N 1
ATOM 2450 C CA . VAL B 1 24 ? 3.209 -16.312 -18.359 1 98.62 24 VAL B CA 1
ATOM 2451 C C . VAL B 1 24 ? 3.545 -17.812 -18.406 1 98.62 24 VAL B C 1
ATOM 2453 O O . VAL B 1 24 ? 2.668 -18.641 -18.641 1 98.62 24 VAL B O 1
ATOM 2456 N N . GLU B 1 25 ? 4.816 -18.094 -18.156 1 97.88 25 GLU B N 1
ATOM 2457 C CA . GLU B 1 25 ? 5.238 -19.5 -18.109 1 97.88 25 GLU B CA 1
ATOM 2458 C C . GLU B 1 25 ? 4.664 -20.188 -16.875 1 97.88 25 GLU B C 1
ATOM 2460 O O . GLU B 1 25 ? 4.363 -19.547 -15.867 1 97.88 25 GLU B O 1
ATOM 2465 N N . ARG B 1 26 ? 4.555 -21.5 -17 1 97.31 26 ARG B N 1
ATOM 2466 C CA . ARG B 1 26 ? 4.074 -22.266 -15.867 1 97.31 26 ARG B CA 1
ATOM 2467 C C . ARG B 1 26 ? 4.941 -22.031 -14.633 1 97.31 26 ARG B C 1
ATOM 2469 O O . ARG B 1 26 ? 6.168 -21.938 -14.742 1 97.31 26 ARG B O 1
ATOM 2476 N N . GLY B 1 27 ? 4.254 -21.828 -13.555 1 97.81 27 GLY B N 1
ATOM 2477 C CA . GLY B 1 27 ? 4.961 -21.703 -12.289 1 97.81 27 GLY B CA 1
ATOM 2478 C C . GLY B 1 27 ? 5.457 -20.297 -12.016 1 97.81 27 GLY B C 1
ATOM 2479 O O . GLY B 1 27 ? 6.137 -20.062 -11.016 1 97.81 27 GLY B O 1
ATOM 2480 N N . HIS B 1 28 ? 5.152 -19.328 -12.82 1 98.5 28 HIS B N 1
ATOM 2481 C CA . HIS B 1 28 ? 5.594 -17.953 -12.625 1 98.5 28 HIS B CA 1
ATOM 2482 C C . HIS B 1 28 ? 4.469 -17.078 -12.07 1 98.5 28 HIS B C 1
ATOM 2484 O O . HIS B 1 28 ? 3.293 -17.438 -12.195 1 98.5 28 HIS B O 1
ATOM 2490 N N . VAL B 1 29 ? 4.867 -16.062 -11.445 1 98.75 29 VAL B N 1
ATOM 2491 C CA . VAL B 1 29 ? 3.926 -15.094 -10.898 1 98.75 29 VAL B CA 1
ATOM 2492 C C . VAL B 1 29 ? 4 -13.789 -11.688 1 98.75 29 VAL B C 1
ATOM 2494 O O . VAL B 1 29 ? 5.074 -13.195 -11.82 1 98.75 29 VAL B O 1
ATOM 2497 N N . LEU B 1 30 ? 2.871 -13.359 -12.234 1 98.81 30 LEU B N 1
ATOM 2498 C CA . LEU B 1 30 ? 2.758 -12.086 -12.93 1 98.81 30 LEU B CA 1
ATOM 2499 C C . LEU B 1 30 ? 1.957 -11.086 -12.102 1 98.81 30 LEU B C 1
ATOM 2501 O O . LEU B 1 30 ? 0.831 -11.375 -11.695 1 98.81 30 LEU B O 1
ATOM 2505 N N . GLY B 1 31 ? 2.559 -9.953 -11.867 1 98.56 31 GLY B N 1
ATOM 2506 C CA . GLY B 1 31 ? 1.843 -8.836 -11.266 1 98.56 31 GLY B CA 1
ATOM 2507 C C . GLY B 1 31 ? 1.39 -7.805 -12.281 1 98.56 31 GLY B C 1
ATOM 2508 O O . GLY B 1 31 ? 2.172 -7.379 -13.141 1 98.56 31 GLY B O 1
ATOM 2509 N N . ILE B 1 32 ? 0.122 -7.465 -12.227 1 98.25 32 ILE B N 1
ATOM 2510 C CA . ILE B 1 32 ? -0.438 -6.422 -13.078 1 98.25 32 ILE B CA 1
ATOM 2511 C C . ILE B 1 32 ? -0.641 -5.145 -12.266 1 98.25 32 ILE B C 1
ATOM 2513 O O . ILE B 1 32 ? -1.396 -5.137 -11.289 1 98.25 32 ILE B O 1
ATOM 2517 N N . ILE B 1 33 ? -0.013 -4.109 -12.695 1 96.94 33 ILE B N 1
ATOM 2518 C CA . ILE B 1 33 ? -0.121 -2.844 -11.977 1 96.94 33 ILE B CA 1
ATOM 2519 C C . ILE B 1 33 ? -0.59 -1.747 -12.93 1 96.94 33 ILE B C 1
ATOM 2521 O O . ILE B 1 33 ? -0.345 -1.818 -14.133 1 96.94 33 ILE B O 1
ATOM 2525 N N . GLY B 1 34 ? -1.256 -0.786 -12.422 1 94.44 34 GLY B N 1
ATOM 2526 C CA . GLY B 1 34 ? -1.828 0.336 -13.148 1 94.44 34 GLY B CA 1
ATOM 2527 C C . GLY B 1 34 ? -2.781 1.166 -12.312 1 94.44 34 GLY B C 1
ATOM 2528 O O . GLY B 1 34 ? -3.145 0.772 -11.203 1 94.44 34 GLY B O 1
ATOM 2529 N N . GLU B 1 35 ? -3.191 2.217 -12.867 1 93.31 35 GLU B N 1
ATOM 2530 C CA . GLU B 1 35 ? -4.121 3.105 -12.172 1 93.31 35 GLU B CA 1
ATOM 2531 C C . GLU B 1 35 ? -5.523 2.504 -12.125 1 93.31 35 GLU B C 1
ATOM 2533 O O . GLU B 1 35 ? -5.797 1.498 -12.773 1 93.31 35 GLU B O 1
ATOM 2538 N N . ASN B 1 36 ? -6.309 3.191 -11.266 1 90.31 36 ASN B N 1
ATOM 2539 C CA . ASN B 1 36 ? -7.719 2.811 -11.289 1 90.31 36 ASN B CA 1
ATOM 2540 C C . ASN B 1 36 ? -8.344 3.068 -12.664 1 90.31 36 ASN B C 1
ATOM 2542 O O . ASN B 1 36 ? -8.148 4.137 -13.242 1 90.31 36 ASN B O 1
ATOM 2546 N N . GLY B 1 37 ? -8.938 2.086 -13.211 1 91.06 37 GLY B N 1
ATOM 2547 C CA . GLY B 1 37 ? -9.555 2.219 -14.516 1 91.06 37 GLY B CA 1
ATOM 2548 C C . GLY B 1 37 ? -8.602 1.927 -15.664 1 91.06 37 GLY B C 1
ATOM 2549 O O . GLY B 1 37 ? -8.961 2.078 -16.828 1 91.06 37 GLY B O 1
ATOM 2550 N N . ALA B 1 38 ? -7.461 1.421 -15.32 1 94.06 38 ALA B N 1
ATOM 2551 C CA . ALA B 1 38 ? -6.449 1.207 -16.344 1 94.06 38 ALA B CA 1
ATOM 2552 C C . ALA B 1 38 ? -6.762 -0.037 -17.172 1 94.06 38 ALA B C 1
ATOM 2554 O O . ALA B 1 38 ? -6.16 -0.256 -18.234 1 94.06 38 ALA B O 1
ATOM 2555 N N . GLY B 1 39 ? -7.715 -0.835 -16.703 1 96.12 39 GLY B N 1
ATOM 2556 C CA . GLY B 1 39 ? -8.078 -2.039 -17.438 1 96.12 39 GLY B CA 1
ATOM 2557 C C . GLY B 1 39 ? -7.668 -3.314 -16.719 1 96.12 39 GLY B C 1
ATOM 2558 O O . GLY B 1 39 ? -7.785 -4.406 -17.281 1 96.12 39 GLY B O 1
ATOM 2559 N N . LYS B 1 40 ? -7.133 -3.219 -15.5 1 96.94 40 LYS B N 1
ATOM 2560 C CA . LYS B 1 40 ? -6.629 -4.379 -14.773 1 96.94 40 LYS B CA 1
ATOM 2561 C C . LYS B 1 40 ? -7.723 -5.422 -14.578 1 96.94 40 LYS B C 1
ATOM 2563 O O . LYS B 1 40 ? -7.582 -6.566 -15.008 1 96.94 40 LYS B O 1
ATOM 2568 N N . SER B 1 41 ? -8.867 -5 -13.961 1 96.44 41 SER B N 1
ATOM 2569 C CA . SER B 1 41 ? -9.961 -5.918 -13.664 1 96.44 41 SER B CA 1
ATOM 2570 C C . SER B 1 41 ? -10.594 -6.453 -14.945 1 96.44 41 SER B C 1
ATOM 2572 O O . SER B 1 41 ? -10.953 -7.629 -15.023 1 96.44 41 SER B O 1
ATOM 2574 N N . THR B 1 42 ? -10.734 -5.578 -15.922 1 97.75 42 THR B N 1
ATOM 2575 C CA . THR B 1 42 ? -11.258 -6 -17.219 1 97.75 42 THR B CA 1
ATOM 2576 C C . THR B 1 42 ? -10.383 -7.09 -17.828 1 97.75 42 THR B C 1
ATOM 2578 O O . THR B 1 42 ? -10.891 -8.102 -18.312 1 97.75 42 THR B O 1
ATOM 2581 N N . THR B 1 43 ? -9.086 -6.891 -17.75 1 98.5 43 THR B N 1
ATOM 2582 C CA . THR B 1 43 ? -8.141 -7.871 -18.266 1 98.5 43 THR B CA 1
ATOM 2583 C C . THR B 1 43 ? -8.258 -9.188 -17.516 1 98.5 43 THR B C 1
ATOM 2585 O O . THR B 1 43 ? -8.352 -10.258 -18.125 1 98.5 43 THR B O 1
ATOM 2588 N N . LEU B 1 44 ? -8.328 -9.141 -16.188 1 98.5 44 LEU B N 1
ATOM 2589 C CA . LEU B 1 44 ? -8.406 -10.352 -15.383 1 98.5 44 LEU B CA 1
ATOM 2590 C C . LEU B 1 44 ? -9.695 -11.117 -15.68 1 98.5 44 LEU B C 1
ATOM 2592 O O . LEU B 1 44 ? -9.68 -12.352 -15.758 1 98.5 44 LEU B O 1
ATOM 2596 N N . LYS B 1 45 ? -10.773 -10.422 -15.859 1 98.06 45 LYS B N 1
ATOM 2597 C CA . LYS B 1 45 ? -12.047 -11.062 -16.156 1 98.06 45 LYS B CA 1
ATOM 2598 C C . LYS B 1 45 ? -12.008 -11.75 -17.516 1 98.06 45 LYS B C 1
ATOM 2600 O O . LYS B 1 45 ? -12.586 -12.828 -17.688 1 98.06 45 LYS B O 1
ATOM 2605 N N . MET B 1 46 ? -11.32 -11.148 -18.453 1 98.5 46 MET B N 1
ATOM 2606 C CA . MET B 1 46 ? -11.164 -11.789 -19.75 1 98.5 46 MET B CA 1
ATOM 2607 C C . MET B 1 46 ? -10.305 -13.039 -19.641 1 98.5 46 MET B C 1
ATOM 2609 O O . MET B 1 46 ? -10.555 -14.031 -20.328 1 98.5 46 MET B O 1
ATOM 2613 N N . LEU B 1 47 ? -9.32 -13.031 -18.75 1 98.5 47 LEU B N 1
ATOM 2614 C CA . LEU B 1 47 ? -8.445 -14.172 -18.562 1 98.5 47 LEU B CA 1
ATOM 2615 C C . LEU B 1 47 ? -9.211 -15.367 -18.016 1 98.5 47 LEU B C 1
ATOM 2617 O O . LEU B 1 47 ? -8.812 -16.516 -18.203 1 98.5 47 LEU B O 1
ATOM 2621 N N . THR B 1 48 ? -10.328 -15.078 -17.281 1 97.56 48 THR B N 1
ATOM 2622 C CA . THR B 1 48 ? -11.062 -16.141 -16.625 1 97.56 48 THR B CA 1
ATOM 2623 C C . THR B 1 48 ? -12.273 -16.562 -17.453 1 97.56 48 THR B C 1
ATOM 2625 O O . THR B 1 48 ? -12.945 -17.547 -17.125 1 97.56 48 THR B O 1
ATOM 2628 N N . GLY B 1 49 ? -12.586 -15.773 -18.453 1 97.19 49 GLY B N 1
ATOM 2629 C CA . GLY B 1 49 ? -13.758 -16.047 -19.281 1 97.19 49 GLY B CA 1
ATOM 2630 C C . GLY B 1 49 ? -15.031 -15.422 -18.734 1 97.19 49 GLY B C 1
ATOM 2631 O O . GLY B 1 49 ? -16.109 -15.594 -19.297 1 97.19 49 GLY B O 1
ATOM 2632 N N . LEU B 1 50 ? -14.953 -14.719 -17.641 1 96.31 50 LEU B N 1
ATOM 2633 C CA . LEU B 1 50 ? -16.109 -14.008 -17.078 1 96.31 50 LEU B CA 1
ATOM 2634 C C . LEU B 1 50 ? -16.531 -12.867 -18 1 96.31 50 LEU B C 1
ATOM 2636 O O . LEU B 1 50 ? -17.656 -12.383 -17.922 1 96.31 50 LEU B O 1
ATOM 2640 N N . LEU B 1 51 ? -15.625 -12.422 -18.828 1 97.19 51 LEU B N 1
ATOM 2641 C CA . LEU B 1 51 ? -15.852 -11.398 -19.828 1 97.19 51 LEU B CA 1
ATOM 2642 C C . LEU B 1 51 ? -15.266 -11.812 -21.172 1 97.19 51 LEU B C 1
ATOM 2644 O O . LEU B 1 51 ? -14.133 -12.281 -21.25 1 97.19 51 LEU B O 1
ATOM 2648 N N . VAL B 1 52 ? -16.016 -11.68 -22.219 1 97.38 52 VAL B N 1
ATOM 2649 C CA . VAL B 1 52 ? -15.547 -12.016 -23.562 1 97.38 52 VAL B CA 1
ATOM 2650 C C . VAL B 1 52 ? -14.898 -10.789 -24.203 1 97.38 52 VAL B C 1
ATOM 2652 O O . VAL B 1 52 ? -15.5 -9.711 -24.234 1 97.38 52 VAL B O 1
ATOM 2655 N N . PRO B 1 53 ? -13.719 -10.906 -24.625 1 98.12 53 PRO B N 1
ATOM 2656 C CA . PRO B 1 53 ? -13.094 -9.758 -25.297 1 98.12 53 PRO B CA 1
ATOM 2657 C C . PRO B 1 53 ? -13.758 -9.438 -26.641 1 98.12 53 PRO B C 1
ATOM 2659 O O . PRO B 1 53 ? -14.391 -10.305 -27.25 1 98.12 53 PRO B O 1
ATOM 2662 N N . ASP B 1 54 ? -13.625 -8.188 -27.016 1 98.25 54 ASP B N 1
ATOM 2663 C CA . ASP B 1 54 ? -14.094 -7.781 -28.344 1 98.25 54 ASP B CA 1
ATOM 2664 C C . ASP B 1 54 ? -13.172 -8.305 -29.438 1 98.25 54 ASP B C 1
ATOM 2666 O O . ASP B 1 54 ? -13.609 -8.57 -30.562 1 98.25 54 ASP B O 1
ATOM 2670 N N . ALA B 1 55 ? -11.93 -8.336 -29.109 1 98.06 55 ALA B N 1
ATOM 2671 C CA . ALA B 1 55 ? -10.898 -8.875 -29.984 1 98.06 55 ALA B CA 1
ATOM 2672 C C . ALA B 1 55 ? -9.781 -9.531 -29.188 1 98.06 55 ALA B C 1
ATOM 2674 O O . ALA B 1 55 ? -9.578 -9.211 -28.016 1 98.06 55 ALA B O 1
ATOM 2675 N N . GLY B 1 56 ? -9.062 -10.438 -29.812 1 97.81 56 GLY B N 1
ATOM 2676 C CA . GLY B 1 56 ? -7.992 -11.164 -29.141 1 97.81 56 GLY B CA 1
ATOM 2677 C C . GLY B 1 56 ? -8.453 -12.477 -28.531 1 97.81 56 GLY B C 1
ATOM 2678 O O . GLY B 1 56 ? -9.617 -12.859 -28.688 1 97.81 56 GLY B O 1
ATOM 2679 N N . THR B 1 57 ? -7.508 -13.172 -27.922 1 97.12 57 THR B N 1
ATOM 2680 C CA . THR B 1 57 ? -7.848 -14.461 -27.328 1 97.12 57 THR B CA 1
ATOM 2681 C C . THR B 1 57 ? -6.973 -14.75 -26.125 1 97.12 57 THR B C 1
ATOM 2683 O O . THR B 1 57 ? -6.047 -13.992 -25.828 1 97.12 57 THR B O 1
ATOM 2686 N N . VAL B 1 58 ? -7.406 -15.695 -25.375 1 98.38 58 VAL B N 1
ATOM 2687 C CA . VAL B 1 58 ? -6.68 -16.203 -24.219 1 98.38 58 VAL B CA 1
ATOM 2688 C C . VAL B 1 58 ? -6.426 -17.703 -24.359 1 98.38 58 VAL B C 1
ATOM 2690 O O . VAL B 1 58 ? -7.324 -18.453 -24.75 1 98.38 58 VAL B O 1
ATOM 2693 N N . GLU B 1 59 ? -5.195 -18.062 -24.156 1 98.31 59 GLU B N 1
ATOM 2694 C CA . GLU B 1 59 ? -4.844 -19.484 -24.266 1 98.31 59 GLU B CA 1
ATOM 2695 C C . GLU B 1 59 ? -4.23 -20 -22.969 1 98.31 59 GLU B C 1
ATOM 2697 O O . GLU B 1 59 ? -3.428 -19.312 -22.344 1 98.31 59 GLU B O 1
ATOM 2702 N N . TYR B 1 60 ? -4.672 -21.125 -22.547 1 98.31 60 TYR B N 1
ATOM 2703 C CA . TYR B 1 60 ? -4.066 -21.891 -21.469 1 98.31 60 TYR B CA 1
ATOM 2704 C C . TYR B 1 60 ? -3.473 -23.203 -21.984 1 98.31 60 TYR B C 1
ATOM 2706 O O . TYR B 1 60 ? -4.207 -24.094 -22.422 1 98.31 60 TYR B O 1
ATOM 2714 N N . ASP B 1 61 ? -2.18 -23.266 -21.922 1 97.19 61 ASP B N 1
ATOM 2715 C CA . ASP B 1 61 ? -1.465 -24.453 -22.406 1 97.19 61 ASP B CA 1
ATOM 2716 C C . ASP B 1 61 ? -1.866 -24.781 -23.828 1 97.19 61 ASP B C 1
ATOM 2718 O O . ASP B 1 61 ? -2.164 -25.938 -24.141 1 97.19 61 ASP B O 1
ATOM 2722 N N . GLY B 1 62 ? -1.992 -23.812 -24.562 1 95.44 62 GLY B N 1
ATOM 2723 C CA . GLY B 1 62 ? -2.238 -23.984 -25.984 1 95.44 62 GLY B CA 1
ATOM 2724 C C . GLY B 1 62 ? -3.713 -24.109 -26.328 1 95.44 62 GLY B C 1
ATOM 2725 O O . GLY B 1 62 ? -4.086 -24.125 -27.5 1 95.44 62 GLY B O 1
ATOM 2726 N N . GLN B 1 63 ? -4.559 -24.188 -25.359 1 96.44 63 GLN B N 1
ATOM 2727 C CA . GLN B 1 63 ? -5.996 -24.297 -25.578 1 96.44 63 GLN B CA 1
ATOM 2728 C C . GLN B 1 63 ? -6.676 -22.938 -25.469 1 96.44 63 GLN B C 1
ATOM 2730 O O . GLN B 1 63 ? -6.488 -22.219 -24.484 1 96.44 63 GLN B O 1
ATOM 2735 N N . ASN B 1 64 ? -7.465 -22.672 -26.469 1 96.81 64 ASN B N 1
ATOM 2736 C CA . ASN B 1 64 ? -8.219 -21.422 -26.438 1 96.81 64 ASN B CA 1
ATOM 2737 C C . ASN B 1 64 ? -9.297 -21.438 -25.359 1 96.81 64 ASN B C 1
ATOM 2739 O O . ASN B 1 64 ? -10.141 -22.344 -25.328 1 96.81 64 ASN B O 1
ATOM 2743 N N . LEU B 1 65 ? -9.266 -20.453 -24.516 1 97.62 65 LEU B N 1
ATOM 2744 C CA . LEU B 1 65 ? -10.18 -20.359 -23.391 1 97.62 65 LEU B CA 1
ATOM 2745 C C . LEU B 1 65 ? -11.633 -20.391 -23.859 1 97.62 65 LEU B C 1
ATOM 2747 O O . LEU B 1 65 ? -12.445 -21.141 -23.328 1 97.62 65 LEU B O 1
ATOM 2751 N N . PHE B 1 66 ? -11.945 -19.734 -24.891 1 95.69 66 PHE B N 1
ATOM 2752 C CA . PHE B 1 66 ? -13.336 -19.5 -25.281 1 95.69 66 PHE B CA 1
ATOM 2753 C C . PHE B 1 66 ? -13.852 -20.641 -26.141 1 95.69 66 PHE B C 1
ATOM 2755 O O . PHE B 1 66 ? -15.062 -20.781 -26.344 1 95.69 66 PHE B O 1
ATOM 2762 N N . ASP B 1 67 ? -12.953 -21.531 -26.625 1 95 67 ASP B N 1
ATOM 2763 C CA . ASP B 1 67 ? -13.359 -22.734 -27.328 1 95 67 ASP B CA 1
ATOM 2764 C C . ASP B 1 67 ? -13.703 -23.859 -26.344 1 95 67 ASP B C 1
ATOM 2766 O O . ASP B 1 67 ? -14.445 -24.781 -26.688 1 95 67 ASP B O 1
ATOM 2770 N N . SER B 1 68 ? -13.094 -23.781 -25.172 1 93.62 68 SER B N 1
ATOM 2771 C CA . SER B 1 68 ? -13.25 -24.828 -24.172 1 93.62 68 SER B CA 1
ATOM 2772 C C . SER B 1 68 ? -13.438 -24.234 -22.781 1 93.62 68 SER B C 1
ATOM 2774 O O . SER B 1 68 ? -12.742 -24.625 -21.828 1 93.62 68 SER B O 1
ATOM 2776 N N . LEU B 1 69 ? -14.375 -23.406 -22.656 1 93.69 69 LEU B N 1
ATOM 2777 C CA . LEU B 1 69 ? -14.562 -22.594 -21.469 1 93.69 69 LEU B CA 1
ATOM 2778 C C . LEU B 1 69 ? -14.727 -23.469 -20.219 1 93.69 69 LEU B C 1
ATOM 2780 O O . LEU B 1 69 ? -14.023 -23.266 -19.234 1 93.69 69 LEU B O 1
ATOM 2784 N N . LYS B 1 70 ? -15.578 -24.453 -20.266 1 91.88 70 LYS B N 1
ATOM 2785 C CA . LYS B 1 70 ? -15.883 -25.297 -19.125 1 91.88 70 LYS B CA 1
ATOM 2786 C C . LYS B 1 70 ? -14.648 -26.078 -18.672 1 91.88 70 LYS B C 1
ATOM 2788 O O . LYS B 1 70 ? -14.344 -26.125 -17.469 1 91.88 70 LYS B O 1
ATOM 2793 N N . GLU B 1 71 ? -13.977 -26.578 -19.594 1 93.75 71 GLU B N 1
ATOM 2794 C CA . GLU B 1 71 ? -12.812 -27.406 -19.281 1 93.75 71 GLU B CA 1
ATOM 2795 C C . GLU B 1 71 ? -11.672 -26.547 -18.734 1 93.75 71 GLU B C 1
ATOM 2797 O O . GLU B 1 71 ? -11.023 -26.938 -17.75 1 93.75 71 GLU B O 1
ATOM 2802 N N . VAL B 1 72 ? -11.477 -25.406 -19.344 1 94.88 72 VAL B N 1
ATOM 2803 C CA . VAL B 1 72 ? -10.359 -24.562 -18.938 1 94.88 72 VAL B CA 1
ATOM 2804 C C . VAL B 1 72 ? -10.641 -23.938 -17.578 1 94.88 72 VAL B C 1
ATOM 2806 O O . VAL B 1 72 ? -9.742 -23.828 -16.734 1 94.88 72 VAL B O 1
ATOM 2809 N N . ARG B 1 73 ? -11.836 -23.641 -17.312 1 94.12 73 ARG B N 1
ATOM 2810 C CA . ARG B 1 73 ? -12.211 -22.953 -16.078 1 94.12 73 ARG B CA 1
ATOM 2811 C C . ARG B 1 73 ? -12 -23.859 -14.867 1 94.12 73 ARG B C 1
ATOM 2813 O O . ARG B 1 73 ? -11.766 -23.375 -13.758 1 94.12 73 ARG B O 1
ATOM 2820 N N . LYS B 1 74 ? -12.016 -25.156 -15.086 1 95.19 74 LYS B N 1
ATOM 2821 C CA . LYS B 1 74 ? -11.758 -26.109 -14.016 1 95.19 74 LYS B CA 1
ATOM 2822 C C . LYS B 1 74 ? -10.305 -26.016 -13.539 1 95.19 74 LYS B C 1
ATOM 2824 O O . LYS B 1 74 ? -9.977 -26.484 -12.445 1 95.19 74 LYS B O 1
ATOM 2829 N N . ARG B 1 75 ? -9.508 -25.422 -14.383 1 97.38 75 ARG B N 1
ATOM 2830 C CA . ARG B 1 75 ? -8.086 -25.344 -14.07 1 97.38 75 ARG B CA 1
ATOM 2831 C C . ARG B 1 75 ? -7.727 -23.953 -13.531 1 97.38 75 ARG B C 1
ATOM 2833 O O . ARG B 1 75 ? -6.551 -23.656 -13.312 1 97.38 75 ARG B O 1
ATOM 2840 N N . ILE B 1 76 ? -8.766 -23.125 -13.359 1 98.25 76 ILE B N 1
ATOM 2841 C CA . ILE B 1 76 ? -8.523 -21.75 -12.953 1 98.25 76 ILE B CA 1
ATOM 2842 C C . ILE B 1 76 ? -9.148 -21.5 -11.578 1 98.25 76 ILE B C 1
ATOM 2844 O O . ILE B 1 76 ? -10.289 -21.891 -11.328 1 98.25 76 ILE B O 1
ATOM 2848 N N . GLY B 1 77 ? -8.398 -21 -10.656 1 98.44 77 GLY B N 1
ATOM 2849 C CA . GLY B 1 77 ? -8.922 -20.391 -9.445 1 98.44 77 GLY B CA 1
ATOM 2850 C C . GLY B 1 77 ? -8.984 -18.875 -9.516 1 98.44 77 GLY B C 1
ATOM 2851 O O . GLY B 1 77 ? -7.965 -18.203 -9.703 1 98.44 77 GLY B O 1
ATOM 2852 N N . TYR B 1 78 ? -10.188 -18.344 -9.375 1 98.12 78 TYR B N 1
ATOM 2853 C CA . TYR B 1 78 ? -10.383 -16.906 -9.523 1 98.12 78 TYR B CA 1
ATOM 2854 C C . TYR B 1 78 ? -10.766 -16.266 -8.188 1 98.12 78 TYR B C 1
ATOM 2856 O O . TYR B 1 78 ? -11.648 -16.75 -7.488 1 98.12 78 TYR B O 1
ATOM 2864 N N . LEU B 1 79 ? -10.031 -15.211 -7.84 1 98.19 79 LEU B N 1
ATOM 2865 C CA . LEU B 1 79 ? -10.312 -14.398 -6.664 1 98.19 79 LEU B CA 1
ATOM 2866 C C . LEU B 1 79 ? -10.773 -13 -7.062 1 98.19 79 LEU B C 1
ATOM 2868 O O . LEU B 1 79 ? -9.953 -12.172 -7.477 1 98.19 79 LEU B O 1
ATOM 2872 N N . PRO B 1 80 ? -12.031 -12.68 -6.906 1 95.94 80 PRO B N 1
ATOM 2873 C CA . PRO B 1 80 ? -12.492 -11.32 -7.203 1 95.94 80 PRO B CA 1
ATOM 2874 C C . PRO B 1 80 ? -12.062 -10.312 -6.145 1 95.94 80 PRO B C 1
ATOM 2876 O O . PRO B 1 80 ? -11.562 -10.695 -5.086 1 95.94 80 PRO B O 1
ATOM 2879 N N . GLU B 1 81 ? -12.219 -9.094 -6.5 1 91 81 GLU B N 1
ATOM 2880 C CA . GLU B 1 81 ? -11.82 -8.031 -5.586 1 91 81 GLU B CA 1
ATOM 2881 C C . GLU B 1 81 ? -12.641 -8.07 -4.301 1 91 81 GLU B C 1
ATOM 2883 O O . GLU B 1 81 ? -12.117 -7.812 -3.215 1 91 81 GLU B O 1
ATOM 2888 N N . TYR B 1 82 ? -13.859 -8.406 -4.395 1 88.44 82 TYR B N 1
ATOM 2889 C CA . TYR B 1 82 ? -14.727 -8.461 -3.225 1 88.44 82 TYR B CA 1
ATOM 2890 C C . TYR B 1 82 ? -15 -9.906 -2.812 1 88.44 82 TYR B C 1
ATOM 2892 O O . TYR B 1 82 ? -15.133 -10.781 -3.666 1 88.44 82 TYR B O 1
ATOM 2900 N N . ASP B 1 83 ? -15.117 -10.016 -1.514 1 86.81 83 ASP B N 1
ATOM 2901 C CA . ASP B 1 83 ? -15.375 -11.352 -0.979 1 86.81 83 ASP B CA 1
ATOM 2902 C C . ASP B 1 83 ? -16.875 -11.633 -0.899 1 86.81 83 ASP B C 1
ATOM 2904 O O . ASP B 1 83 ? -17.641 -10.805 -0.392 1 86.81 83 ASP B O 1
ATOM 2908 N N . ALA B 1 84 ? -17.25 -12.625 -1.528 1 84.88 84 ALA B N 1
ATOM 2909 C CA . ALA B 1 84 ? -18.641 -13.086 -1.414 1 84.88 84 ALA B CA 1
ATOM 2910 C C . ALA B 1 84 ? -18.719 -14.359 -0.588 1 84.88 84 ALA B C 1
ATOM 2912 O O . ALA B 1 84 ? -18.781 -15.461 -1.142 1 84.88 84 ALA B O 1
ATOM 2913 N N . LEU B 1 85 ? -18.781 -14.242 0.699 1 91.12 85 LEU B N 1
ATOM 2914 C CA . LEU B 1 85 ? -18.766 -15.398 1.592 1 91.12 85 LEU B CA 1
ATOM 2915 C C . LEU B 1 85 ? -20.141 -15.609 2.219 1 91.12 85 LEU B C 1
ATOM 2917 O O . LEU B 1 85 ? -21 -14.727 2.164 1 91.12 85 LEU B O 1
ATOM 2921 N N . TYR B 1 86 ? -20.312 -16.719 2.725 1 88.62 86 TYR B N 1
ATOM 2922 C CA . TYR B 1 86 ? -21.516 -17.062 3.457 1 88.62 86 TYR B CA 1
ATOM 2923 C C . TYR B 1 86 ? -21.297 -16.969 4.961 1 88.62 86 TYR B C 1
ATOM 2925 O O . TYR B 1 86 ? -20.672 -17.859 5.559 1 88.62 86 TYR B O 1
ATOM 2933 N N . ASP B 1 87 ? -21.922 -16.047 5.59 1 90.81 87 ASP B N 1
ATOM 2934 C CA . ASP B 1 87 ? -21.609 -15.688 6.965 1 90.81 87 ASP B CA 1
ATOM 2935 C C . ASP B 1 87 ? -22.047 -16.766 7.945 1 90.81 87 ASP B C 1
ATOM 2937 O O . ASP B 1 87 ? -21.484 -16.906 9.031 1 90.81 87 ASP B O 1
ATOM 2941 N N . ASN B 1 88 ? -22.984 -17.547 7.535 1 92.56 88 ASN B N 1
ATOM 2942 C CA . ASN B 1 88 ? -23.578 -18.5 8.469 1 92.56 88 ASN B CA 1
ATOM 2943 C C . ASN B 1 88 ? -22.875 -19.844 8.445 1 92.56 88 ASN B C 1
ATOM 2945 O O . ASN B 1 88 ? -23.094 -20.688 9.312 1 92.56 88 ASN B O 1
ATOM 2949 N N . LEU B 1 89 ? -22.016 -20.078 7.539 1 94.06 89 LEU B N 1
ATOM 2950 C CA . LEU B 1 89 ? -21.25 -21.328 7.457 1 94.06 89 LEU B CA 1
ATOM 2951 C C . LEU B 1 89 ? -19.906 -21.172 8.172 1 94.06 89 LEU B C 1
ATOM 2953 O O . LEU B 1 89 ? -19.375 -20.062 8.289 1 94.06 89 LEU B O 1
ATOM 2957 N N . ASN B 1 90 ? -19.469 -22.281 8.664 1 95.31 90 ASN B N 1
ATOM 2958 C CA . ASN B 1 90 ? -18.062 -22.25 9.078 1 95.31 90 ASN B CA 1
ATOM 2959 C C . ASN B 1 90 ? -17.125 -22.391 7.887 1 95.31 90 ASN B C 1
ATOM 2961 O O . ASN B 1 90 ? -17.562 -22.641 6.766 1 95.31 90 ASN B O 1
ATOM 2965 N N . ALA B 1 91 ? -15.883 -22.188 8.117 1 96.69 91 ALA B N 1
ATOM 2966 C CA . ALA B 1 91 ? -14.898 -22.141 7.039 1 96.69 91 ALA B CA 1
ATOM 2967 C C . ALA B 1 91 ? -14.859 -23.469 6.277 1 96.69 91 ALA B C 1
ATOM 2969 O O . ALA B 1 91 ? -14.883 -23.484 5.043 1 96.69 91 ALA B O 1
ATOM 2970 N N . ALA B 1 92 ? -14.867 -24.594 6.996 1 96.62 92 ALA B N 1
ATOM 2971 C CA . ALA B 1 92 ? -14.797 -25.906 6.363 1 96.62 92 ALA B CA 1
ATOM 2972 C C . ALA B 1 92 ? -16.062 -26.188 5.547 1 96.62 92 ALA B C 1
ATOM 2974 O O . ALA B 1 92 ? -15.969 -26.703 4.43 1 96.62 92 ALA B O 1
ATOM 2975 N N . GLU B 1 93 ? -17.203 -25.859 6.102 1 96 93 GLU B N 1
ATOM 2976 C CA . GLU B 1 93 ? -18.469 -26.047 5.402 1 96 93 GLU B CA 1
ATOM 2977 C C . GLU B 1 93 ? -18.516 -25.234 4.109 1 96 93 GLU B C 1
ATOM 2979 O O . GLU B 1 93 ? -18.953 -25.734 3.07 1 96 93 GLU B O 1
ATOM 2984 N N . TYR B 1 94 ? -18.062 -24.031 4.25 1 96.12 94 TYR B N 1
ATOM 2985 C CA . TYR B 1 94 ? -18.031 -23.141 3.1 1 96.12 94 TYR B CA 1
ATOM 2986 C C . TYR B 1 94 ? -17.172 -23.734 1.983 1 96.12 94 TYR B C 1
ATOM 2988 O O . TYR B 1 94 ? -17.609 -23.797 0.828 1 96.12 94 TYR B O 1
ATOM 2996 N N . LEU B 1 95 ? -16.031 -24.25 2.314 1 97.19 95 LEU B N 1
ATOM 2997 C CA . LEU B 1 95 ? -15.117 -24.797 1.324 1 97.19 95 LEU B CA 1
ATOM 2998 C C . LEU B 1 95 ? -15.656 -26.094 0.737 1 97.19 95 LEU B C 1
ATOM 3000 O O . LEU B 1 95 ? -15.43 -26.391 -0.437 1 97.19 95 LEU B O 1
ATOM 3004 N N . ARG B 1 96 ? -16.406 -26.844 1.537 1 96.5 96 ARG B N 1
ATOM 3005 C CA . ARG B 1 96 ? -16.984 -28.094 1.07 1 96.5 96 ARG B CA 1
ATOM 3006 C C . ARG B 1 96 ? -18 -27.844 -0.047 1 96.5 96 ARG B C 1
ATOM 3008 O O . ARG B 1 96 ? -18.078 -28.609 -1 1 96.5 96 ARG B O 1
ATOM 3015 N N . VAL B 1 97 ? -18.766 -26.781 0.141 1 96.44 97 VAL B N 1
ATOM 3016 C CA . VAL B 1 97 ? -19.734 -26.422 -0.881 1 96.44 97 VAL B CA 1
ATOM 3017 C C . VAL B 1 97 ? -19.047 -26.25 -2.227 1 96.44 97 VAL B C 1
ATOM 3019 O O . VAL B 1 97 ? -19.484 -26.781 -3.24 1 96.44 97 VAL B O 1
ATOM 3022 N N . PHE B 1 98 ? -17.953 -25.625 -2.236 1 96.12 98 PHE B N 1
ATOM 3023 C CA . PHE B 1 98 ? -17.25 -25.344 -3.48 1 96.12 98 PHE B CA 1
ATOM 3024 C C . PHE B 1 98 ? -16.516 -26.578 -3.986 1 96.12 98 PHE B C 1
ATOM 3026 O O . PHE B 1 98 ? -16.406 -26.797 -5.195 1 96.12 98 PHE B O 1
ATOM 3033 N N . ALA B 1 99 ? -16.016 -27.359 -3.086 1 97.56 99 ALA B N 1
ATOM 3034 C CA . ALA B 1 99 ? -15.43 -28.641 -3.502 1 97.56 99 ALA B CA 1
ATOM 3035 C C . ALA B 1 99 ? -16.453 -29.484 -4.262 1 97.56 99 ALA B C 1
ATOM 3037 O O . ALA B 1 99 ? -16.125 -30.094 -5.277 1 97.56 99 ALA B O 1
ATOM 3038 N N . GLU B 1 100 ? -17.656 -29.438 -3.779 1 97.19 100 GLU B N 1
ATOM 3039 C CA . GLU B 1 100 ? -18.734 -30.203 -4.418 1 97.19 100 GLU B CA 1
ATOM 3040 C C . GLU B 1 100 ? -19.062 -29.625 -5.793 1 97.19 100 GLU B C 1
ATOM 3042 O O . GLU B 1 100 ? -19.25 -30.375 -6.754 1 97.19 100 GLU B O 1
ATOM 3047 N N . ILE B 1 101 ? -19.109 -28.359 -5.812 1 95.5 101 ILE B N 1
ATOM 3048 C CA . ILE B 1 101 ? -19.422 -27.688 -7.066 1 95.5 101 ILE B CA 1
ATOM 3049 C C . ILE B 1 101 ? -18.391 -28.078 -8.125 1 95.5 101 ILE B C 1
ATOM 3051 O O . ILE B 1 101 ? -18.734 -28.297 -9.289 1 95.5 101 ILE B O 1
ATOM 3055 N N . TYR B 1 102 ? -17.125 -28.312 -7.727 1 96 102 TYR B N 1
ATOM 3056 C CA . TYR B 1 102 ? -16.062 -28.625 -8.672 1 96 102 TYR B CA 1
ATOM 3057 C C . TYR B 1 102 ? -15.891 -30.125 -8.836 1 96 102 TYR B C 1
ATOM 3059 O O . TYR B 1 102 ? -15.008 -30.578 -9.57 1 96 102 TYR B O 1
ATOM 3067 N N . GLY B 1 103 ? -16.656 -30.844 -8.094 1 95.81 103 GLY B N 1
ATOM 3068 C CA . GLY B 1 103 ? -16.672 -32.281 -8.25 1 95.81 103 GLY B CA 1
ATOM 3069 C C . GLY B 1 103 ? -15.484 -32.969 -7.609 1 95.81 103 GLY B C 1
ATOM 3070 O O . GLY B 1 103 ? -15.031 -34.031 -8.078 1 95.81 103 GLY B O 1
ATOM 3071 N N . VAL B 1 104 ? -15.008 -32.438 -6.578 1 97 104 VAL B N 1
ATOM 3072 C CA . VAL B 1 104 ? -13.883 -33.031 -5.867 1 97 104 VAL B CA 1
ATOM 3073 C C . VAL B 1 104 ? -14.391 -34.188 -4.996 1 97 104 VAL B C 1
ATOM 3075 O O . VAL B 1 104 ? -15.398 -34.062 -4.293 1 97 104 VAL B O 1
ATOM 3078 N N . GLU B 1 105 ? -13.703 -35.25 -5.07 1 97.19 105 GLU B N 1
ATOM 3079 C CA . GLU B 1 105 ? -14.062 -36.406 -4.238 1 97.19 105 GLU B CA 1
ATOM 3080 C C . GLU B 1 105 ? -14.008 -36.062 -2.756 1 97.19 105 GLU B C 1
ATOM 3082 O O . GLU B 1 105 ? -13.086 -35.344 -2.312 1 97.19 105 GLU B O 1
ATOM 3087 N N . ARG B 1 106 ? -14.891 -36.594 -2.053 1 96.31 106 ARG B N 1
ATOM 3088 C CA . ARG B 1 106 ? -15.125 -36.188 -0.671 1 96.31 106 ARG B CA 1
ATOM 3089 C C . ARG B 1 106 ? -13.859 -36.344 0.169 1 96.31 106 ARG B C 1
ATOM 3091 O O . ARG B 1 106 ? -13.461 -35.438 0.889 1 96.31 106 ARG B O 1
ATOM 3098 N N . GLU B 1 107 ? -13.242 -37.438 0.08 1 97.31 107 GLU B N 1
ATOM 3099 C CA . GLU B 1 107 ? -12.062 -37.688 0.892 1 97.31 107 GLU B CA 1
ATOM 3100 C C . GLU B 1 107 ? -10.922 -36.75 0.538 1 97.31 107 GLU B C 1
ATOM 3102 O O . GLU B 1 107 ? -10.242 -36.219 1.426 1 97.31 107 GLU B O 1
ATOM 3107 N N . VAL B 1 108 ? -10.812 -36.562 -0.726 1 97.69 108 VAL B N 1
ATOM 3108 C CA . VAL B 1 108 ? -9.781 -35.656 -1.217 1 97.69 108 VAL B CA 1
ATOM 3109 C C . VAL B 1 108 ? -10.086 -34.219 -0.76 1 97.69 108 VAL B C 1
ATOM 3111 O O . VAL B 1 108 ? -9.188 -33.5 -0.324 1 97.69 108 VAL B O 1
ATOM 3114 N N . ALA B 1 109 ? -11.344 -33.906 -0.865 1 97.81 109 ALA B N 1
ATOM 3115 C CA . ALA B 1 109 ? -11.789 -32.562 -0.467 1 97.81 109 ALA B CA 1
ATOM 3116 C C . ALA B 1 109 ? -11.492 -32.312 1.01 1 97.81 109 ALA B C 1
ATOM 3118 O O . ALA B 1 109 ? -10.969 -31.25 1.371 1 97.81 109 ALA B O 1
ATOM 3119 N N . GLU B 1 110 ? -11.82 -33.281 1.826 1 97.31 110 GLU B N 1
ATOM 3120 C CA . GLU B 1 110 ? -11.625 -33.094 3.264 1 97.31 110 GLU B CA 1
ATOM 3121 C C . GLU B 1 110 ? -10.148 -32.906 3.605 1 97.31 110 GLU B C 1
ATOM 3123 O O . GLU B 1 110 ? -9.797 -32.062 4.43 1 97.31 110 GLU B O 1
ATOM 3128 N N . GLU B 1 111 ? -9.352 -33.656 3.01 1 97.94 111 GLU B N 1
ATOM 3129 C CA . GLU B 1 111 ? -7.918 -33.562 3.238 1 97.94 111 GLU B CA 1
ATOM 3130 C C . GLU B 1 111 ? -7.391 -32.188 2.781 1 97.94 111 GLU B C 1
ATOM 3132 O O . GLU B 1 111 ? -6.625 -31.547 3.496 1 97.94 111 GLU B O 1
ATOM 3137 N N . ARG B 1 112 ? -7.77 -31.797 1.628 1 97.81 112 ARG B N 1
ATOM 3138 C CA . ARG B 1 112 ? -7.328 -30.531 1.063 1 97.81 112 ARG B CA 1
ATOM 3139 C C . ARG B 1 112 ? -7.828 -29.359 1.898 1 97.81 112 ARG B C 1
ATOM 3141 O O . ARG B 1 112 ? -7.082 -28.406 2.148 1 97.81 112 ARG B O 1
ATOM 3148 N N . ILE B 1 113 ? -9.055 -29.438 2.305 1 97.81 113 ILE B N 1
ATOM 3149 C CA . ILE B 1 113 ? -9.656 -28.375 3.109 1 97.81 113 ILE B CA 1
ATOM 3150 C C . ILE B 1 113 ? -8.898 -28.234 4.426 1 97.81 113 ILE B C 1
ATOM 3152 O O . ILE B 1 113 ? -8.562 -27.125 4.836 1 97.81 113 ILE B O 1
ATOM 3156 N N . ALA B 1 114 ? -8.602 -29.344 5.047 1 97.44 114 ALA B N 1
ATOM 3157 C CA . ALA B 1 114 ? -7.859 -29.297 6.301 1 97.44 114 ALA B CA 1
ATOM 3158 C C . ALA B 1 114 ? -6.488 -28.656 6.105 1 97.44 114 ALA B C 1
ATOM 3160 O O . ALA B 1 114 ? -6.062 -27.828 6.918 1 97.44 114 ALA B O 1
ATOM 3161 N N . ARG B 1 115 ? -5.844 -29.031 5.074 1 97.69 115 ARG B N 1
ATOM 3162 C CA . ARG B 1 115 ? -4.527 -28.484 4.773 1 97.69 115 ARG B CA 1
ATOM 3163 C C . ARG B 1 115 ? -4.605 -26.984 4.508 1 97.69 115 ARG B C 1
ATOM 3165 O O . ARG B 1 115 ? -3.768 -26.219 4.992 1 97.69 115 ARG B O 1
ATOM 3172 N N . LEU B 1 116 ? -5.578 -26.562 3.725 1 98.06 116 LEU B N 1
ATOM 3173 C CA . LEU B 1 116 ? -5.738 -25.156 3.367 1 98.06 116 LEU B CA 1
ATOM 3174 C C . LEU B 1 116 ? -6.043 -24.312 4.598 1 98.06 116 LEU B C 1
ATOM 3176 O O . LEU B 1 116 ? -5.461 -23.234 4.781 1 98.06 116 LEU B O 1
ATOM 3180 N N . LEU B 1 117 ? -6.961 -24.812 5.441 1 98.06 117 LEU B N 1
ATOM 3181 C CA . LEU B 1 117 ? -7.305 -24.078 6.652 1 98.06 117 LEU B CA 1
ATOM 3182 C C . LEU B 1 117 ? -6.086 -23.938 7.562 1 98.06 117 LEU B C 1
ATOM 3184 O O . LEU B 1 117 ? -5.859 -22.875 8.133 1 98.06 117 LEU B O 1
ATOM 3188 N N . SER B 1 118 ? -5.305 -24.969 7.633 1 97.62 118 SER B N 1
ATOM 3189 C CA . SER B 1 118 ? -4.082 -24.938 8.43 1 97.62 118 SER B CA 1
ATOM 3190 C C . SER B 1 118 ? -3.062 -23.969 7.836 1 97.62 118 SER B C 1
ATOM 3192 O O . SER B 1 118 ? -2.52 -23.125 8.539 1 97.62 118 SER B O 1
ATOM 3194 N N . SER B 1 119 ? -2.82 -24.047 6.52 1 97.38 119 SER B N 1
ATOM 3195 C CA . SER B 1 119 ? -1.817 -23.234 5.844 1 97.38 119 SER B CA 1
ATOM 3196 C C . SER B 1 119 ? -2.176 -21.75 5.906 1 97.38 119 SER B C 1
ATOM 3198 O O . SER B 1 119 ? -1.291 -20.891 5.926 1 97.38 119 SER B O 1
ATOM 3200 N N . LEU B 1 120 ? -3.504 -21.438 5.996 1 97.75 120 LEU B N 1
ATOM 3201 C CA . LEU B 1 120 ? -3.947 -20.047 5.984 1 97.75 120 LEU B CA 1
ATOM 3202 C C . LEU B 1 120 ? -4.332 -19.594 7.387 1 97.75 120 LEU B C 1
ATOM 3204 O O . LEU B 1 120 ? -4.875 -18.5 7.562 1 97.75 120 LEU B O 1
ATOM 3208 N N . ASN B 1 121 ? -4.07 -20.422 8.391 1 96.38 121 ASN B N 1
ATOM 3209 C CA . ASN B 1 121 ? -4.316 -20.109 9.797 1 96.38 121 ASN B CA 1
ATOM 3210 C C . ASN B 1 121 ? -5.77 -19.719 10.039 1 96.38 121 ASN B C 1
ATOM 3212 O O . ASN B 1 121 ? -6.039 -18.672 10.648 1 96.38 121 ASN B O 1
ATOM 3216 N N . LEU B 1 122 ? -6.66 -20.516 9.5 1 97.31 122 LEU B N 1
ATOM 3217 C CA . LEU B 1 122 ? -8.086 -20.25 9.656 1 97.31 122 LEU B CA 1
ATOM 3218 C C . LEU B 1 122 ? -8.734 -21.281 10.578 1 97.31 122 LEU B C 1
ATOM 3220 O O . LEU B 1 122 ? -8.445 -22.469 10.492 1 97.31 122 LEU B O 1
ATOM 3224 N N . PRO B 1 123 ? -9.523 -20.797 11.461 1 93.31 123 PRO B N 1
ATOM 3225 C CA . PRO B 1 123 ? -10.273 -21.734 12.297 1 93.31 123 PRO B CA 1
ATOM 3226 C C . PRO B 1 123 ? -11.398 -22.438 11.547 1 93.31 123 PRO B C 1
ATOM 3228 O O . PRO B 1 123 ? -11.898 -21.906 10.547 1 93.31 123 PRO B O 1
ATOM 3231 N N . ASP B 1 124 ? -11.711 -23.594 12.008 1 86.19 124 ASP B N 1
ATOM 3232 C CA . ASP B 1 124 ? -12.781 -24.328 11.352 1 86.19 124 ASP B CA 1
ATOM 3233 C C . ASP B 1 124 ? -13.984 -24.484 12.273 1 86.19 124 ASP B C 1
ATOM 3235 O O . ASP B 1 124 ? -14.992 -25.094 11.891 1 86.19 124 ASP B O 1
ATOM 3239 N N . ASP B 1 125 ? -13.938 -23.891 13.352 1 83.81 125 ASP B N 1
ATOM 3240 C CA . ASP B 1 125 ? -14.938 -24.203 14.367 1 83.81 125 ASP B CA 1
ATOM 3241 C C . ASP B 1 125 ? -15.828 -22.984 14.641 1 83.81 125 ASP B C 1
ATOM 3243 O O . ASP B 1 125 ? -16.547 -22.953 15.641 1 83.81 125 ASP B O 1
ATOM 3247 N N . ARG B 1 126 ? -15.695 -21.875 13.836 1 88.25 126 ARG B N 1
ATOM 3248 C CA . ARG B 1 126 ? -16.562 -20.734 14.062 1 88.25 126 ARG B CA 1
ATOM 3249 C C . ARG B 1 126 ? -17.094 -20.172 12.742 1 88.25 126 ARG B C 1
ATOM 3251 O O . ARG B 1 126 ? -16.469 -20.344 11.695 1 88.25 126 ARG B O 1
ATOM 3258 N N . PRO B 1 127 ? -18.219 -19.516 12.906 1 93.94 127 PRO B N 1
ATOM 3259 C CA . PRO B 1 127 ? -18.844 -19 11.688 1 93.94 127 PRO B CA 1
ATOM 3260 C C . PRO B 1 127 ? -18.016 -17.906 11.016 1 93.94 127 PRO B C 1
ATOM 3262 O O . PRO B 1 127 ? -17.391 -17.094 11.703 1 93.94 127 PRO B O 1
ATOM 3265 N N . VAL B 1 128 ? -18.109 -17.859 9.695 1 94.56 128 VAL B N 1
ATOM 3266 C CA . VAL B 1 128 ? -17.375 -16.938 8.844 1 94.56 128 VAL B CA 1
ATOM 3267 C C . VAL B 1 128 ? -17.766 -15.5 9.148 1 94.56 128 VAL B C 1
ATOM 3269 O O . VAL B 1 128 ? -16.969 -14.578 9.008 1 94.56 128 VAL B O 1
ATOM 3272 N N . GLY B 1 129 ? -18.984 -15.344 9.562 1 94.06 129 GLY B N 1
ATOM 3273 C CA . GLY B 1 129 ? -19.484 -14.016 9.898 1 94.06 129 GLY B CA 1
ATOM 3274 C C . GLY B 1 129 ? -18.641 -13.32 10.953 1 94.06 129 GLY B C 1
ATOM 3275 O O . GLY B 1 129 ? -18.578 -12.086 10.992 1 94.06 129 GLY B O 1
ATOM 3276 N N . GLY B 1 130 ? -18 -14.055 11.812 1 92.81 130 GLY B N 1
ATOM 3277 C CA . GLY B 1 130 ? -17.188 -13.5 12.875 1 92.81 130 GLY B CA 1
ATOM 3278 C C . GLY B 1 130 ? -15.734 -13.305 12.469 1 92.81 130 GLY B C 1
ATOM 3279 O O . GLY B 1 130 ? -14.906 -12.875 13.273 1 92.81 130 GLY B O 1
ATOM 3280 N N . PHE B 1 131 ? -15.422 -13.656 11.227 1 94.31 131 PHE B N 1
ATOM 3281 C CA . PHE B 1 131 ? -14.055 -13.516 10.734 1 94.31 131 PHE B CA 1
ATOM 3282 C C . PHE B 1 131 ? -13.695 -12.055 10.539 1 94.31 131 PHE B C 1
ATOM 3284 O O . PHE B 1 131 ? -14.547 -11.242 10.164 1 94.31 131 PHE B O 1
ATOM 3291 N N . SER B 1 132 ? -12.453 -11.742 10.875 1 91.62 132 SER B N 1
ATOM 3292 C CA . SER B 1 132 ? -11.914 -10.445 10.477 1 91.62 132 SER B CA 1
ATOM 3293 C C . SER B 1 132 ? -11.828 -10.328 8.961 1 91.62 132 SER B C 1
ATOM 3295 O O . SER B 1 132 ? -11.992 -11.312 8.242 1 91.62 132 SER B O 1
ATOM 3297 N N . LYS B 1 133 ? -11.633 -9.148 8.445 1 91.38 133 LYS B N 1
ATOM 3298 C CA . LYS B 1 133 ? -11.461 -8.914 7.016 1 91.38 133 LYS B CA 1
ATOM 3299 C C . LYS B 1 133 ? -10.32 -9.773 6.457 1 91.38 133 LYS B C 1
ATOM 3301 O O . LYS B 1 133 ? -10.453 -10.352 5.375 1 91.38 133 LYS B O 1
ATOM 3306 N N . GLY B 1 134 ? -9.188 -9.836 7.207 1 94.69 134 GLY B N 1
ATOM 3307 C CA . GLY B 1 134 ? -8.055 -10.648 6.789 1 94.69 134 GLY B CA 1
ATOM 3308 C C . GLY B 1 134 ? -8.375 -12.133 6.727 1 94.69 134 GLY B C 1
ATOM 3309 O O . GLY B 1 134 ? -7.945 -12.828 5.805 1 94.69 134 GLY B O 1
ATOM 3310 N N . MET B 1 135 ? -9.133 -12.547 7.668 1 95.38 135 MET B N 1
ATOM 3311 C CA . MET B 1 135 ? -9.531 -13.945 7.691 1 95.38 135 MET B CA 1
ATOM 3312 C C . MET B 1 135 ? -10.469 -14.266 6.531 1 95.38 135 MET B C 1
ATOM 3314 O O . MET B 1 135 ? -10.344 -15.32 5.898 1 95.38 135 MET B O 1
ATOM 3318 N N . LYS B 1 136 ? -11.375 -13.383 6.324 1 96.75 136 LYS B N 1
ATOM 3319 C CA . LYS B 1 136 ? -12.305 -13.578 5.215 1 96.75 136 LYS B CA 1
ATOM 3320 C C . LYS B 1 136 ? -11.562 -13.633 3.883 1 96.75 136 LYS B C 1
ATOM 3322 O O . LYS B 1 136 ? -11.867 -14.469 3.029 1 96.75 136 LYS B O 1
ATOM 3327 N N . ARG B 1 137 ? -10.617 -12.781 3.725 1 97 137 ARG B N 1
ATOM 3328 C CA . ARG B 1 137 ? -9.82 -12.773 2.498 1 97 137 ARG B CA 1
ATOM 3329 C C . ARG B 1 137 ? -9.055 -14.086 2.334 1 97 137 ARG B C 1
ATOM 3331 O O . ARG B 1 137 ? -9.008 -14.648 1.239 1 97 137 ARG B O 1
ATOM 3338 N N . LYS B 1 138 ? -8.469 -14.539 3.408 1 97.81 138 LYS B N 1
ATOM 3339 C CA . LYS B 1 138 ? -7.754 -15.812 3.387 1 97.81 138 LYS B CA 1
ATOM 3340 C C . LYS B 1 138 ? -8.688 -16.969 3.018 1 97.81 138 LYS B C 1
ATOM 3342 O O . LYS B 1 138 ? -8.305 -17.859 2.266 1 97.81 138 LYS B O 1
ATOM 3347 N N . LEU B 1 139 ? -9.883 -16.875 3.516 1 97.69 139 LEU B N 1
ATOM 3348 C CA . LEU B 1 139 ? -10.867 -17.906 3.186 1 97.69 139 LEU B CA 1
ATOM 3349 C C . LEU B 1 139 ? -11.227 -17.859 1.705 1 97.69 139 LEU B C 1
ATOM 3351 O O . LEU B 1 139 ? -11.352 -18.906 1.058 1 97.69 139 LEU B O 1
ATOM 3355 N N . SER B 1 140 ? -11.375 -16.656 1.199 1 98 140 SER B N 1
ATOM 3356 C CA . SER B 1 140 ? -11.641 -16.5 -0.227 1 98 140 SER B CA 1
ATOM 3357 C C . SER B 1 140 ? -10.516 -17.078 -1.069 1 98 140 SER B C 1
ATOM 3359 O O . SER B 1 140 ? -10.766 -17.688 -2.115 1 98 140 SER B O 1
ATOM 3361 N N . ILE B 1 141 ? -9.32 -16.906 -0.619 1 98.5 141 ILE B N 1
ATOM 3362 C CA . ILE B 1 141 ? -8.164 -17.484 -1.305 1 98.5 141 ILE B CA 1
ATOM 3363 C C . ILE B 1 141 ? -8.227 -19.016 -1.233 1 98.5 141 ILE B C 1
ATOM 3365 O O . ILE B 1 141 ? -8.008 -19.688 -2.236 1 98.5 141 ILE B O 1
ATOM 3369 N N . ALA B 1 142 ? -8.547 -19.516 -0.045 1 98.19 142 ALA B N 1
ATOM 3370 C CA . ALA B 1 142 ? -8.695 -20.969 0.111 1 98.19 142 ALA B CA 1
ATOM 3371 C C . ALA B 1 142 ? -9.719 -21.531 -0.875 1 98.19 142 ALA B C 1
ATOM 3373 O O . ALA B 1 142 ? -9.508 -22.594 -1.461 1 98.19 142 ALA B O 1
ATOM 3374 N N . ARG B 1 143 ? -10.75 -20.812 -1.02 1 97.88 143 ARG B N 1
ATOM 3375 C CA . ARG B 1 143 ? -11.82 -21.234 -1.921 1 97.88 143 ARG B CA 1
ATOM 3376 C C . ARG B 1 143 ? -11.297 -21.422 -3.342 1 97.88 143 ARG B C 1
ATOM 3378 O O . ARG B 1 143 ? -11.719 -22.344 -4.051 1 97.88 143 ARG B O 1
ATOM 3385 N N . THR B 1 144 ? -10.398 -20.562 -3.75 1 98.25 144 THR B N 1
ATOM 3386 C CA . THR B 1 144 ? -9.875 -20.625 -5.109 1 98.25 144 THR B CA 1
ATOM 3387 C C . THR B 1 144 ? -9 -21.875 -5.293 1 98.25 144 THR B C 1
ATOM 3389 O O . THR B 1 144 ? -8.68 -22.25 -6.422 1 98.25 144 THR B O 1
ATOM 3392 N N . LEU B 1 145 ? -8.68 -22.594 -4.23 1 98.5 145 LEU B N 1
ATOM 3393 C CA . LEU B 1 145 ? -7.668 -23.641 -4.281 1 98.5 145 LEU B CA 1
ATOM 3394 C C . LEU B 1 145 ? -8.297 -25.016 -4.039 1 98.5 145 LEU B C 1
ATOM 3396 O O . LEU B 1 145 ? -7.637 -26.047 -4.215 1 98.5 145 LEU B O 1
ATOM 3400 N N . VAL B 1 146 ? -9.508 -25.062 -3.682 1 97.62 146 VAL B N 1
ATOM 3401 C CA . VAL B 1 146 ? -10.133 -26.281 -3.195 1 97.62 146 VAL B CA 1
ATOM 3402 C C . VAL B 1 146 ? -10.133 -27.344 -4.301 1 97.62 146 VAL B C 1
ATOM 3404 O O . VAL B 1 146 ? -10.086 -28.531 -4.02 1 97.62 146 VAL B O 1
ATOM 3407 N N . HIS B 1 147 ? -10.219 -26.938 -5.535 1 97.62 147 HIS B N 1
ATOM 3408 C CA . HIS B 1 147 ? -10.266 -27.875 -6.641 1 97.62 147 HIS B CA 1
ATOM 3409 C C . HIS B 1 147 ? -8.891 -28.047 -7.281 1 97.62 147 HIS B C 1
ATOM 3411 O O . HIS B 1 147 ? -8.773 -28.609 -8.367 1 97.62 147 HIS B O 1
ATOM 3417 N N . ASP B 1 148 ? -7.883 -27.484 -6.691 1 97.81 148 ASP B N 1
ATOM 3418 C CA . ASP B 1 148 ? -6.48 -27.641 -7.059 1 97.81 148 ASP B CA 1
ATOM 3419 C C . ASP B 1 148 ? -6.223 -27.156 -8.484 1 97.81 148 ASP B C 1
ATOM 3421 O O . ASP B 1 148 ? -5.703 -27.891 -9.312 1 97.81 148 ASP B O 1
ATOM 3425 N N . PRO B 1 149 ? -6.465 -25.938 -8.773 1 98.44 149 PRO B N 1
ATOM 3426 C CA . PRO B 1 149 ? -6.258 -25.359 -10.102 1 98.44 149 PRO B CA 1
ATOM 3427 C C . PRO B 1 149 ? -4.781 -25.188 -10.445 1 98.44 149 PRO B C 1
ATOM 3429 O O . PRO B 1 149 ? -3.939 -25.109 -9.547 1 98.44 149 PRO B O 1
ATOM 3432 N N . ASP B 1 150 ? -4.492 -25.109 -11.758 1 98.31 150 ASP B N 1
ATOM 3433 C CA . ASP B 1 150 ? -3.137 -24.875 -12.242 1 98.31 150 ASP B CA 1
ATOM 3434 C C . ASP B 1 150 ? -2.834 -23.375 -12.305 1 98.31 150 ASP B C 1
ATOM 3436 O O . ASP B 1 150 ? -1.678 -22.969 -12.18 1 98.31 150 ASP B O 1
ATOM 3440 N N . TYR B 1 151 ? -3.873 -22.641 -12.516 1 98.81 151 TYR B N 1
ATOM 3441 C CA . TYR B 1 151 ? -3.75 -21.203 -12.734 1 98.81 151 TYR B CA 1
ATOM 3442 C C . TYR B 1 151 ? -4.586 -20.422 -11.719 1 98.81 151 TYR B C 1
ATOM 3444 O O . TYR B 1 151 ? -5.727 -20.781 -11.438 1 98.81 151 TYR B O 1
ATOM 3452 N N . LEU B 1 152 ? -3.996 -19.438 -11.125 1 98.88 152 LEU B N 1
ATOM 3453 C CA . LEU B 1 152 ? -4.676 -18.562 -10.172 1 98.88 152 LEU B CA 1
ATOM 3454 C C . LEU B 1 152 ? -4.734 -17.125 -10.695 1 98.88 152 LEU B C 1
ATOM 3456 O O . LEU B 1 152 ? -3.705 -16.547 -11.047 1 98.88 152 LEU B O 1
ATOM 3460 N N . ILE B 1 153 ? -5.934 -16.578 -10.82 1 98.88 153 ILE B N 1
ATOM 3461 C CA . ILE B 1 153 ? -6.172 -15.203 -11.258 1 98.88 153 ILE B CA 1
ATOM 3462 C C . ILE B 1 153 ? -6.785 -14.398 -10.109 1 98.88 153 ILE B C 1
ATOM 3464 O O . ILE B 1 153 ? -7.953 -14.586 -9.766 1 98.88 153 ILE B O 1
ATOM 3468 N N . TYR B 1 154 ? -6 -13.508 -9.539 1 98.69 154 TYR B N 1
ATOM 3469 C CA . TYR B 1 154 ? -6.418 -12.812 -8.328 1 98.69 154 TYR B CA 1
ATOM 3470 C C . TYR B 1 154 ? -6.543 -11.312 -8.57 1 98.69 154 TYR B C 1
ATOM 3472 O O . TYR B 1 154 ? -5.598 -10.68 -9.039 1 98.69 154 TYR B O 1
ATOM 3480 N N . ASP B 1 155 ? -7.676 -10.805 -8.273 1 97.81 155 ASP B N 1
ATOM 3481 C CA . ASP B 1 155 ? -7.91 -9.367 -8.359 1 97.81 155 ASP B CA 1
ATOM 3482 C C . ASP B 1 155 ? -7.684 -8.695 -7.004 1 97.81 155 ASP B C 1
ATOM 3484 O O . ASP B 1 155 ? -8.555 -8.734 -6.133 1 97.81 155 ASP B O 1
ATOM 3488 N N . GLU B 1 156 ? -6.496 -8.094 -6.828 1 95.81 156 GLU B N 1
ATOM 3489 C CA . GLU B 1 156 ? -6.109 -7.352 -5.637 1 95.81 156 GLU B CA 1
ATOM 3490 C C . GLU B 1 156 ? -6.211 -8.219 -4.387 1 95.81 156 GLU B C 1
ATOM 3492 O O . GLU B 1 156 ? -6.934 -7.883 -3.445 1 95.81 156 GLU B O 1
ATOM 3497 N N . PRO B 1 157 ? -5.41 -9.164 -4.273 1 97.19 157 PRO B N 1
ATOM 3498 C CA . PRO B 1 157 ? -5.531 -10.133 -3.18 1 97.19 157 PRO B CA 1
ATOM 3499 C C . PRO B 1 157 ? -5.18 -9.531 -1.821 1 97.19 157 PRO B C 1
ATOM 3501 O O . PRO B 1 157 ? -5.559 -10.078 -0.783 1 97.19 157 PRO B O 1
ATOM 3504 N N . THR B 1 158 ? -4.484 -8.406 -1.834 1 94.81 158 THR B N 1
ATOM 3505 C CA . THR B 1 158 ? -4.051 -7.867 -0.55 1 94.81 158 THR B CA 1
ATOM 3506 C C . THR B 1 158 ? -4.719 -6.523 -0.275 1 94.81 158 THR B C 1
ATOM 3508 O O . THR B 1 158 ? -4.367 -5.836 0.683 1 94.81 158 THR B O 1
ATOM 3511 N N . SER B 1 159 ? -5.609 -6.164 -1.079 1 89.56 159 SER B N 1
ATOM 3512 C CA . SER B 1 159 ? -6.258 -4.867 -0.917 1 89.56 159 SER B CA 1
ATOM 3513 C C . SER B 1 159 ? -7.012 -4.789 0.408 1 89.56 159 SER B C 1
ATOM 3515 O O . SER B 1 159 ? -7.723 -5.723 0.78 1 89.56 159 SER B O 1
ATOM 3517 N N . GLY B 1 160 ? -6.797 -3.678 1.113 1 85.88 160 GLY B N 1
ATOM 3518 C CA . GLY B 1 160 ? -7.535 -3.426 2.342 1 85.88 160 GLY B CA 1
ATOM 3519 C C . GLY B 1 160 ? -6.992 -4.199 3.529 1 85.88 160 GLY B C 1
ATOM 3520 O O . GLY B 1 160 ? -7.512 -4.082 4.641 1 85.88 160 GLY B O 1
ATOM 3521 N N . LEU B 1 161 ? -5.992 -4.996 3.33 1 92 161 LEU B N 1
ATOM 3522 C CA . LEU B 1 161 ? -5.418 -5.793 4.41 1 92 161 LEU B CA 1
ATOM 3523 C C . LEU B 1 161 ? -4.324 -5.016 5.137 1 92 161 LEU B C 1
ATOM 3525 O O . LEU B 1 161 ? -3.703 -4.121 4.559 1 92 161 LEU B O 1
ATOM 3529 N N . ASP B 1 162 ? -4.121 -5.363 6.441 1 92.25 162 ASP B N 1
ATOM 3530 C CA . ASP B 1 162 ? -3.008 -4.77 7.172 1 92.25 162 ASP B CA 1
ATOM 3531 C C . ASP B 1 162 ? -1.672 -5.328 6.688 1 92.25 162 ASP B C 1
ATOM 3533 O O . ASP B 1 162 ? -1.64 -6.297 5.926 1 92.25 162 ASP B O 1
ATOM 3537 N N . PRO B 1 163 ? -0.597 -4.754 7.066 1 92.19 163 PRO B N 1
ATOM 3538 C CA . PRO B 1 163 ? 0.718 -5.121 6.535 1 92.19 163 PRO B CA 1
ATOM 3539 C C . PRO B 1 163 ? 1.082 -6.578 6.805 1 92.19 163 PRO B C 1
ATOM 3541 O O . PRO B 1 163 ? 1.578 -7.27 5.914 1 92.19 163 PRO B O 1
ATOM 3544 N N . SER B 1 164 ? 0.811 -7.047 7.977 1 92.56 164 SER B N 1
ATOM 3545 C CA . SER B 1 164 ? 1.198 -8.406 8.328 1 92.56 164 SER B CA 1
ATOM 3546 C C . SER B 1 164 ? 0.424 -9.43 7.5 1 92.56 164 SER B C 1
ATOM 3548 O O . SER B 1 164 ? 1 -10.398 7.004 1 92.56 164 SER B O 1
ATOM 3550 N N . THR B 1 165 ? -0.852 -9.195 7.387 1 94.38 165 THR B N 1
ATOM 3551 C CA . THR B 1 165 ? -1.676 -10.094 6.59 1 94.38 165 THR B CA 1
ATOM 3552 C C . THR B 1 165 ? -1.298 -10.016 5.113 1 94.38 165 THR B C 1
ATOM 3554 O O . THR B 1 165 ? -1.249 -11.031 4.426 1 94.38 165 THR B O 1
ATOM 3557 N N . SER B 1 166 ? -1.049 -8.797 4.66 1 95.5 166 SER B N 1
ATOM 3558 C CA . SER B 1 166 ? -0.616 -8.625 3.277 1 95.5 166 SER B CA 1
ATOM 3559 C C . SER B 1 166 ? 0.67 -9.391 2.998 1 95.5 166 SER B C 1
ATOM 3561 O O . SER B 1 166 ? 0.794 -10.047 1.962 1 95.5 166 SER B O 1
ATOM 3563 N N . LEU B 1 167 ? 1.604 -9.312 3.922 1 94.75 167 LEU B N 1
ATOM 3564 C CA . LEU B 1 167 ? 2.859 -10.039 3.775 1 94.75 167 LEU B CA 1
ATOM 3565 C C . LEU B 1 167 ? 2.617 -11.547 3.771 1 94.75 167 LEU B C 1
ATOM 3567 O O . LEU B 1 167 ? 3.199 -12.273 2.963 1 94.75 167 LEU B O 1
ATOM 3571 N N . PHE B 1 168 ? 1.778 -11.961 4.633 1 96.12 168 PHE B N 1
ATOM 3572 C CA . PHE B 1 168 ? 1.434 -13.375 4.703 1 96.12 168 PHE B CA 1
ATOM 3573 C C . PHE B 1 168 ? 0.867 -13.859 3.373 1 96.12 168 PHE B C 1
ATOM 3575 O O . PHE B 1 168 ? 1.322 -14.867 2.828 1 96.12 168 PHE B O 1
ATOM 3582 N N . VAL B 1 169 ? -0.094 -13.156 2.869 1 97.62 169 VAL B N 1
ATOM 3583 C CA . VAL B 1 169 ? -0.74 -13.523 1.615 1 97.62 169 VAL B CA 1
ATOM 3584 C C . VAL B 1 169 ? 0.281 -13.5 0.48 1 97.62 169 VAL B C 1
ATOM 3586 O O . VAL B 1 169 ? 0.287 -14.391 -0.376 1 97.62 169 VAL B O 1
ATOM 3589 N N . THR B 1 170 ? 1.123 -12.539 0.474 1 97.19 170 THR B N 1
ATOM 3590 C CA . THR B 1 170 ? 2.172 -12.414 -0.532 1 97.19 170 THR B CA 1
ATOM 3591 C C . THR B 1 170 ? 3.086 -13.633 -0.523 1 97.19 170 THR B C 1
ATOM 3593 O O . THR B 1 170 ? 3.355 -14.219 -1.573 1 97.19 170 THR B O 1
ATOM 3596 N N . ARG B 1 171 ? 3.504 -13.992 0.637 1 97.19 171 ARG B N 1
ATOM 3597 C CA . ARG B 1 171 ? 4.363 -15.164 0.779 1 97.19 171 ARG B CA 1
ATOM 3598 C C . ARG B 1 171 ? 3.627 -16.438 0.364 1 97.19 171 ARG B C 1
ATOM 3600 O O . ARG B 1 171 ? 4.215 -17.328 -0.259 1 97.19 171 ARG B O 1
ATOM 3607 N N . PHE B 1 172 ? 2.396 -16.484 0.723 1 98.31 172 PHE B N 1
ATOM 3608 C CA . PHE B 1 172 ? 1.579 -17.625 0.366 1 98.31 172 PHE B CA 1
ATOM 3609 C C . PHE B 1 172 ? 1.486 -17.781 -1.147 1 98.31 172 PHE B C 1
ATOM 3611 O O . PHE B 1 172 ? 1.626 -18.891 -1.676 1 98.31 172 PHE B O 1
ATOM 3618 N N . ILE B 1 173 ? 1.309 -16.688 -1.847 1 98.12 173 ILE B N 1
ATOM 3619 C CA . ILE B 1 173 ? 1.243 -16.688 -3.305 1 98.12 173 ILE B CA 1
ATOM 3620 C C . ILE B 1 173 ? 2.568 -17.188 -3.883 1 98.12 173 ILE B C 1
ATOM 3622 O O . ILE B 1 173 ? 2.582 -18 -4.809 1 98.12 173 ILE B O 1
ATOM 3626 N N . ARG B 1 174 ? 3.605 -16.734 -3.361 1 97.69 174 ARG B N 1
ATOM 3627 C CA . ARG B 1 174 ? 4.922 -17.172 -3.814 1 97.69 174 ARG B CA 1
ATOM 3628 C C . ARG B 1 174 ? 5.105 -18.656 -3.596 1 97.69 174 ARG B C 1
ATOM 3630 O O . ARG B 1 174 ? 5.656 -19.359 -4.453 1 97.69 174 ARG B O 1
ATOM 3637 N N . ASP B 1 175 ? 4.668 -19.094 -2.447 1 97.75 175 ASP B N 1
ATOM 3638 C CA . ASP B 1 175 ? 4.766 -20.516 -2.139 1 97.75 175 ASP B CA 1
ATOM 3639 C C . ASP B 1 175 ? 3.957 -21.344 -3.129 1 97.75 175 ASP B C 1
ATOM 3641 O O . ASP B 1 175 ? 4.398 -22.406 -3.559 1 97.75 175 ASP B O 1
ATOM 3645 N N . LEU B 1 176 ? 2.801 -20.906 -3.459 1 98.25 176 LEU B N 1
ATOM 3646 C CA . LEU B 1 176 ? 1.974 -21.594 -4.441 1 98.25 176 LEU B CA 1
ATOM 3647 C C . LEU B 1 176 ? 2.697 -21.703 -5.777 1 98.25 176 LEU B C 1
ATOM 3649 O O . LEU B 1 176 ? 2.643 -22.75 -6.43 1 98.25 176 LEU B O 1
ATOM 3653 N N . SER B 1 177 ? 3.328 -20.641 -6.152 1 98.06 177 SER B N 1
ATOM 3654 C CA . SER B 1 177 ? 4.109 -20.656 -7.383 1 98.06 177 SER B CA 1
ATOM 3655 C C . SER B 1 177 ? 5.23 -21.688 -7.309 1 98.06 177 SER B C 1
ATOM 3657 O O . SER B 1 177 ? 5.457 -22.438 -8.266 1 98.06 177 SER B O 1
ATOM 3659 N N . ARG B 1 178 ? 5.875 -21.766 -6.227 1 96.69 178 ARG B N 1
ATOM 3660 C CA . ARG B 1 178 ? 6.961 -22.734 -6.027 1 96.69 178 ARG B CA 1
ATOM 3661 C C . ARG B 1 178 ? 6.445 -24.156 -6.113 1 96.69 178 ARG B C 1
ATOM 3663 O O . ARG B 1 178 ? 7.184 -25.078 -6.496 1 96.69 178 ARG B O 1
ATOM 3670 N N . GLU B 1 179 ? 5.203 -24.266 -5.781 1 97.06 179 GLU B N 1
ATOM 3671 C CA . GLU B 1 179 ? 4.562 -25.578 -5.859 1 97.06 179 GLU B CA 1
ATOM 3672 C C . GLU B 1 179 ? 4.078 -25.875 -7.273 1 97.06 179 GLU B C 1
ATOM 3674 O O . GLU B 1 179 ? 3.463 -26.906 -7.523 1 97.06 179 GLU B O 1
ATOM 3679 N N . GLY B 1 180 ? 4.32 -24.922 -8.148 1 97.62 180 GLY B N 1
ATOM 3680 C CA . GLY B 1 180 ? 4.051 -25.188 -9.547 1 97.62 180 GLY B CA 1
ATOM 3681 C C . GLY B 1 180 ? 2.855 -24.422 -10.086 1 97.62 180 GLY B C 1
ATOM 3682 O O . GLY B 1 180 ? 2.547 -24.5 -11.273 1 97.62 180 GLY B O 1
ATOM 3683 N N . LYS B 1 181 ? 2.125 -23.719 -9.289 1 98.44 181 LYS B N 1
ATOM 3684 C CA . LYS B 1 181 ? 0.964 -22.953 -9.742 1 98.44 181 LYS B CA 1
ATOM 3685 C C . LYS B 1 181 ? 1.389 -21.672 -10.453 1 98.44 181 LYS B C 1
ATOM 3687 O O . LYS B 1 181 ? 2.369 -21.031 -10.062 1 98.44 181 LYS B O 1
ATOM 3692 N N . THR B 1 182 ? 0.676 -21.344 -11.516 1 98.81 182 THR B N 1
ATOM 3693 C CA . THR B 1 182 ? 0.869 -20.078 -12.211 1 98.81 182 THR B CA 1
ATOM 3694 C C . THR B 1 182 ? -0.088 -19.016 -11.68 1 98.81 182 THR B C 1
ATOM 3696 O O . THR B 1 182 ? -1.295 -19.25 -11.586 1 98.81 182 THR B O 1
ATOM 3699 N N . VAL B 1 183 ? 0.459 -17.859 -11.281 1 98.81 183 VAL B N 1
ATOM 3700 C CA . VAL B 1 183 ? -0.381 -16.875 -10.617 1 98.81 183 VAL B CA 1
ATOM 3701 C C . VAL B 1 183 ? -0.316 -15.547 -11.375 1 98.81 183 VAL B C 1
ATOM 3703 O O . VAL B 1 183 ? 0.764 -15.102 -11.773 1 98.81 183 VAL B O 1
ATOM 3706 N N . VAL B 1 184 ? -1.455 -14.977 -11.625 1 98.88 184 VAL B N 1
ATOM 3707 C CA . VAL B 1 184 ? -1.597 -13.602 -12.117 1 98.88 184 VAL B CA 1
ATOM 3708 C C . VAL B 1 184 ? -2.426 -12.789 -11.125 1 98.88 184 VAL B C 1
ATOM 3710 O O . VAL B 1 184 ? -3.529 -13.188 -10.75 1 98.88 184 VAL B O 1
ATOM 3713 N N . PHE B 1 185 ? -1.87 -11.719 -10.656 1 98.44 185 PHE B N 1
ATOM 3714 C CA . PHE B 1 185 ? -2.686 -10.914 -9.758 1 98.44 185 PHE B CA 1
ATOM 3715 C C . PHE B 1 185 ? -2.475 -9.422 -10.023 1 98.44 185 PHE B C 1
ATOM 3717 O O . PHE B 1 185 ? -1.415 -9.023 -10.508 1 98.44 185 PHE B O 1
ATOM 3724 N N . SER B 1 186 ? -3.506 -8.648 -9.828 1 97.62 186 SER B N 1
ATOM 3725 C CA . SER B 1 186 ? -3.414 -7.191 -9.859 1 97.62 186 SER B CA 1
ATOM 3726 C C . SER B 1 186 ? -3.098 -6.621 -8.484 1 97.62 186 SER B C 1
ATOM 3728 O O . SER B 1 186 ? -3.371 -7.262 -7.465 1 97.62 186 SER B O 1
ATOM 3730 N N . ALA B 1 187 ? -2.449 -5.484 -8.438 1 93.94 187 ALA B N 1
ATOM 3731 C CA . ALA B 1 187 ? -2.129 -4.871 -7.148 1 93.94 187 ALA B CA 1
ATOM 3732 C C . ALA B 1 187 ? -1.904 -3.371 -7.301 1 93.94 187 ALA B C 1
ATOM 3734 O O . ALA B 1 187 ? -1.608 -2.887 -8.391 1 93.94 187 ALA B O 1
ATOM 3735 N N . HIS B 1 188 ? -2.055 -2.744 -6.137 1 88.88 188 HIS B N 1
ATOM 3736 C CA . HIS B 1 188 ? -1.726 -1.325 -6.059 1 88.88 188 HIS B CA 1
ATOM 3737 C C . HIS B 1 188 ? -0.496 -1.091 -5.188 1 88.88 188 HIS B C 1
ATOM 3739 O O . HIS B 1 188 ? 0.158 -0.051 -5.297 1 88.88 188 HIS B O 1
ATOM 3745 N N . ASN B 1 189 ? -0.262 -1.922 -4.328 1 89.88 189 ASN B N 1
ATOM 3746 C CA . ASN B 1 189 ? 0.923 -1.808 -3.484 1 89.88 189 ASN B CA 1
ATOM 3747 C C . ASN B 1 189 ? 2.121 -2.523 -4.102 1 89.88 189 ASN B C 1
ATOM 3749 O O . ASN B 1 189 ? 2.176 -3.754 -4.113 1 89.88 189 ASN B O 1
ATOM 3753 N N . MET B 1 190 ? 3.086 -1.794 -4.418 1 93.31 190 MET B N 1
ATOM 3754 C CA . MET B 1 190 ? 4.176 -2.299 -5.246 1 93.31 190 MET B CA 1
ATOM 3755 C C . MET B 1 190 ? 5.195 -3.061 -4.402 1 93.31 190 MET B C 1
ATOM 3757 O O . MET B 1 190 ? 5.98 -3.848 -4.93 1 93.31 190 MET B O 1
ATOM 3761 N N . TYR B 1 191 ? 5.203 -2.826 -3.055 1 91.94 191 TYR B N 1
ATOM 3762 C CA . TYR B 1 191 ? 6.094 -3.594 -2.189 1 91.94 191 TYR B CA 1
ATOM 3763 C C . TYR B 1 191 ? 5.801 -5.086 -2.295 1 91.94 191 TYR B C 1
ATOM 3765 O O . TYR B 1 191 ? 6.719 -5.895 -2.453 1 91.94 191 TYR B O 1
ATOM 3773 N N . TYR B 1 192 ? 4.566 -5.402 -2.322 1 93.5 192 TYR B N 1
ATOM 3774 C CA . TYR B 1 192 ? 4.16 -6.805 -2.334 1 93.5 192 TYR B CA 1
ATOM 3775 C C . TYR B 1 192 ? 4.297 -7.398 -3.729 1 93.5 192 TYR B C 1
ATOM 3777 O O . TYR B 1 192 ? 4.551 -8.594 -3.877 1 93.5 192 TYR B O 1
ATOM 3785 N N . VAL B 1 193 ? 4.156 -6.555 -4.734 1 95.38 193 VAL B N 1
ATOM 3786 C CA . VAL B 1 193 ? 4.418 -7 -6.102 1 95.38 193 VAL B CA 1
ATOM 3787 C C . VAL B 1 193 ? 5.883 -7.41 -6.242 1 95.38 193 VAL B C 1
ATOM 3789 O O . VAL B 1 193 ? 6.184 -8.492 -6.754 1 95.38 193 VAL B O 1
ATOM 3792 N N . GLU B 1 194 ? 6.727 -6.602 -5.723 1 94.06 194 GLU B N 1
ATOM 3793 C CA . GLU B 1 194 ? 8.156 -6.887 -5.797 1 94.06 194 GLU B CA 1
ATOM 3794 C C . GLU B 1 194 ? 8.5 -8.18 -5.066 1 94.06 194 GLU B C 1
ATOM 3796 O O . GLU B 1 194 ? 9.383 -8.93 -5.492 1 94.06 194 GLU B O 1
ATOM 3801 N N . ALA B 1 195 ? 7.801 -8.398 -4.008 1 93 195 ALA B N 1
ATOM 3802 C CA . ALA B 1 195 ? 8.117 -9.539 -3.152 1 93 195 ALA B CA 1
ATOM 3803 C C . ALA B 1 195 ? 7.602 -10.836 -3.764 1 93 195 ALA B C 1
ATOM 3805 O O . ALA B 1 195 ? 8.148 -11.914 -3.496 1 93 195 ALA B O 1
ATOM 3806 N N . ALA B 1 196 ? 6.672 -10.734 -4.66 1 96.19 196 ALA B N 1
ATOM 3807 C CA . ALA B 1 196 ? 5.992 -11.969 -5.051 1 96.19 196 ALA B CA 1
ATOM 3808 C C . ALA B 1 196 ? 6.23 -12.281 -6.523 1 96.19 196 ALA B C 1
ATOM 3810 O O . ALA B 1 196 ? 6.113 -13.438 -6.945 1 96.19 196 ALA B O 1
ATOM 3811 N N . CYS B 1 197 ? 6.59 -11.328 -7.344 1 97.38 197 CYS B N 1
ATOM 3812 C CA . CYS B 1 197 ? 6.379 -11.5 -8.773 1 97.38 197 CYS B CA 1
ATOM 3813 C C . CYS B 1 197 ? 7.691 -11.789 -9.492 1 97.38 197 CYS B C 1
ATOM 3815 O O . CYS B 1 197 ? 8.742 -11.289 -9.094 1 97.38 197 CYS B O 1
ATOM 3817 N N . ASP B 1 198 ? 7.582 -12.547 -10.539 1 97.69 198 ASP B N 1
ATOM 3818 C CA . ASP B 1 198 ? 8.648 -12.758 -11.508 1 97.69 198 ASP B CA 1
ATOM 3819 C C . ASP B 1 198 ? 8.531 -11.773 -12.672 1 97.69 198 ASP B C 1
ATOM 3821 O O . ASP B 1 198 ? 9.539 -11.234 -13.141 1 97.69 198 ASP B O 1
ATOM 3825 N N . LEU B 1 199 ? 7.289 -11.656 -13.094 1 98.31 199 LEU B N 1
ATOM 3826 C CA . LEU B 1 199 ? 6.949 -10.812 -14.234 1 98.31 199 LEU B CA 1
ATOM 3827 C C . LEU B 1 199 ? 6.098 -9.625 -13.797 1 98.31 199 LEU B C 1
ATOM 3829 O O . LEU B 1 199 ? 5.422 -9.688 -12.766 1 98.31 199 LEU B O 1
ATOM 3833 N N . LEU B 1 200 ? 6.199 -8.617 -14.633 1 97.94 200 LEU B N 1
ATOM 3834 C CA . LEU B 1 200 ? 5.453 -7.387 -14.375 1 97.94 200 LEU B CA 1
ATOM 3835 C C . LEU B 1 200 ? 4.754 -6.902 -15.641 1 97.94 200 LEU B C 1
ATOM 3837 O O . LEU B 1 200 ? 5.34 -6.91 -16.719 1 97.94 200 LEU B O 1
ATOM 3841 N N . LEU B 1 201 ? 3.52 -6.594 -15.492 1 98.25 201 LEU B N 1
ATOM 3842 C CA . LEU B 1 201 ? 2.746 -5.918 -16.531 1 98.25 201 LEU B CA 1
ATOM 3843 C C . LEU B 1 201 ? 2.227 -4.574 -16.031 1 98.25 201 LEU B C 1
ATOM 3845 O O . LEU B 1 201 ? 1.441 -4.516 -15.078 1 98.25 201 LEU B O 1
ATOM 3849 N N . ILE B 1 202 ? 2.693 -3.555 -16.578 1 96.81 202 ILE B N 1
ATOM 3850 C CA . ILE B 1 202 ? 2.223 -2.215 -16.25 1 96.81 202 ILE B CA 1
ATOM 3851 C C . ILE B 1 202 ? 1.279 -1.714 -17.344 1 96.81 202 ILE B C 1
ATOM 3853 O O . ILE B 1 202 ? 1.655 -1.65 -18.516 1 96.81 202 ILE B O 1
ATOM 3857 N N . ILE B 1 203 ? 0.129 -1.375 -16.875 1 96.56 203 ILE B N 1
ATOM 3858 C CA . ILE B 1 203 ? -0.889 -0.923 -17.828 1 96.56 203 ILE B CA 1
ATOM 3859 C C . ILE B 1 203 ? -1.239 0.537 -17.547 1 96.56 203 ILE B C 1
ATOM 3861 O O . ILE B 1 203 ? -1.352 0.944 -16.391 1 96.56 203 ILE B O 1
ATOM 3865 N N . LYS B 1 204 ? -1.406 1.274 -18.562 1 94.12 204 LYS B N 1
ATOM 3866 C CA . LYS B 1 204 ? -1.864 2.66 -18.484 1 94.12 204 LYS B CA 1
ATOM 3867 C C . LYS B 1 204 ? -2.877 2.963 -19.594 1 94.12 204 LYS B C 1
ATOM 3869 O O . LYS B 1 204 ? -2.582 2.795 -20.781 1 94.12 204 LYS B O 1
ATOM 3874 N N . GLY B 1 205 ? -4.035 3.414 -19.172 1 92.12 205 GLY B N 1
ATOM 3875 C CA . GLY B 1 205 ? -5.07 3.75 -20.141 1 92.12 205 GLY B CA 1
ATOM 3876 C C . GLY B 1 205 ? -5.434 2.592 -21.047 1 92.12 205 GLY B C 1
ATOM 3877 O O . GLY B 1 205 ? -5.613 2.777 -22.25 1 92.12 205 GLY B O 1
ATOM 3878 N N . GLY B 1 206 ? -5.367 1.414 -20.547 1 95.94 206 GLY B N 1
ATOM 3879 C CA . GLY B 1 206 ? -5.77 0.238 -21.312 1 95.94 206 GLY B CA 1
ATOM 3880 C C . GLY B 1 206 ? -4.676 -0.299 -22.203 1 95.94 206 GLY B C 1
ATOM 3881 O O . GLY B 1 206 ? -4.898 -1.24 -22.969 1 95.94 206 GLY B O 1
ATOM 3882 N N . ARG B 1 207 ? -3.512 0.323 -22.125 1 96.31 207 ARG B N 1
ATOM 3883 C CA . ARG B 1 207 ? -2.385 -0.087 -22.953 1 96.31 207 ARG B CA 1
ATOM 3884 C C . ARG B 1 207 ? -1.232 -0.602 -22.094 1 96.31 207 ARG B C 1
ATOM 3886 O O . ARG B 1 207 ? -1.082 -0.197 -20.938 1 96.31 207 ARG B O 1
ATOM 3893 N N . VAL B 1 208 ? -0.397 -1.447 -22.734 1 96.81 208 VAL B N 1
ATOM 3894 C CA . VAL B 1 208 ? 0.766 -1.987 -22.031 1 96.81 208 VAL B CA 1
ATOM 3895 C C . VAL B 1 208 ? 1.902 -0.968 -22.062 1 96.81 208 VAL B C 1
ATOM 3897 O O . VAL B 1 208 ? 2.328 -0.528 -23.125 1 96.81 208 VAL B O 1
ATOM 3900 N N . LEU B 1 209 ? 2.334 -0.611 -20.938 1 95 209 LEU B N 1
ATOM 3901 C CA . LEU B 1 209 ? 3.494 0.266 -20.828 1 95 209 LEU B CA 1
ATOM 3902 C C . LEU B 1 209 ? 4.777 -0.546 -20.688 1 95 209 LEU B C 1
ATOM 3904 O O . LEU B 1 209 ? 5.832 -0.136 -21.172 1 95 209 LEU B O 1
ATOM 3908 N N . TYR B 1 210 ? 4.684 -1.627 -20.016 1 95.5 210 TYR B N 1
ATOM 3909 C CA . TYR B 1 210 ? 5.812 -2.529 -19.828 1 95.5 210 TYR B CA 1
ATOM 3910 C C . TYR B 1 210 ? 5.336 -3.959 -19.594 1 95.5 210 TYR B C 1
ATOM 3912 O O . TYR B 1 210 ? 4.355 -4.184 -18.875 1 95.5 210 TYR B O 1
ATOM 3920 N N . PHE B 1 211 ? 5.938 -4.805 -20.219 1 97.69 211 PHE B N 1
ATOM 3921 C CA . PHE B 1 211 ? 5.812 -6.227 -19.906 1 97.69 211 PHE B CA 1
ATOM 3922 C C . PHE B 1 211 ? 7.176 -6.906 -19.938 1 97.69 211 PHE B C 1
ATOM 3924 O O . PHE B 1 211 ? 7.922 -6.777 -20.906 1 97.69 211 PHE B O 1
ATOM 3931 N N . GLY B 1 212 ? 7.496 -7.625 -18.828 1 97.31 212 GLY B N 1
ATOM 3932 C CA . GLY B 1 212 ? 8.75 -8.359 -18.766 1 97.31 212 GLY B CA 1
ATOM 3933 C C . GLY B 1 212 ? 9.109 -8.789 -17.359 1 97.31 212 GLY B C 1
ATOM 3934 O O . GLY B 1 212 ? 8.305 -8.664 -16.438 1 97.31 212 GLY B O 1
ATOM 3935 N N . GLU B 1 213 ? 10.25 -9.367 -17.297 1 97.19 213 GLU B N 1
ATOM 3936 C CA . GLU B 1 213 ? 10.75 -9.773 -15.992 1 97.19 213 GLU B CA 1
ATOM 3937 C C . GLU B 1 213 ? 11.008 -8.57 -15.094 1 97.19 213 GLU B C 1
ATOM 3939 O O . GLU B 1 213 ? 11.531 -7.547 -15.555 1 97.19 213 GLU B O 1
ATOM 3944 N N . LEU B 1 214 ? 10.609 -8.703 -13.836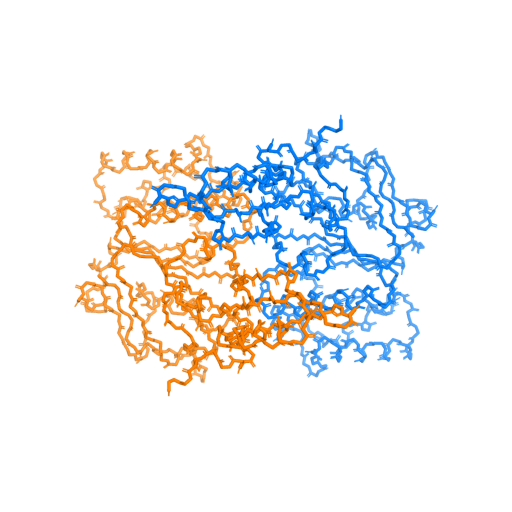 1 95.31 214 LEU B N 1
ATOM 3945 C CA . LEU B 1 214 ? 10.836 -7.645 -12.859 1 95.31 214 LEU B CA 1
ATOM 3946 C C . LEU B 1 214 ? 12.32 -7.32 -12.742 1 95.31 214 LEU B C 1
ATOM 3948 O O . LEU B 1 214 ? 12.703 -6.148 -12.688 1 95.31 214 LEU B O 1
ATOM 3952 N N . GLU B 1 215 ? 13.117 -8.32 -12.789 1 91.12 215 GLU B N 1
ATOM 3953 C CA . GLU B 1 215 ? 14.555 -8.156 -12.633 1 91.12 215 GLU B CA 1
ATOM 3954 C C . GLU B 1 215 ? 15.141 -7.348 -13.789 1 91.12 215 GLU B C 1
ATOM 3956 O O . GLU B 1 215 ? 16.078 -6.566 -13.594 1 91.12 215 GLU B O 1
ATOM 3961 N N . ASN B 1 216 ? 14.609 -7.578 -14.922 1 92.81 216 ASN B N 1
ATOM 3962 C CA . ASN B 1 216 ? 15.078 -6.816 -16.078 1 92.81 216 ASN B CA 1
ATOM 3963 C C . ASN B 1 216 ? 14.781 -5.328 -15.914 1 92.81 216 ASN B C 1
ATOM 3965 O O . ASN B 1 216 ? 15.609 -4.484 -16.266 1 92.81 216 ASN B O 1
ATOM 3969 N N . LEU B 1 217 ? 13.633 -5.07 -15.414 1 90.88 217 LEU B N 1
ATOM 3970 C CA . LEU B 1 217 ? 13.273 -3.676 -15.18 1 90.88 217 LEU B CA 1
ATOM 3971 C C . LEU B 1 217 ? 14.188 -3.049 -14.133 1 90.88 217 LEU B C 1
ATOM 3973 O O . LEU B 1 217 ? 14.664 -1.926 -14.305 1 90.88 217 LEU B O 1
ATOM 3977 N N . ARG B 1 218 ? 14.445 -3.744 -13.07 1 87.88 218 ARG B N 1
ATOM 3978 C CA . ARG B 1 218 ? 15.328 -3.289 -12 1 87.88 218 ARG B CA 1
ATOM 3979 C C . ARG B 1 218 ? 16.719 -2.984 -12.531 1 87.88 218 ARG B C 1
ATOM 3981 O O . ARG B 1 218 ? 17.297 -1.942 -12.219 1 87.88 218 ARG B O 1
ATOM 3988 N N . GLU B 1 219 ? 17.188 -3.844 -13.352 1 83.56 219 GLU B N 1
ATOM 3989 C CA . GLU B 1 219 ? 18.516 -3.676 -13.914 1 83.56 219 GLU B CA 1
ATOM 3990 C C . GLU B 1 219 ? 18.578 -2.469 -14.844 1 83.56 219 GLU B C 1
ATOM 3992 O O . GLU B 1 219 ? 19.547 -1.706 -14.82 1 83.56 219 GLU B O 1
ATOM 3997 N N . ALA B 1 220 ? 17.578 -2.352 -15.547 1 85.44 220 ALA B N 1
ATOM 3998 C CA . ALA B 1 220 ? 17.516 -1.263 -16.516 1 85.44 220 ALA B CA 1
ATOM 3999 C C . ALA B 1 220 ? 17.453 0.094 -15.82 1 85.44 220 ALA B C 1
ATOM 4001 O O . ALA B 1 220 ? 17.906 1.104 -16.375 1 85.44 220 ALA B O 1
ATOM 4002 N N . MET B 1 221 ? 17 0.064 -14.586 1 87 221 MET B N 1
ATOM 4003 C CA . MET B 1 221 ? 16.781 1.348 -13.93 1 87 221 MET B CA 1
ATOM 4004 C C . MET B 1 221 ? 17.766 1.543 -12.781 1 87 221 MET B C 1
ATOM 4006 O O . MET B 1 221 ? 17.609 2.461 -11.969 1 87 221 MET B O 1
ATOM 4010 N N . LYS B 1 222 ? 18.641 0.688 -12.758 1 83.56 222 LYS B N 1
ATOM 4011 C CA . LYS B 1 222 ? 19.719 0.792 -11.766 1 83.56 222 LYS B CA 1
ATOM 4012 C C . LYS B 1 222 ? 20.484 2.094 -11.93 1 83.56 222 LYS B C 1
ATOM 4014 O O . LYS B 1 222 ? 20.703 2.559 -13.055 1 83.56 222 LYS B O 1
ATOM 4019 N N . ARG B 1 223 ? 20.828 2.711 -10.75 1 82.69 223 ARG B N 1
ATOM 4020 C CA . ARG B 1 223 ? 21.641 3.928 -10.758 1 82.69 223 ARG B CA 1
ATOM 4021 C C . ARG B 1 223 ? 22.875 3.771 -9.867 1 82.69 223 ARG B C 1
ATOM 4023 O O . ARG B 1 223 ? 22.891 2.939 -8.961 1 82.69 223 ARG B O 1
ATOM 4030 N N . TYR B 1 224 ? 23.875 4.57 -10.25 1 78.5 224 TYR B N 1
ATOM 4031 C CA . TYR B 1 224 ? 25.109 4.613 -9.477 1 78.5 224 TYR B CA 1
ATOM 4032 C C . TYR B 1 224 ? 25.312 5.984 -8.844 1 78.5 224 TYR B C 1
ATOM 4034 O O . TYR B 1 224 ? 25.125 7.012 -9.5 1 78.5 224 TYR B O 1
ATOM 4042 N N . VAL B 1 225 ? 25.516 5.938 -7.594 1 83.88 225 VAL B N 1
ATOM 4043 C CA . VAL B 1 225 ? 25.828 7.176 -6.887 1 83.88 225 VAL B CA 1
ATOM 4044 C C . VAL B 1 225 ? 27.312 7.176 -6.484 1 83.88 225 VAL B C 1
ATOM 4046 O O . VAL B 1 225 ? 27.75 6.312 -5.727 1 83.88 225 VAL B O 1
ATOM 4049 N N . VAL B 1 226 ? 27.984 8.203 -7.031 1 80.81 226 VAL B N 1
ATOM 4050 C CA . VAL B 1 226 ? 29.406 8.344 -6.727 1 80.81 226 VAL B CA 1
ATOM 4051 C C . VAL B 1 226 ? 29.641 9.625 -5.926 1 80.81 226 VAL B C 1
ATOM 4053 O O . VAL B 1 226 ? 29.297 10.719 -6.383 1 80.81 226 VAL B O 1
ATOM 4056 N N . VAL B 1 227 ? 30 9.461 -4.801 1 86.75 227 VAL B N 1
ATOM 4057 C CA . VAL B 1 227 ? 30.422 10.602 -3.994 1 86.75 227 VAL B CA 1
ATOM 4058 C C . VAL B 1 227 ? 31.953 10.719 -4.023 1 86.75 227 VAL B C 1
ATOM 4060 O O . VAL B 1 227 ? 32.656 9.742 -3.785 1 86.75 227 VAL B O 1
ATOM 4063 N N . TYR B 1 228 ? 32.438 11.922 -4.363 1 83.19 228 TYR B N 1
ATOM 4064 C CA . TYR B 1 228 ? 33.875 12.102 -4.473 1 83.19 228 TYR B CA 1
ATOM 4065 C C . TYR B 1 228 ? 34.281 13.5 -4.012 1 83.19 228 TYR B C 1
ATOM 4067 O O . TYR B 1 228 ? 33.438 14.367 -3.824 1 83.19 228 TYR B O 1
ATOM 4075 N N . GLU B 1 229 ? 35.375 13.594 -3.691 1 89.38 229 GLU B N 1
ATOM 4076 C CA . GLU B 1 229 ? 35.969 14.867 -3.279 1 89.38 229 GLU B CA 1
ATOM 4077 C C . GLU B 1 229 ? 37 15.352 -4.301 1 89.38 229 GLU B C 1
ATOM 4079 O O . GLU B 1 229 ? 37.875 14.609 -4.699 1 89.38 229 GLU B O 1
ATOM 4084 N N . GLU B 1 230 ? 36.75 16.562 -4.777 1 85.5 230 GLU B N 1
ATOM 4085 C CA . GLU B 1 230 ? 37.656 17.25 -5.672 1 85.5 230 GLU B CA 1
ATOM 4086 C C . GLU B 1 230 ? 38 18.641 -5.164 1 85.5 230 GLU B C 1
ATOM 4088 O O . GLU B 1 230 ? 37.094 19.469 -4.957 1 85.5 230 GLU B O 1
ATOM 4093 N N . SER B 1 231 ? 39.344 18.938 -4.977 1 89.5 231 SER B N 1
ATOM 4094 C CA . SER B 1 231 ? 39.812 20.219 -4.488 1 89.5 231 SER B CA 1
ATOM 4095 C C . SER B 1 231 ? 39.125 20.594 -3.178 1 89.5 231 SER B C 1
ATOM 4097 O O . SER B 1 231 ? 38.75 21.75 -2.988 1 89.5 231 SER B O 1
ATOM 4099 N N . GLY B 1 232 ? 38.812 19.734 -2.373 1 87.12 232 GLY B N 1
ATOM 4100 C CA . GLY B 1 232 ? 38.25 19.953 -1.043 1 87.12 232 GLY B CA 1
ATOM 4101 C C . GLY B 1 232 ? 36.75 20.062 -1.029 1 87.12 232 GLY B C 1
ATOM 4102 O O . GLY B 1 232 ? 36.125 20.297 0.02 1 87.12 232 GLY B O 1
ATOM 4103 N N . VAL B 1 233 ? 36.188 19.969 -2.189 1 92.88 233 VAL B N 1
ATOM 4104 C CA . VAL B 1 233 ? 34.719 20.094 -2.287 1 92.88 233 VAL B CA 1
ATOM 4105 C C . VAL B 1 233 ? 34.094 18.734 -2.568 1 92.88 233 VAL B C 1
ATOM 4107 O O . VAL B 1 233 ? 34.531 18.031 -3.49 1 92.88 233 VAL B O 1
ATOM 4110 N N . GLU B 1 234 ? 33.094 18.297 -1.746 1 92.69 234 GLU B N 1
ATOM 4111 C CA . GLU B 1 234 ? 32.375 17.047 -1.953 1 92.69 234 GLU B CA 1
ATOM 4112 C C . GLU B 1 234 ? 31.344 17.188 -3.053 1 92.69 234 GLU B C 1
ATOM 4114 O O . GLU B 1 234 ? 30.562 18.156 -3.068 1 92.69 234 GLU B O 1
ATOM 4119 N N . ARG B 1 235 ? 31.453 16.281 -3.986 1 92.56 235 ARG B N 1
ATOM 4120 C CA . ARG B 1 235 ? 30.5 16.25 -5.102 1 92.56 235 ARG B CA 1
ATOM 4121 C C . ARG B 1 235 ? 29.844 14.883 -5.227 1 92.56 235 ARG B C 1
ATOM 4123 O O . ARG B 1 235 ? 30.312 13.906 -4.648 1 92.56 235 ARG B O 1
ATOM 4130 N N . GLU B 1 236 ? 28.656 14.93 -5.828 1 91 236 GLU B N 1
ATOM 4131 C CA . GLU B 1 236 ? 27.891 13.703 -6.031 1 91 236 GLU B CA 1
ATOM 4132 C C . GLU B 1 236 ? 27.453 13.562 -7.484 1 91 236 GLU B C 1
ATOM 4134 O O . GLU B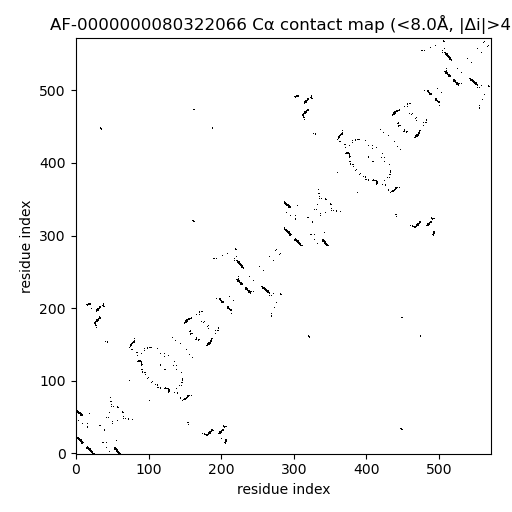 1 236 ? 27.016 14.531 -8.109 1 91 236 GLU B O 1
ATOM 4139 N N . LEU B 1 237 ? 27.828 12.391 -8.016 1 87.75 237 LEU B N 1
ATOM 4140 C CA . LEU B 1 237 ? 27.344 12.039 -9.344 1 87.75 237 LEU B CA 1
ATOM 4141 C C . LEU B 1 237 ? 26.297 10.938 -9.266 1 87.75 237 LEU B C 1
ATOM 4143 O O . LEU B 1 237 ? 26.516 9.914 -8.617 1 87.75 237 LEU B O 1
ATOM 4147 N N . VAL B 1 238 ? 25.156 11.219 -9.859 1 89.38 238 VAL B N 1
ATOM 4148 C CA . VAL B 1 238 ? 24.141 10.188 -10.031 1 89.38 238 VAL B CA 1
ATOM 4149 C C . VAL B 1 238 ? 23.969 9.883 -11.516 1 89.38 238 VAL B C 1
ATOM 4151 O O . VAL B 1 238 ? 23.688 10.781 -12.312 1 89.38 238 VAL B O 1
ATOM 4154 N N . THR B 1 239 ? 24.281 8.633 -11.852 1 85.69 239 THR B N 1
ATOM 4155 C CA . THR B 1 239 ? 24.203 8.273 -13.258 1 85.69 239 THR B CA 1
ATOM 4156 C C . THR B 1 239 ? 23.719 6.836 -13.43 1 85.69 239 THR B C 1
ATOM 4158 O O . THR B 1 239 ? 23.781 6.043 -12.484 1 85.69 239 THR B O 1
ATOM 4161 N N . ASP B 1 240 ? 23.172 6.566 -14.633 1 81.31 240 ASP B N 1
ATOM 4162 C CA . ASP B 1 240 ? 22.766 5.195 -14.938 1 81.31 240 ASP B CA 1
ATOM 4163 C C . ASP B 1 240 ? 23.781 4.516 -15.844 1 81.31 240 ASP B C 1
ATOM 4165 O O . ASP B 1 240 ? 23.562 3.404 -16.328 1 81.31 240 ASP B O 1
ATOM 4169 N N . SER B 1 241 ? 24.906 5.172 -16.047 1 80.31 241 SER B N 1
ATOM 4170 C CA . SER B 1 241 ? 25.922 4.676 -16.969 1 80.31 241 SER B CA 1
ATOM 4171 C C . SER B 1 241 ? 27.203 4.289 -16.219 1 80.31 241 SER B C 1
ATOM 4173 O O . SER B 1 241 ? 27.859 5.145 -15.625 1 80.31 241 SER B O 1
ATOM 4175 N N . VAL B 1 242 ? 27.422 3.008 -16.391 1 75.31 242 VAL B N 1
ATOM 4176 C CA . VAL B 1 242 ? 28.656 2.527 -15.781 1 75.31 242 VAL B CA 1
ATOM 4177 C C . VAL B 1 242 ? 29.859 3.219 -16.438 1 75.31 242 VAL B C 1
ATOM 4179 O O . VAL B 1 242 ? 30.859 3.496 -15.766 1 75.31 242 VAL B O 1
ATOM 4182 N N . GLU B 1 243 ? 29.688 3.486 -17.609 1 79.25 243 GLU B N 1
ATOM 4183 C CA . GLU B 1 243 ? 30.75 4.172 -18.328 1 79.25 243 GLU B CA 1
ATOM 4184 C C . GLU B 1 243 ? 31.047 5.543 -17.719 1 79.25 243 GLU B C 1
ATOM 4186 O O . GLU B 1 243 ? 32.188 5.941 -17.594 1 79.25 243 GLU B O 1
ATOM 4191 N N . GLU B 1 244 ? 29.922 6.141 -17.359 1 83.81 244 GLU B N 1
ATOM 4192 C CA . GLU B 1 244 ? 30.078 7.453 -16.75 1 83.81 244 GLU B CA 1
ATOM 4193 C C . GLU B 1 244 ? 30.75 7.348 -15.375 1 83.81 244 GLU B C 1
ATOM 4195 O O . GLU B 1 244 ? 31.562 8.203 -15.008 1 83.81 244 GLU B O 1
ATOM 4200 N N . VAL B 1 245 ? 30.359 6.344 -14.734 1 80.25 245 VAL B N 1
ATOM 4201 C CA . VAL B 1 245 ? 30.984 6.117 -13.43 1 80.25 245 VAL B CA 1
ATOM 4202 C C . VAL B 1 245 ? 32.5 5.973 -13.594 1 80.25 245 VAL B C 1
ATOM 4204 O O . VAL B 1 245 ? 33.281 6.641 -12.906 1 80.25 245 VAL B O 1
ATOM 4207 N N . ASN B 1 246 ? 32.906 5.207 -14.516 1 76.69 246 ASN B N 1
ATOM 4208 C CA . ASN B 1 246 ? 34.312 4.957 -14.766 1 76.69 246 ASN B CA 1
ATOM 4209 C C . ASN B 1 246 ? 35.031 6.227 -15.211 1 76.69 246 ASN B C 1
ATOM 4211 O O . ASN B 1 246 ? 36.156 6.477 -14.789 1 76.69 246 ASN B O 1
ATOM 4215 N N . ARG B 1 247 ? 34.375 6.891 -15.984 1 84.5 247 ARG B N 1
ATOM 4216 C CA . ARG B 1 247 ? 34.938 8.148 -16.453 1 84.5 247 ARG B CA 1
ATOM 4217 C C . ARG B 1 247 ? 35.219 9.094 -15.289 1 84.5 247 ARG B C 1
ATOM 4219 O O . ARG B 1 247 ? 36.312 9.648 -15.188 1 84.5 247 ARG B O 1
ATOM 4226 N N . VAL B 1 248 ? 34.25 9.219 -14.422 1 85.56 248 VAL B N 1
ATOM 4227 C CA . VAL B 1 248 ? 34.375 10.141 -13.305 1 85.56 248 VAL B CA 1
ATOM 4228 C C . VAL B 1 248 ? 35.469 9.664 -12.352 1 85.56 248 VAL B C 1
ATOM 4230 O O . VAL B 1 248 ? 36.25 10.469 -11.844 1 85.56 248 VAL B O 1
ATOM 4233 N N . ILE B 1 249 ? 35.469 8.406 -12.195 1 78.94 249 ILE B N 1
ATOM 4234 C CA . ILE B 1 249 ? 36.5 7.852 -11.32 1 78.94 249 ILE B CA 1
ATOM 4235 C C . ILE B 1 249 ? 37.875 8.211 -11.867 1 78.94 249 ILE B C 1
ATOM 4237 O O . ILE B 1 249 ? 38.75 8.664 -11.117 1 78.94 249 ILE B O 1
ATOM 4241 N N . ARG B 1 250 ? 38.031 8.094 -13.109 1 79.62 250 ARG B N 1
ATOM 4242 C CA . ARG B 1 250 ? 39.312 8.391 -13.758 1 79.62 250 ARG B CA 1
ATOM 4243 C C . ARG B 1 250 ? 39.656 9.875 -13.656 1 79.62 250 ARG B C 1
ATOM 4245 O O . ARG B 1 250 ? 40.781 10.242 -13.32 1 79.62 250 ARG B O 1
ATOM 4252 N N . GLU B 1 251 ? 38.625 10.617 -13.891 1 88.44 251 GLU B N 1
ATOM 4253 C CA . GLU B 1 251 ? 38.812 12.07 -13.859 1 88.44 251 GLU B CA 1
ATOM 4254 C C . GLU B 1 251 ? 39.156 12.547 -12.453 1 88.44 251 GLU B C 1
ATOM 4256 O O . GLU B 1 251 ? 40.031 13.422 -12.289 1 88.44 251 GLU B O 1
ATOM 4261 N N . VAL B 1 252 ? 38.469 12.062 -11.523 1 85.62 252 VAL B N 1
ATOM 4262 C CA . VAL B 1 252 ? 38.719 12.438 -10.141 1 85.62 252 VAL B CA 1
ATOM 4263 C C . VAL B 1 252 ? 40.156 12.062 -9.742 1 85.62 252 VAL B C 1
ATOM 4265 O O . VAL B 1 252 ? 40.875 12.859 -9.117 1 85.62 252 VAL B O 1
ATOM 4268 N N . ALA B 1 253 ? 40.5 10.891 -10.117 1 79.81 253 ALA B N 1
ATOM 4269 C CA . ALA B 1 253 ? 41.844 10.414 -9.805 1 79.81 253 ALA B CA 1
ATOM 4270 C C . ALA B 1 253 ? 42.906 11.297 -10.469 1 79.81 253 ALA B C 1
ATOM 4272 O O . ALA B 1 253 ? 43.906 11.656 -9.836 1 79.81 253 ALA B O 1
ATOM 4273 N N . GLU B 1 254 ? 42.688 11.625 -11.648 1 87 254 GLU B N 1
ATOM 4274 C CA . GLU B 1 254 ? 43.625 12.438 -12.414 1 87 254 GLU B CA 1
ATOM 4275 C C . GLU B 1 254 ? 43.75 13.844 -11.828 1 87 254 GLU B C 1
ATOM 4277 O O . GLU B 1 254 ? 44.844 14.453 -11.898 1 87 254 GLU B O 1
ATOM 4282 N N . ALA B 1 255 ? 42.75 14.281 -11.258 1 90 255 ALA B N 1
ATOM 4283 C CA . ALA B 1 255 ? 42.719 15.625 -10.688 1 90 255 ALA B CA 1
ATOM 4284 C C . ALA B 1 255 ? 43.219 15.625 -9.25 1 90 255 ALA B C 1
ATOM 4286 O O . ALA B 1 255 ? 43.312 16.672 -8.609 1 90 255 ALA B O 1
ATOM 4287 N N . GLY B 1 256 ? 43.594 14.492 -8.766 1 85.81 256 GLY B N 1
ATOM 4288 C CA . GLY B 1 256 ? 44.125 14.375 -7.41 1 85.81 256 GLY B CA 1
ATOM 4289 C C . GLY B 1 256 ? 43 14.273 -6.363 1 85.81 256 GLY B C 1
ATOM 4290 O O . GLY B 1 256 ? 43.25 14.469 -5.172 1 85.81 256 GLY B O 1
ATOM 4291 N N . GLY B 1 257 ? 41.812 14.039 -6.871 1 84.25 257 GLY B N 1
ATOM 4292 C CA . GLY B 1 257 ? 40.688 13.875 -5.949 1 84.25 257 GLY B CA 1
ATOM 4293 C C . GLY B 1 257 ? 40.531 12.461 -5.43 1 84.25 257 GLY B C 1
ATOM 4294 O O . GLY B 1 257 ? 41.438 11.633 -5.613 1 84.25 257 GLY B O 1
ATOM 4295 N N . LYS B 1 258 ? 39.531 12.266 -4.551 1 84.81 258 LYS B N 1
ATOM 4296 C CA . LYS B 1 258 ? 39.281 10.938 -4 1 84.81 258 LYS B CA 1
ATOM 4297 C C . LYS B 1 258 ? 37.781 10.57 -4.117 1 84.81 258 LYS B C 1
ATOM 4299 O O . LYS B 1 258 ? 36.906 11.414 -3.912 1 84.81 258 LYS B O 1
ATOM 4304 N N . VAL B 1 259 ? 37.562 9.297 -4.566 1 77.62 259 VAL B N 1
ATOM 4305 C CA . VAL B 1 259 ? 36.219 8.75 -4.531 1 77.62 259 VAL B CA 1
ATOM 4306 C C . VAL B 1 259 ? 35.875 8.312 -3.111 1 77.62 259 VAL B C 1
ATOM 4308 O O . VAL B 1 259 ? 36.562 7.496 -2.518 1 77.62 259 VAL B O 1
ATOM 4311 N N . ILE B 1 260 ? 34.875 8.93 -2.592 1 77.94 260 ILE B N 1
ATOM 4312 C CA . ILE B 1 260 ? 34.469 8.672 -1.211 1 77.94 260 ILE B CA 1
ATOM 4313 C C . ILE B 1 260 ? 33.625 7.414 -1.148 1 77.94 260 ILE B C 1
ATOM 4315 O O . ILE B 1 260 ? 33.781 6.57 -0.269 1 77.94 260 ILE B O 1
ATOM 4319 N N . SER B 1 261 ? 32.625 7.348 -2.084 1 76.38 261 SER B N 1
ATOM 4320 C CA . SER B 1 261 ? 31.734 6.188 -2.094 1 76.38 261 SER B CA 1
ATOM 4321 C C . SER B 1 261 ? 31.109 5.984 -3.469 1 76.38 261 SER B C 1
ATOM 4323 O O . SER B 1 261 ? 30.953 6.938 -4.234 1 76.38 261 SER B O 1
ATOM 4325 N N . ILE B 1 262 ? 31.016 4.691 -3.846 1 70.44 262 ILE B N 1
ATOM 4326 C CA . ILE B 1 262 ? 30.219 4.281 -4.996 1 70.44 262 ILE B CA 1
ATOM 4327 C C . ILE B 1 262 ? 29.094 3.359 -4.539 1 70.44 262 ILE B C 1
ATOM 4329 O O . ILE B 1 262 ? 29.328 2.33 -3.908 1 70.44 262 ILE B O 1
ATOM 4333 N N . GLU B 1 263 ? 27.875 3.846 -4.797 1 74.44 263 GLU B N 1
ATOM 4334 C CA . GLU B 1 263 ? 26.719 3.055 -4.383 1 74.44 263 GLU B CA 1
ATOM 4335 C C . GLU B 1 263 ? 25.812 2.729 -5.574 1 74.44 263 GLU B C 1
ATOM 4337 O O . GLU B 1 263 ? 25.594 3.578 -6.438 1 74.44 263 GLU B O 1
ATOM 4342 N N . THR B 1 264 ? 25.547 1.428 -5.652 1 75.88 264 THR B N 1
ATOM 4343 C CA . THR B 1 264 ? 24.516 1.03 -6.605 1 75.88 264 THR B CA 1
ATOM 4344 C C . THR B 1 264 ? 23.141 1.116 -5.973 1 75.88 264 THR B C 1
ATOM 4346 O O . THR B 1 264 ? 22.906 0.585 -4.883 1 75.88 264 THR B O 1
ATOM 4349 N N . GLN B 1 265 ? 22.266 1.824 -6.66 1 81.12 265 GLN B N 1
ATOM 4350 C CA . GLN B 1 265 ? 20.906 1.972 -6.176 1 81.12 265 GLN B CA 1
ATOM 4351 C C . GLN B 1 265 ? 19.906 1.355 -7.152 1 81.12 265 GLN B C 1
ATOM 4353 O O . GLN B 1 265 ? 19.938 1.651 -8.352 1 81.12 265 GLN B O 1
ATOM 4358 N N . VAL B 1 266 ? 19.203 0.434 -6.652 1 81 266 VAL B N 1
ATOM 4359 C CA . VAL B 1 266 ? 18.078 -0.078 -7.414 1 81 266 VAL B CA 1
ATOM 4360 C C . VAL B 1 266 ? 16.781 0.603 -6.949 1 81 266 VAL B C 1
ATOM 4362 O O . VAL B 1 266 ? 16.422 0.506 -5.777 1 81 266 VAL B O 1
ATOM 4365 N N . PRO B 1 267 ? 16.188 1.283 -7.859 1 86.12 267 PRO B N 1
ATOM 4366 C CA . PRO B 1 267 ? 14.977 1.997 -7.434 1 86.12 267 PRO B CA 1
ATOM 4367 C C . PRO B 1 267 ? 13.852 1.056 -7 1 86.12 267 PRO B C 1
ATOM 4369 O O . PRO B 1 267 ? 13.797 -0.092 -7.453 1 86.12 267 PRO B O 1
ATOM 4372 N N . ARG B 1 268 ? 13.016 1.552 -6.109 1 89.12 268 ARG B N 1
ATOM 4373 C CA . ARG B 1 268 ? 11.805 0.836 -5.742 1 89.12 268 ARG B CA 1
ATOM 4374 C C . ARG B 1 268 ? 10.828 0.767 -6.914 1 89.12 268 ARG B C 1
ATOM 4376 O O . ARG B 1 268 ? 10.875 1.607 -7.816 1 89.12 268 ARG B O 1
ATOM 4383 N N . LEU B 1 269 ? 10.023 -0.166 -6.879 1 92 269 LEU B N 1
ATOM 4384 C CA . LEU B 1 269 ? 9.078 -0.351 -7.977 1 92 269 LEU B CA 1
ATOM 4385 C C . LEU B 1 269 ? 8.172 0.866 -8.125 1 92 269 LEU B C 1
ATOM 4387 O O . LEU B 1 269 ? 7.809 1.242 -9.242 1 92 269 LEU B O 1
ATOM 4391 N N . GLU B 1 270 ? 7.852 1.532 -6.996 1 91.88 270 GLU B N 1
ATOM 4392 C CA . GLU B 1 270 ? 7.078 2.768 -7.07 1 91.88 270 GLU B CA 1
ATOM 4393 C C . GLU B 1 270 ? 7.777 3.803 -7.945 1 91.88 270 GLU B C 1
ATOM 4395 O O . GLU B 1 270 ? 7.152 4.414 -8.812 1 91.88 270 GLU B O 1
ATOM 4400 N N . GLU B 1 271 ? 9 3.945 -7.703 1 90.12 271 GLU B N 1
ATOM 4401 C CA . GLU B 1 271 ? 9.781 4.922 -8.453 1 90.12 271 GLU B CA 1
ATOM 4402 C C . GLU B 1 271 ? 9.852 4.555 -9.938 1 90.12 271 GLU B C 1
ATOM 4404 O O . GLU B 1 271 ? 9.742 5.426 -10.797 1 90.12 271 GLU B O 1
ATOM 4409 N N . MET B 1 272 ? 10.062 3.262 -10.172 1 91.62 272 MET B N 1
ATOM 4410 C CA . MET B 1 272 ? 10.094 2.791 -11.555 1 91.62 272 MET B CA 1
ATOM 4411 C C . MET B 1 272 ? 8.758 3.033 -12.242 1 91.62 272 MET B C 1
ATOM 4413 O O . MET B 1 272 ? 8.719 3.492 -13.383 1 91.62 272 MET B O 1
ATOM 4417 N N . TYR B 1 273 ? 7.719 2.789 -11.555 1 93.31 273 TYR B N 1
ATOM 4418 C CA . TYR B 1 273 ? 6.363 2.984 -12.062 1 93.31 273 TYR B CA 1
ATOM 4419 C C . TYR B 1 273 ? 6.125 4.441 -12.438 1 93.31 273 TYR B C 1
ATOM 4421 O O . TYR B 1 273 ? 5.66 4.738 -13.539 1 93.31 273 TYR B O 1
ATOM 4429 N N . PHE B 1 274 ? 6.465 5.324 -11.547 1 92.31 274 PHE B N 1
ATOM 4430 C CA . PHE B 1 274 ? 6.23 6.742 -11.789 1 92.31 274 PHE B CA 1
ATOM 4431 C C . PHE B 1 274 ? 7.109 7.246 -12.93 1 92.31 274 PHE B C 1
ATOM 4433 O O . PHE B 1 274 ? 6.672 8.07 -13.742 1 92.31 274 PHE B O 1
ATOM 4440 N N . ALA B 1 275 ? 8.32 6.77 -12.969 1 89.25 275 ALA B N 1
ATOM 4441 C CA . ALA B 1 275 ? 9.211 7.145 -14.062 1 89.25 275 ALA B CA 1
ATOM 4442 C C . ALA B 1 275 ? 8.625 6.73 -15.406 1 89.25 275 ALA B C 1
ATOM 4444 O O . ALA B 1 275 ? 8.641 7.508 -16.359 1 89.25 275 ALA B O 1
ATOM 4445 N N . LEU B 1 276 ? 8.062 5.535 -15.461 1 89.88 276 LEU B N 1
ATOM 4446 C CA . LEU B 1 276 ? 7.5 4.996 -16.703 1 89.88 276 LEU B CA 1
ATOM 4447 C C . LEU B 1 276 ? 6.211 5.719 -17.078 1 89.88 276 LEU B C 1
ATOM 4449 O O . LEU B 1 276 ? 5.98 6.023 -18.25 1 89.88 276 LEU B O 1
ATOM 4453 N N . THR B 1 277 ? 5.461 5.992 -16.141 1 89.31 277 THR B N 1
ATOM 4454 C CA . THR B 1 277 ? 4.145 6.559 -16.406 1 89.31 277 THR B CA 1
ATOM 4455 C C . THR B 1 277 ? 4.25 8.047 -16.719 1 89.31 277 THR B C 1
ATOM 4457 O O . THR B 1 277 ? 3.369 8.617 -17.375 1 89.31 277 THR B O 1
ATOM 4460 N N . GLU B 1 278 ? 5.285 8.711 -16.141 1 84.62 278 GLU B N 1
ATOM 4461 C CA . GLU B 1 278 ? 5.527 10.125 -16.438 1 84.62 278 GLU B CA 1
ATOM 4462 C C . GLU B 1 278 ? 6.309 10.289 -17.734 1 84.62 278 GLU B C 1
ATOM 4464 O O . GLU B 1 278 ? 6.59 11.406 -18.156 1 84.62 278 GLU B O 1
ATOM 4469 N N . GLY B 1 279 ? 6.551 9.281 -18.469 1 74.19 279 GLY B N 1
ATOM 4470 C CA . GLY B 1 279 ? 7.145 9.328 -19.781 1 74.19 279 GLY B CA 1
ATOM 4471 C C . GLY B 1 279 ? 8.656 9.242 -19.766 1 74.19 279 GLY B C 1
ATOM 4472 O O . GLY B 1 279 ? 9.312 9.531 -20.766 1 74.19 279 GLY B O 1
ATOM 4473 N N . LYS B 1 280 ? 9.344 9.094 -18.625 1 63 280 LYS B N 1
ATOM 4474 C CA . LYS B 1 280 ? 10.789 8.891 -18.656 1 63 280 LYS B CA 1
ATOM 4475 C C . LYS B 1 280 ? 11.148 7.57 -19.328 1 63 280 LYS B C 1
ATOM 4477 O O . LYS B 1 280 ? 10.547 6.535 -19.031 1 63 280 LYS B O 1
ATOM 4482 N N . SER B 1 281 ? 11.578 7.637 -20.688 1 52 281 SER B N 1
ATOM 4483 C CA . SER B 1 281 ? 11.883 6.492 -21.547 1 52 281 SER B CA 1
ATOM 4484 C C . SER B 1 281 ? 12.914 5.574 -20.906 1 52 281 SER B C 1
ATOM 4486 O O . SER B 1 281 ? 13.922 6.043 -20.375 1 52 281 SER B O 1
ATOM 4488 N N . ILE B 1 282 ? 12.656 4.562 -20.375 1 51.06 282 ILE B N 1
ATOM 4489 C CA . ILE B 1 282 ? 13.586 3.572 -19.844 1 51.06 282 ILE B CA 1
ATOM 4490 C C . ILE B 1 282 ? 14.336 2.896 -20.984 1 51.06 282 ILE B C 1
ATOM 4492 O O . ILE B 1 282 ? 15.281 2.139 -20.75 1 51.06 282 ILE B O 1
ATOM 4496 N N . ILE B 1 283 ? 13.719 2.527 -22.141 1 39.09 283 ILE B N 1
ATOM 4497 C CA . ILE B 1 283 ? 14.406 1.654 -23.078 1 39.09 283 ILE B CA 1
ATOM 4498 C C . ILE B 1 283 ? 15.578 2.4 -23.719 1 39.09 283 ILE B C 1
ATOM 4500 O O . ILE B 1 283 ? 15.398 3.471 -24.297 1 39.09 283 ILE B O 1
ATOM 4504 N N . LYS B 1 284 ? 16.719 2.143 -23.125 1 37.38 284 LYS B N 1
ATOM 4505 C CA . LYS B 1 284 ? 17.922 2.451 -23.875 1 37.38 284 LYS B CA 1
ATOM 4506 C C . LYS B 1 284 ? 17.766 2.061 -25.344 1 37.38 284 LYS B C 1
ATOM 4508 O O . LYS B 1 284 ? 17.312 0.951 -25.656 1 37.38 284 LYS B O 1
ATOM 4513 N N . GLU B 1 285 ? 17.312 3.014 -26.203 1 29.2 285 GLU B N 1
ATOM 4514 C CA . GLU B 1 285 ? 17.516 2.65 -27.594 1 29.2 285 GLU B CA 1
ATOM 4515 C C . GLU B 1 285 ? 18.844 1.925 -27.797 1 29.2 285 GLU B C 1
ATOM 4517 O O . GLU B 1 285 ? 19.906 2.428 -27.406 1 29.2 285 GLU B O 1
ATOM 4522 N N . GLU B 1 286 ? 18.75 0.63 -27.969 1 25.48 286 GLU B N 1
ATOM 4523 C CA . GLU B 1 286 ? 19.875 0.159 -28.75 1 25.48 286 GLU B CA 1
ATOM 4524 C C . GLU B 1 286 ? 20.062 0.982 -30.016 1 25.48 286 GLU B C 1
ATOM 4526 O O . GLU B 1 286 ? 19.078 1.342 -30.672 1 25.48 286 GLU B O 1
#

Sequence (572 aa):
MLKAIGLRKSYGDFVAVHEISFEVERGHVLGIIGENGAGKSTTLKMLTGLLVPDAGTVEYDGQNLFDSLKEVRKRIGYLPEYDALYDNLNAAEYLRVFAEIYGVEREVAEERIARLLSSLNLPDDRPVGGFSKGMKRKLSIARTLVHDPDYLIYDEPTSGLDPSTSLFVTRFIRDLSREGKTVVFSAHNMYYVEAACDLLLIIKGGRVLYFGELENLREAMKRYVVVYEESGVERELVTDSVEEVNRVIREVAEAGGKVISIETQVPRLEEMYFALTEGKSIIKEEMLKAIGLRKSYGDFVAVHEISFEVERGHVLGIIGENGAGKSTTLKMLTGLLVPDAGTVEYDGQNLFDSLKEVRKRIGYLPEYDALYDNLNAAEYLRVFAEIYGVEREVAEERIARLLSSLNLPDDRPVGGFSKGMKRKLSIARTLVHDPDYLIYDEPTSGLDPSTSLFVTRFIRDLSREGKTVVFSAHNMYYVEAACDLLLIIKGGRVLYFGELENLREAMKRYVVVYEESGVERELVTDSVEEVNRVIREVAEAGGKVISIETQVPRLEEMYFALTEGKSIIKEE

Solvent-accessible surface area (backbone atoms only — not comparable to full-atom values): 30233 Å² total; per-residue (Å²): 68,42,35,38,41,45,30,17,34,63,59,86,91,43,64,38,26,65,49,38,61,51,72,42,56,73,30,36,28,35,31,36,34,50,47,81,79,12,26,64,69,61,50,52,32,38,73,66,61,79,34,80,56,77,36,59,50,39,28,53,64,82,39,48,37,87,82,38,45,74,69,50,45,60,34,46,14,65,34,65,71,66,86,87,77,60,45,84,33,27,47,58,58,50,42,46,54,53,18,52,76,69,63,45,54,66,71,60,35,52,53,50,50,53,50,45,32,59,77,61,71,49,69,64,84,48,44,44,59,75,45,52,74,61,51,47,49,45,50,47,52,44,52,32,44,57,67,64,35,52,32,36,44,30,35,34,81,48,67,94,45,36,61,70,56,30,51,49,51,34,50,49,52,37,51,43,18,74,73,52,25,22,35,37,32,35,46,78,58,47,72,53,40,65,72,36,35,49,28,35,35,35,31,52,77,12,31,71,76,42,74,45,48,43,65,56,53,41,61,67,54,32,33,38,38,35,31,29,34,51,94,87,41,82,46,76,45,78,40,72,42,68,67,54,51,52,48,48,54,52,51,35,50,75,71,70,26,46,79,75,44,67,37,82,43,66,63,52,59,60,55,52,47,50,38,54,73,72,61,52,78,70,73,72,77,124,68,42,35,38,42,46,30,18,33,62,60,85,91,43,64,39,26,64,48,40,62,51,70,43,55,72,31,37,28,35,30,37,35,51,47,80,79,13,26,62,67,62,49,54,32,37,73,66,61,81,34,80,58,77,37,59,50,37,27,52,64,84,38,49,38,86,82,38,46,72,68,50,45,61,34,45,14,66,35,63,72,66,84,85,77,61,46,84,33,26,46,56,59,51,42,48,55,53,17,52,76,68,65,44,53,65,70,58,35,53,53,50,50,53,50,44,30,58,76,61,73,48,70,62,84,48,45,42,61,75,44,52,73,60,51,48,50,45,48,48,53,43,54,30,45,57,66,64,33,53,32,35,43,31,36,34,82,48,68,93,44,36,63,68,56,30,50,49,52,34,51,50,52,38,50,43,20,75,72,50,25,20,36,38,31,37,45,80,58,47,72,54,41,67,73,37,36,49,29,36,34,35,30,51,78,12,31,70,74,43,76,44,47,44,65,58,52,42,62,68,54,30,32,37,39,35,32,29,33,50,94,88,40,80,45,75,46,78,41,72,40,69,67,54,52,51,49,49,53,50,50,36,51,73,71,70,26,46,79,73,44,66,37,82,42,67,64,52,59,61,56,52,49,51,38,51,74,71,61,52,78,69,74,72,78,125

Secondary structure (DSSP,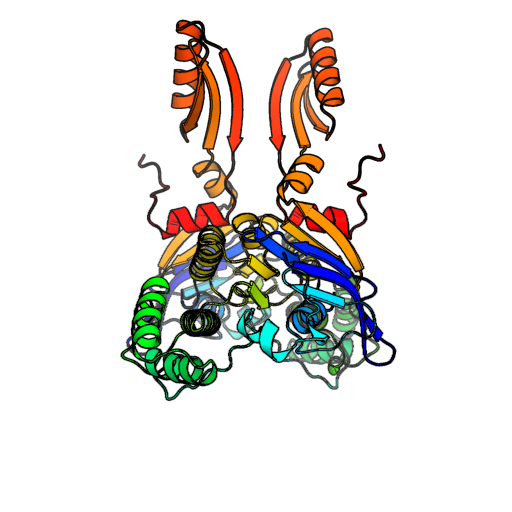 8-state):
-EEEEEEEEEETTEEEEEEEEEEE-TT-EEEEEE-TTSSHHHHHHHHHTSS--SEEEEEETTEEGGGSHHHHHTTEEEE-SS----TTSBHHHHHHHHHHHTT--HHHHHHHHHHHHHHTT--SSSBGGG--HHHHHHHHHHHHHTT--SEEEEESTTTT--HHHHHHHHHHHHHHHHTT-EEEEEES-HHHHHHH-SEEEEEETTEEEEEEEHHHHHHHT-EEEEEEEETTEEEEEEES-HHHHHHHHHHHHHTT-EEEEEEEEPPPHHHHHHHHHTT---S---/-EEEEEEEEEETTEEEEEEEEEEE-TT-EEEEEE-TTSSHHHHHHHHHTSS--SEEEEEETTEEGGGSHHHHHTTEEEE-SS----TTSBHHHHHHHHHHHTT--HHHHHHHHHHHHHHTT--SSSBGGG--HHHHHHHHHHHHHTT--SEEEEE-TTTT--HHHHHHHHHHHHHHHHTT-EEEEEES-HHHHHHH-SEEEEEETTEEEEEEEHHHHHHHT-EEEEEEEETTEEEEEEES-HHHHHHHHHHHHHTT-EEEEEEEEPPPHHHHHHHHHTT---S---

Nearest PDB structures (foldseek):
  7w7b-assembly2_G  TM=8.842E-01  e=2.994E-17  Corynebacterium diphtheriae NCTC 13129
  5x41-assembly1_A  TM=9.105E-01  e=6.036E-17  Rhodobacter capsulatus
  7w7a-assembly2_E  TM=9.139E-01  e=7.444E-16  Corynebacterium diphtheriae NCTC 13129
  4zir-assembly1_A  TM=8.634E-01  e=9.086E-17  Thermotoga maritima MSB8
  8w9m-assembly1_D  TM=8.617E-01  e=5.559E-16  Nostoc sp. PCC 7120 = FACHB-418

InterPro domains:
  IPR003439 ABC transporter-like, ATP-binding domain [PF00005] (18-159)
  IPR003439 ABC transporter-like, ATP-binding domain [PS50893] (2-230)
  IPR003593 AAA+ ATPase domain [SM00382] (26-215)
  IPR017871 ABC transporter-like, conserved site [PS00211] (131-145)
  IPR027417 P-loop containing nucleoside triphosphate hydrolase [G3DSA:3.40.50.300] (1-231)
  IPR027417 P-loop containing nucleoside triphosphate hydrolase [SSF52540] (2-225)
  IPR050763 ABC transporter ATP-binding component [PTHR42711] (2-278)